Protein AF-0000000066003234 (afdb_homodimer)

InterPro domains:
  IPR000073 Alpha/beta hydrolase fold-1 [PF00561] (58-321)
  IPR008220 Homoserine/serine acetyltransferase MetX-like [MF_00296] (20-334)
  IPR008220 Homoserine/serine acetyltransferase MetX-like [PIRSF000443] (7-334)
  IPR008220 Homoserine/serine acetyltransferase MetX-like [PTHR32268] (24-334)
  IPR029058 Alpha/Beta hydrolase fold [G3DSA:3.40.50.1820] (22-336)
  IPR029058 Alpha/Beta hydrolase fold [SSF53474] (27-333)

pLDDT: mean 94.26, std 14.04, range [25.42, 98.94]

Organism: Deinococcus geothermalis (strain DSM 11300 / CIP 105573 / AG-3a) (NCBI:txid319795)

Radius of gyration: 29.16 Å; Cα contacts (8 Å, |Δi|>4): 1463; chains: 2; bounding box: 120×85×65 Å

Structure (mmCIF, N/CA/C/O backbone):
data_AF-0000000066003234-model_v1
#
loop_
_entity.id
_entity.type
_entity.pdbx_description
1 polymer 'Homoserine O-acetyltransferase'
#
loop_
_atom_site.group_PDB
_atom_site.id
_atom_site.type_symbol
_atom_site.label_atom_id
_atom_site.label_alt_id
_atom_site.label_comp_id
_atom_site.label_asym_id
_atom_site.label_entity_id
_atom_site.label_seq_id
_atom_site.pdbx_PDB_ins_code
_atom_site.Cartn_x
_atom_site.Cartn_y
_atom_site.Cartn_z
_atom_site.occupancy
_atom_site.B_iso_or_equiv
_atom_site.auth_seq_id
_atom_site.auth_comp_id
_atom_site.auth_asym_id
_atom_site.auth_atom_id
_atom_site.pdbx_PDB_model_num
ATOM 1 N N . MET A 1 1 ? 64.188 -7.965 -27.359 1 26.94 1 MET A N 1
ATOM 2 C CA . MET A 1 1 ? 63.406 -8.969 -28.109 1 26.94 1 MET A CA 1
ATOM 3 C C . MET A 1 1 ? 62.312 -9.57 -27.266 1 26.94 1 MET A C 1
ATOM 5 O O . MET A 1 1 ? 62.531 -10.492 -26.484 1 26.94 1 MET A O 1
ATOM 9 N N . THR A 1 2 ? 61.406 -8.734 -26.719 1 26.5 2 THR A N 1
ATOM 10 C CA . THR A 1 2 ? 60.344 -9 -25.75 1 26.5 2 THR A CA 1
ATOM 11 C C . THR A 1 2 ? 59.281 -9.875 -26.359 1 26.5 2 THR A C 1
ATOM 13 O O . THR A 1 2 ? 58.656 -9.516 -27.375 1 26.5 2 THR A O 1
ATOM 16 N N . ALA A 1 3 ? 59.469 -11.172 -26.141 1 29.44 3 ALA A N 1
ATOM 17 C CA . ALA A 1 3 ? 58.531 -12.18 -26.609 1 29.44 3 ALA A CA 1
ATOM 18 C C . ALA A 1 3 ? 57.094 -11.797 -26.266 1 29.44 3 ALA A C 1
ATOM 20 O O . ALA A 1 3 ? 56.781 -11.57 -25.109 1 29.44 3 ALA A O 1
ATOM 21 N N . LEU A 1 4 ? 56.375 -11.242 -27.188 1 29.39 4 LEU A N 1
ATOM 22 C CA . LEU A 1 4 ? 54.938 -10.969 -27.203 1 29.39 4 LEU A CA 1
ATOM 23 C C . LEU A 1 4 ? 54.125 -12.227 -26.891 1 29.39 4 LEU A C 1
ATOM 25 O O . LEU A 1 4 ? 54.094 -13.164 -27.703 1 29.39 4 LEU A O 1
ATOM 29 N N . ILE A 1 5 ? 54.219 -12.688 -25.641 1 32.09 5 ILE A N 1
ATOM 30 C CA . ILE A 1 5 ? 53.438 -13.875 -25.297 1 32.09 5 ILE A CA 1
ATOM 31 C C . ILE A 1 5 ? 52.031 -13.742 -25.859 1 32.09 5 ILE A C 1
ATOM 33 O O . ILE A 1 5 ? 51.312 -12.797 -25.531 1 32.09 5 ILE A O 1
ATOM 37 N N . SER A 1 6 ? 51.812 -14.25 -27.047 1 32.44 6 SER A N 1
ATOM 38 C CA . SER A 1 6 ? 50.5 -14.344 -27.688 1 32.44 6 SER A CA 1
ATOM 39 C C . SER A 1 6 ? 49.469 -14.891 -26.734 1 32.44 6 SER A C 1
ATOM 41 O O . SER A 1 6 ? 49.656 -15.945 -26.141 1 32.44 6 SER A O 1
ATOM 43 N N . GLN A 1 7 ? 48.875 -14 -25.938 1 33.62 7 GLN A N 1
ATOM 44 C CA . GLN A 1 7 ? 47.781 -14.406 -25.078 1 33.62 7 GLN A CA 1
ATOM 45 C C . GLN A 1 7 ? 46.812 -15.328 -25.812 1 33.62 7 GLN A C 1
ATOM 47 O O . GLN A 1 7 ? 46.375 -15.023 -26.922 1 33.62 7 GLN A O 1
ATOM 52 N N . PRO A 1 8 ? 46.906 -16.641 -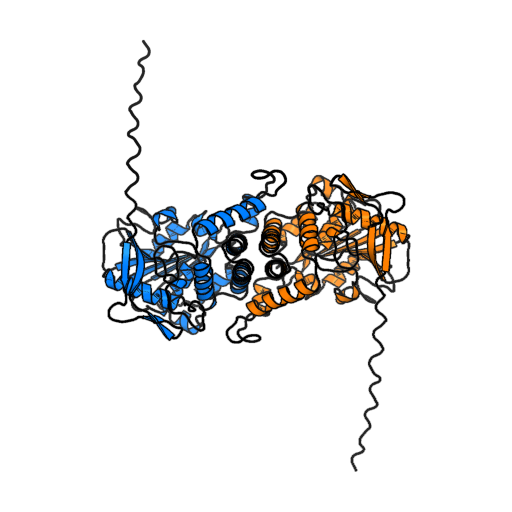25.531 1 36.88 8 PRO A N 1
ATOM 53 C CA . PRO A 1 8 ? 45.969 -17.531 -26.234 1 36.88 8 PRO A CA 1
ATOM 54 C C . PRO A 1 8 ? 44.562 -16.938 -26.359 1 36.88 8 PRO A C 1
ATOM 56 O O . PRO A 1 8 ? 44.188 -16.078 -25.578 1 36.88 8 PRO A O 1
ATOM 59 N N . ASP A 1 9 ? 44.062 -16.953 -27.578 1 35.94 9 ASP A N 1
ATOM 60 C CA . ASP A 1 9 ? 42.688 -16.609 -27.984 1 35.94 9 ASP A CA 1
ATOM 61 C C . ASP A 1 9 ? 41.688 -17.188 -27 1 35.94 9 ASP A C 1
ATOM 63 O O . ASP A 1 9 ? 41.656 -18.391 -26.781 1 35.94 9 ASP A O 1
ATOM 67 N N . LEU A 1 10 ? 41.375 -16.453 -25.906 1 36.25 10 LEU A N 1
ATOM 68 C CA . LEU A 1 10 ? 40.281 -16.844 -25.016 1 36.25 10 LEU A CA 1
ATOM 69 C C . LEU A 1 10 ? 39.125 -17.406 -25.828 1 36.25 10 LEU A C 1
ATOM 71 O O . LEU A 1 10 ? 38.656 -16.781 -26.766 1 36.25 10 LEU A O 1
ATOM 75 N N . LEU A 1 11 ? 39.062 -18.797 -25.984 1 39.72 11 LEU A N 1
ATOM 76 C CA . LEU A 1 11 ? 37.906 -19.453 -26.594 1 39.72 11 LEU A CA 1
ATOM 77 C C . LEU A 1 11 ? 36.594 -18.734 -26.25 1 39.72 11 LEU A C 1
ATOM 79 O O . LEU A 1 11 ? 36.469 -18.188 -25.156 1 39.72 11 LEU A O 1
ATOM 83 N N . PRO A 1 12 ? 35.906 -18.188 -27.312 1 41.44 12 PRO A N 1
ATOM 84 C CA . PRO A 1 12 ? 34.656 -17.516 -27 1 41.44 12 PRO A CA 1
ATOM 85 C C . PRO A 1 12 ? 33.812 -18.281 -25.953 1 41.44 12 PRO A C 1
ATOM 87 O O . PRO A 1 12 ? 33.969 -19.5 -25.812 1 41.44 12 PRO A O 1
ATOM 90 N N . PRO A 1 13 ? 33.312 -17.641 -24.969 1 41.81 13 PRO A N 1
ATOM 91 C CA . PRO A 1 13 ? 32.5 -18.359 -24 1 41.81 13 PRO A CA 1
ATOM 92 C C . PRO A 1 13 ? 31.531 -19.344 -24.656 1 41.81 13 PRO A C 1
ATOM 94 O O . PRO A 1 13 ? 31.141 -19.141 -25.812 1 41.81 13 PRO A O 1
ATOM 97 N N . PRO A 1 14 ? 31.547 -20.703 -24.359 1 35.78 14 PRO A N 1
ATOM 98 C CA . PRO A 1 14 ? 30.609 -21.625 -25.016 1 35.78 14 PRO A CA 1
ATOM 99 C C . PRO A 1 14 ? 29.281 -20.969 -25.359 1 35.78 14 PRO A C 1
ATOM 101 O O . PRO A 1 14 ? 28.891 -19.984 -24.719 1 35.78 14 PRO A O 1
ATOM 104 N N . ALA A 1 15 ? 28.75 -21.172 -26.484 1 40.88 15 ALA A N 1
ATOM 105 C CA . ALA A 1 15 ? 27.453 -20.734 -26.953 1 40.88 15 ALA A CA 1
ATOM 106 C C . ALA A 1 15 ? 26.391 -20.906 -25.875 1 40.88 15 ALA A C 1
ATOM 108 O O . ALA A 1 15 ? 26.391 -21.906 -25.156 1 40.88 15 ALA A O 1
ATOM 109 N N . PRO A 1 16 ? 25.734 -19.875 -25.312 1 44.34 16 PRO A N 1
ATOM 110 C CA . PRO A 1 16 ? 24.672 -20.078 -24.328 1 44.34 16 PRO A CA 1
ATOM 111 C C . PRO A 1 16 ? 23.891 -21.359 -24.578 1 44.34 16 PRO A C 1
ATOM 113 O O . PRO A 1 16 ? 23.672 -21.734 -25.734 1 44.34 16 PRO A O 1
ATOM 116 N N . GLU A 1 17 ? 23.984 -22.516 -23.891 1 49.19 17 GLU A N 1
ATOM 117 C CA . GLU A 1 17 ? 23.094 -23.672 -23.891 1 49.19 17 GLU A CA 1
ATOM 118 C C . GLU A 1 17 ? 21.688 -23.297 -24.359 1 49.19 17 GLU A C 1
ATOM 120 O O . GLU A 1 17 ? 21.156 -22.266 -23.938 1 49.19 17 GLU A O 1
ATOM 125 N N . ARG A 1 18 ? 21.172 -23.688 -25.5 1 59.12 18 ARG A N 1
ATOM 126 C CA . ARG A 1 18 ? 19.938 -23.422 -26.234 1 59.12 18 ARG A CA 1
ATOM 127 C C . ARG A 1 18 ? 18.719 -23.453 -25.297 1 59.12 18 ARG A C 1
ATOM 129 O O . ARG A 1 18 ? 18.453 -24.484 -24.656 1 59.12 18 ARG A O 1
ATOM 136 N N . CYS A 1 19 ? 18.281 -22.391 -24.766 1 71.88 19 CYS A N 1
ATOM 137 C CA . CYS A 1 19 ? 17.016 -22.266 -24.062 1 71.88 19 CYS A CA 1
ATOM 138 C C . CYS A 1 19 ? 15.891 -22.969 -24.812 1 71.88 19 CYS A C 1
ATOM 140 O O . CYS A 1 19 ? 15.758 -22.797 -26.031 1 71.88 19 CYS A O 1
ATOM 142 N N . PRO A 1 20 ? 15.32 -24.047 -24.172 1 84.56 20 PRO A N 1
ATOM 143 C CA . PRO A 1 20 ? 14.25 -24.781 -24.859 1 84.56 20 PRO A CA 1
ATOM 144 C C . PRO A 1 20 ? 13.156 -23.844 -25.391 1 84.56 20 PRO A C 1
ATOM 146 O O . PRO A 1 20 ? 12.859 -22.828 -24.766 1 84.56 20 PRO A O 1
ATOM 149 N N . PRO A 1 21 ? 12.648 -24.172 -26.547 1 91.19 21 PRO A N 1
ATOM 150 C CA . PRO A 1 21 ? 11.57 -23.359 -27.109 1 91.19 21 PRO A CA 1
ATOM 151 C C . PRO A 1 21 ? 10.242 -23.547 -26.375 1 91.19 21 PRO A C 1
ATOM 153 O O . PRO A 1 21 ? 10.023 -24.594 -25.75 1 91.19 21 PRO A O 1
ATOM 156 N N . GLN A 1 22 ? 9.406 -22.594 -26.359 1 96.62 22 GLN A N 1
ATOM 157 C CA . GLN A 1 22 ? 8.047 -22.703 -25.844 1 96.62 22 GLN A CA 1
ATOM 158 C C . GLN A 1 22 ? 7.219 -23.688 -26.672 1 96.62 22 GLN A C 1
ATOM 160 O O . GLN A 1 22 ? 7.293 -23.688 -27.906 1 96.62 22 GLN A O 1
ATOM 165 N N . GLN A 1 23 ? 6.5 -24.562 -26.062 1 98.31 23 GLN A N 1
ATOM 166 C CA . GLN A 1 23 ? 5.602 -25.5 -26.703 1 98.31 23 GLN A CA 1
ATOM 167 C C . GLN A 1 23 ? 4.141 -25.141 -26.438 1 98.31 23 GLN A C 1
ATOM 169 O O . GLN A 1 23 ? 3.846 -24.344 -25.547 1 98.31 23 GLN A O 1
ATOM 174 N N . THR A 1 24 ? 3.273 -25.703 -27.281 1 98.44 24 THR A N 1
ATOM 175 C CA . THR A 1 24 ? 1.846 -25.438 -27.125 1 98.44 24 THR A CA 1
ATOM 176 C C . THR A 1 24 ? 1.053 -26.75 -27.188 1 98.44 24 THR A C 1
ATOM 178 O O . THR A 1 24 ? 1.269 -27.562 -28.078 1 98.44 24 THR A O 1
ATOM 181 N N . ALA A 1 25 ? 0.226 -26.922 -26.25 1 98.5 25 ALA A N 1
ATOM 182 C CA . ALA A 1 25 ? -0.723 -28.031 -26.25 1 98.5 25 ALA A CA 1
ATOM 183 C C . ALA A 1 25 ? -2.152 -27.531 -26.453 1 98.5 25 ALA A C 1
ATOM 185 O O . ALA A 1 25 ? -2.492 -26.422 -26.031 1 98.5 25 ALA A O 1
ATOM 186 N N . ARG A 1 26 ? -2.979 -28.359 -27.125 1 98.38 26 ARG A N 1
ATOM 187 C CA . ARG A 1 26 ? -4.418 -28.156 -27.219 1 98.38 26 ARG A CA 1
ATOM 188 C C . ARG A 1 26 ? -5.184 -29.203 -26.422 1 98.38 26 ARG A C 1
ATOM 190 O O . ARG A 1 26 ? -5.156 -30.391 -26.781 1 98.38 26 ARG A O 1
ATOM 197 N N . LEU A 1 27 ? -5.875 -28.688 -25.422 1 98.5 27 LEU A N 1
ATOM 198 C CA . LEU A 1 27 ? -6.469 -29.609 -24.453 1 98.5 27 LEU A CA 1
ATOM 199 C C . LEU A 1 27 ? -7.992 -29.531 -24.5 1 98.5 27 LEU A C 1
ATOM 201 O O . LEU A 1 27 ? -8.555 -28.547 -24.969 1 98.5 27 LEU A O 1
ATOM 205 N N . PHE A 1 28 ? -8.688 -30.656 -24.031 1 98.12 28 PHE A N 1
ATOM 206 C CA . PHE A 1 28 ? -10.133 -30.734 -23.844 1 98.12 28 PHE A CA 1
ATOM 207 C C . PHE A 1 28 ? -10.852 -30.703 -25.188 1 98.12 28 PHE A C 1
ATOM 209 O O . PHE A 1 28 ? -11.914 -30.094 -25.312 1 98.12 28 PHE A O 1
ATOM 216 N N . ARG A 1 29 ? -10.289 -31.234 -26.156 1 96.25 29 ARG A N 1
ATOM 217 C CA . ARG A 1 29 ? -10.906 -31.281 -27.484 1 96.25 29 ARG A CA 1
ATOM 218 C C . ARG A 1 29 ? -12.016 -32.312 -27.531 1 96.25 29 ARG A C 1
ATOM 220 O O . ARG A 1 29 ? -13.07 -32.094 -28.125 1 96.25 29 ARG A O 1
ATOM 227 N N . GLU A 1 30 ? -11.805 -33.438 -26.891 1 95.06 30 GLU A N 1
ATOM 228 C CA . GLU A 1 30 ? -12.781 -34.531 -26.906 1 95.06 30 GLU A CA 1
ATOM 229 C C . GLU A 1 30 ? -13.734 -34.438 -25.719 1 95.06 30 GLU A C 1
ATOM 231 O O . GLU A 1 30 ? -14.938 -34.656 -25.844 1 95.06 30 GLU A O 1
ATOM 236 N N . THR A 1 31 ? -13.18 -34.156 -24.547 1 96.19 31 THR A N 1
ATOM 237 C CA . THR A 1 31 ? -13.945 -33.969 -23.328 1 96.19 31 THR A CA 1
ATOM 238 C C . THR A 1 31 ? -13.773 -32.562 -22.797 1 96.19 31 THR A C 1
ATOM 240 O O . THR A 1 31 ? -12.711 -32.188 -22.281 1 96.19 31 THR A O 1
ATOM 243 N N . PRO A 1 32 ? -14.805 -31.859 -22.781 1 97.62 32 PRO A N 1
ATOM 244 C CA . PRO A 1 32 ? -14.703 -30.453 -22.422 1 97.62 32 PRO A CA 1
ATOM 245 C C . PRO A 1 32 ? -14.383 -30.234 -20.953 1 97.62 32 PRO A C 1
ATOM 247 O O . PRO A 1 32 ? -14.609 -31.125 -20.125 1 97.62 32 PRO A O 1
ATOM 250 N N . LEU A 1 33 ? -13.828 -29.016 -20.656 1 98.06 33 LEU A N 1
ATOM 251 C CA . LEU A 1 33 ? -13.57 -28.578 -19.281 1 98.06 33 LEU A CA 1
ATOM 252 C C . LEU A 1 33 ? -14.758 -27.797 -18.734 1 98.06 33 LEU A C 1
ATOM 254 O O . LEU A 1 33 ? -15.258 -26.875 -19.391 1 98.06 33 LEU A O 1
ATOM 258 N N . LEU A 1 34 ? -15.234 -28.203 -17.609 1 98 34 LEU A N 1
ATOM 259 C CA . LEU A 1 34 ? -16.234 -27.438 -16.891 1 98 34 LEU A CA 1
ATOM 260 C C . LEU A 1 34 ? -15.578 -26.484 -15.891 1 98 34 LEU A C 1
ATOM 262 O O . LEU A 1 34 ? -14.945 -26.938 -14.93 1 98 34 LEU A O 1
ATOM 266 N N . LEU A 1 35 ? -15.75 -25.203 -16.141 1 98.25 35 LEU A N 1
ATOM 267 C CA . LEU A 1 35 ? -15.211 -24.219 -15.219 1 98.25 35 LEU A CA 1
ATOM 268 C C . LEU A 1 35 ? -16.062 -24.125 -13.961 1 98.25 35 LEU A C 1
ATOM 270 O O . LEU A 1 35 ? -17.25 -24.484 -13.977 1 98.25 35 LEU A O 1
ATOM 274 N N . ASP A 1 36 ? -15.5 -23.562 -12.898 1 97.81 36 ASP A N 1
ATOM 275 C CA . ASP A 1 36 ? -16.234 -23.422 -11.648 1 97.81 36 ASP A CA 1
ATOM 276 C C . ASP A 1 36 ? -17.422 -22.469 -11.812 1 97.81 36 ASP A C 1
ATOM 278 O O . ASP A 1 36 ? -18.422 -22.609 -11.109 1 97.81 36 ASP A O 1
ATOM 282 N N . CYS A 1 37 ? -17.312 -21.578 -12.75 1 96.94 37 CYS A N 1
ATOM 283 C CA . CYS A 1 37 ? -18.406 -20.625 -12.953 1 96.94 37 CYS A CA 1
ATOM 284 C C . CYS A 1 37 ? -19.547 -21.266 -13.734 1 96.94 37 CYS A C 1
ATOM 286 O O . CYS A 1 37 ? -20.547 -20.609 -14.023 1 96.94 37 CYS A O 1
ATOM 288 N N . GLY A 1 38 ? -19.391 -22.453 -14.203 1 96.94 38 GLY A N 1
ATOM 289 C CA . GLY A 1 38 ? -20.438 -23.188 -14.883 1 96.94 38 GLY A CA 1
ATOM 290 C C . GLY A 1 38 ? -20.297 -23.188 -16.391 1 96.94 38 GLY A C 1
ATOM 291 O O . GLY A 1 38 ? -21.016 -23.906 -17.078 1 96.94 38 GLY A O 1
ATOM 292 N N . GLN A 1 39 ? -19.312 -22.516 -16.906 1 96.88 39 GLN A N 1
ATOM 293 C CA . GLN A 1 39 ? -19.109 -22.469 -18.359 1 96.88 39 GLN A CA 1
ATOM 294 C C . GLN A 1 39 ? -18.312 -23.688 -18.828 1 96.88 39 GLN A C 1
ATOM 296 O O . GLN A 1 39 ? -17.406 -24.156 -18.141 1 96.88 39 GLN A O 1
ATOM 301 N N . VAL A 1 40 ? -18.656 -24.141 -19.984 1 97.38 40 VAL A N 1
ATOM 302 C CA . VAL A 1 40 ? -17.953 -25.25 -20.641 1 97.38 40 VAL A CA 1
ATOM 303 C C . VAL A 1 40 ? -16.984 -24.703 -21.672 1 97.38 40 VAL A C 1
ATOM 305 O O . VAL A 1 40 ? -17.359 -23.875 -22.516 1 97.38 40 VAL A O 1
ATOM 308 N N . VAL A 1 41 ? -15.781 -25.172 -21.609 1 97.69 41 VAL A N 1
ATOM 309 C CA . VAL A 1 41 ? -14.789 -24.688 -22.547 1 97.69 41 VAL A CA 1
ATOM 310 C C . VAL A 1 41 ? -14.102 -25.859 -23.234 1 97.69 41 VAL A C 1
ATOM 312 O O . VAL A 1 41 ? -13.93 -26.922 -22.641 1 97.69 41 VAL A O 1
ATOM 315 N N . GLN A 1 42 ? -13.75 -25.656 -24.516 1 97.06 42 GLN A N 1
ATOM 316 C CA . GLN A 1 42 ? -13.07 -26.656 -25.328 1 97.06 42 GLN A CA 1
ATOM 317 C C . GLN A 1 42 ? -11.836 -26.062 -26.016 1 97.06 42 GLN A C 1
ATOM 319 O O . GLN A 1 42 ? -11.695 -24.844 -26.094 1 97.06 42 GLN A O 1
ATOM 324 N N . ASP A 1 43 ? -10.961 -26.953 -26.391 1 97.69 43 ASP A N 1
ATOM 325 C CA . ASP A 1 43 ? -9.789 -26.578 -27.172 1 97.69 43 ASP A CA 1
ATOM 326 C C . ASP A 1 43 ? -8.969 -25.516 -26.453 1 97.69 43 ASP A C 1
ATOM 328 O O . ASP A 1 43 ? -8.656 -24.469 -27.031 1 97.69 43 ASP A O 1
ATOM 332 N N . VAL A 1 44 ? -8.672 -25.812 -25.25 1 98.62 44 VAL A N 1
ATOM 333 C CA . VAL A 1 44 ? -7.891 -24.906 -24.422 1 98.62 44 VAL A CA 1
ATOM 334 C C . VAL A 1 44 ? -6.418 -24.969 -24.828 1 98.62 44 VAL A C 1
ATOM 336 O O . VAL A 1 44 ? -5.82 -26.047 -24.828 1 98.62 44 VAL A O 1
ATOM 339 N N . ARG A 1 45 ? -5.859 -23.797 -25.188 1 98.75 45 ARG A N 1
ATOM 340 C CA . ARG A 1 45 ? -4.441 -23.703 -25.516 1 98.75 45 ARG A CA 1
ATOM 341 C C . ARG A 1 45 ? -3.602 -23.484 -24.25 1 98.75 45 ARG A C 1
ATOM 343 O O . ARG A 1 45 ? -3.928 -22.641 -23.406 1 98.75 45 ARG A O 1
ATOM 350 N N . VAL A 1 46 ? -2.533 -24.281 -24.141 1 98.88 46 VAL A N 1
ATOM 351 C CA . VAL A 1 46 ? -1.622 -24.141 -23.016 1 98.88 46 VAL A CA 1
ATOM 352 C C . VAL A 1 46 ? -0.185 -24.031 -23.516 1 98.88 46 VAL A C 1
ATOM 354 O O . VAL A 1 46 ? 0.323 -24.953 -24.156 1 98.88 46 VAL A O 1
ATOM 357 N N . ALA A 1 47 ? 0.42 -22.859 -23.297 1 98.88 47 ALA A N 1
ATOM 358 C CA . ALA A 1 47 ? 1.847 -22.688 -23.562 1 98.88 47 ALA A CA 1
ATOM 359 C C . ALA A 1 47 ? 2.686 -23.203 -22.406 1 98.88 47 ALA A C 1
ATOM 361 O O . ALA A 1 47 ? 2.357 -22.969 -21.234 1 98.88 47 ALA A O 1
ATOM 362 N N . TYR A 1 48 ? 3.752 -23.969 -22.734 1 98.81 48 TYR A N 1
ATOM 363 C CA . TYR A 1 48 ? 4.547 -24.547 -21.656 1 98.81 48 TYR A CA 1
ATOM 364 C C . TYR A 1 48 ? 5.988 -24.75 -22.109 1 98.81 48 TYR A C 1
ATOM 366 O O . TYR A 1 48 ? 6.305 -24.656 -23.297 1 98.81 48 TYR A O 1
ATOM 374 N N . HIS A 1 49 ? 6.871 -24.922 -21.141 1 98.75 49 HIS A N 1
ATOM 375 C CA . HIS A 1 49 ? 8.258 -25.359 -21.312 1 98.75 49 HIS A CA 1
ATOM 376 C C . HIS A 1 49 ? 8.539 -26.625 -20.516 1 98.75 49 HIS A C 1
ATOM 378 O O . HIS A 1 49 ? 7.93 -26.859 -19.469 1 98.75 49 HIS A O 1
ATOM 384 N N . THR A 1 50 ? 9.398 -27.453 -21.094 1 98.38 50 THR A N 1
ATOM 385 C CA . THR A 1 50 ? 9.938 -28.594 -20.359 1 98.38 50 THR A CA 1
ATOM 386 C C . THR A 1 50 ? 11.461 -28.547 -20.344 1 98.38 50 THR A C 1
ATOM 388 O O . THR A 1 50 ? 12.078 -27.984 -21.25 1 98.38 50 THR A O 1
ATOM 391 N N . TYR A 1 51 ? 11.961 -29.047 -19.281 1 98 51 TYR A N 1
ATOM 392 C CA . TYR A 1 51 ? 13.398 -29.188 -19.109 1 98 51 TYR A CA 1
ATOM 393 C C . TYR A 1 51 ? 13.742 -30.609 -18.641 1 98 51 TYR A C 1
ATOM 395 O O . TYR A 1 51 ? 13.008 -31.203 -17.844 1 98 51 TYR A O 1
ATOM 403 N N . GLY A 1 52 ? 14.828 -31.172 -19.125 1 97.81 52 GLY A N 1
ATOM 404 C CA . GLY A 1 52 ? 15.234 -32.531 -18.766 1 97.81 52 GLY A CA 1
ATOM 405 C C . GLY A 1 52 ? 14.562 -33.594 -19.609 1 97.81 52 GLY A C 1
ATOM 406 O O . GLY A 1 52 ? 13.945 -33.281 -20.641 1 97.81 52 GLY A O 1
ATOM 407 N N . THR A 1 53 ? 14.711 -34.875 -19.234 1 97.5 53 THR A N 1
ATOM 408 C CA . THR A 1 53 ? 14.195 -36 -19.969 1 97.5 53 THR A CA 1
ATOM 409 C C . THR A 1 53 ? 12.797 -36.375 -19.5 1 97.5 53 THR A C 1
ATOM 411 O O . THR A 1 53 ? 12.555 -36.531 -18.297 1 97.5 53 THR A O 1
ATOM 414 N N . PRO A 1 54 ? 11.875 -36.531 -20.438 1 98.06 54 PRO A N 1
ATOM 415 C CA . PRO A 1 54 ? 10.516 -36.906 -20.047 1 98.06 54 PRO A CA 1
ATOM 416 C C . PRO A 1 54 ? 10.484 -38.156 -19.141 1 98.06 54 PRO A C 1
ATOM 418 O O . PRO A 1 54 ? 11.258 -39.094 -19.344 1 98.06 54 PRO A O 1
ATOM 421 N N . SER A 1 55 ? 9.641 -38.062 -18.203 1 98.19 55 SER A N 1
ATOM 422 C CA . SER A 1 55 ? 9.492 -39.125 -17.188 1 98.19 55 SER A CA 1
ATOM 423 C C . SER A 1 55 ? 8.078 -39.156 -16.625 1 98.19 55 SER A C 1
ATOM 425 O O . SER A 1 55 ? 7.289 -38.25 -16.875 1 98.19 55 SER A O 1
ATOM 427 N N . ASP A 1 56 ? 7.82 -40.219 -15.922 1 97.81 56 ASP A N 1
ATOM 428 C CA . ASP A 1 56 ? 6.496 -40.344 -15.32 1 97.81 56 ASP A CA 1
ATOM 429 C C . ASP A 1 56 ? 6.383 -39.5 -14.055 1 97.81 56 ASP A C 1
ATOM 431 O O . ASP A 1 56 ? 5.281 -39.25 -13.562 1 97.81 56 ASP A O 1
ATOM 435 N N . HIS A 1 57 ? 7.531 -39.156 -13.516 1 98.12 57 HIS A N 1
ATOM 436 C CA . HIS A 1 57 ? 7.578 -38.188 -12.43 1 98.12 57 HIS A CA 1
ATOM 437 C C . HIS A 1 57 ? 8.148 -36.875 -12.914 1 98.12 57 HIS A C 1
ATOM 439 O O . HIS A 1 57 ? 9.125 -36.844 -13.664 1 98.12 57 HIS A O 1
ATOM 445 N N . ALA A 1 58 ? 7.508 -35.719 -12.477 1 98.69 58 ALA A N 1
ATOM 446 C CA . ALA A 1 58 ? 8.008 -34.406 -12.859 1 98.69 58 ALA A CA 1
ATOM 447 C C . ALA A 1 58 ? 7.992 -33.438 -11.672 1 98.69 58 ALA A C 1
ATOM 449 O O . ALA A 1 58 ? 7.32 -33.688 -10.672 1 98.69 58 ALA A O 1
ATOM 450 N N . ILE A 1 59 ? 8.82 -32.438 -11.711 1 98.81 59 ILE A N 1
ATOM 451 C CA . ILE A 1 59 ? 8.664 -31.266 -10.883 1 98.81 59 ILE A CA 1
ATOM 452 C C . ILE A 1 59 ? 7.871 -30.203 -11.648 1 98.81 59 ILE A C 1
ATOM 454 O O . ILE A 1 59 ? 8.281 -29.766 -12.727 1 98.81 59 ILE A O 1
ATOM 458 N N . LEU A 1 60 ? 6.727 -29.875 -11.133 1 98.88 60 LEU A N 1
ATOM 459 C CA . LEU A 1 60 ? 5.871 -28.844 -11.727 1 98.88 60 LEU A CA 1
ATOM 460 C C . LEU A 1 60 ? 6.141 -27.484 -11.102 1 98.88 60 LEU A C 1
ATOM 462 O O . LEU A 1 60 ? 5.93 -27.281 -9.906 1 98.88 60 LEU A O 1
ATOM 466 N N . VAL A 1 61 ? 6.641 -26.531 -11.906 1 98.88 61 VAL A N 1
ATOM 467 C CA . VAL A 1 61 ? 6.914 -25.172 -11.469 1 98.88 61 VAL A CA 1
ATOM 468 C C . VAL A 1 61 ? 5.707 -24.281 -11.758 1 98.88 61 VAL A C 1
ATOM 470 O O . VAL A 1 61 ? 5.227 -24.234 -12.898 1 98.88 61 VAL A O 1
ATOM 473 N N . LEU A 1 62 ? 5.227 -23.625 -10.734 1 98.88 62 LEU A N 1
ATOM 474 C CA . LEU A 1 62 ? 4.082 -22.734 -10.875 1 98.88 62 LEU A CA 1
ATOM 475 C C . LEU A 1 62 ? 4.523 -21.281 -10.781 1 98.88 62 LEU A C 1
ATOM 477 O O . LEU A 1 62 ? 5 -20.844 -9.727 1 98.88 62 LEU A O 1
ATOM 481 N N . HIS A 1 63 ? 4.363 -20.531 -11.844 1 98.5 63 HIS A N 1
ATOM 482 C CA . HIS A 1 63 ? 4.902 -19.172 -11.938 1 98.5 63 HIS A CA 1
ATOM 483 C C . HIS A 1 63 ? 4.062 -18.188 -11.133 1 98.5 63 HIS A C 1
ATOM 485 O O . HIS A 1 63 ? 2.902 -18.469 -10.828 1 98.5 63 HIS A O 1
ATOM 491 N N . ALA A 1 64 ? 4.645 -17.062 -10.82 1 98.19 64 ALA A N 1
ATOM 492 C CA . ALA A 1 64 ? 3.965 -15.969 -10.133 1 98.19 64 ALA A CA 1
ATOM 493 C C . ALA A 1 64 ? 3.082 -15.188 -11.102 1 98.19 64 ALA A C 1
ATOM 495 O O . ALA A 1 64 ? 2.998 -15.523 -12.289 1 98.19 64 ALA A O 1
ATOM 496 N N . LEU A 1 65 ? 2.402 -14.141 -10.648 1 98.19 65 LEU A N 1
ATOM 497 C CA . LEU A 1 65 ? 1.311 -13.43 -11.312 1 98.19 65 LEU A CA 1
ATOM 498 C C . LEU A 1 65 ? 1.706 -13.023 -12.727 1 98.19 65 LEU A C 1
ATOM 500 O O . LEU A 1 65 ? 0.964 -13.281 -13.68 1 98.19 65 LEU A O 1
ATOM 504 N N . THR A 1 66 ? 2.906 -12.422 -12.859 1 95.62 66 THR A N 1
ATOM 505 C CA . THR A 1 66 ? 3.27 -11.875 -14.156 1 95.62 66 THR A CA 1
ATOM 506 C C . THR A 1 66 ? 4.348 -12.719 -14.828 1 95.62 66 THR A C 1
ATOM 508 O O . THR A 1 66 ? 5.074 -12.242 -15.695 1 95.62 66 THR A O 1
ATOM 511 N N . GLY A 1 67 ? 4.457 -13.984 -14.328 1 96.12 67 GLY A N 1
ATOM 512 C CA . GLY A 1 67 ? 5.441 -14.898 -14.891 1 96.12 67 GLY A CA 1
ATOM 513 C C . GLY A 1 67 ? 4.949 -15.609 -16.141 1 96.12 67 GLY A C 1
ATOM 514 O O . GLY A 1 67 ? 3.854 -15.328 -16.625 1 96.12 67 GLY A O 1
ATOM 515 N N . THR A 1 68 ? 5.879 -16.391 -16.672 1 97.56 68 THR A N 1
ATOM 516 C CA . THR A 1 68 ? 5.621 -17.203 -17.844 1 97.56 68 THR A CA 1
ATOM 517 C C . THR A 1 68 ? 6.109 -18.641 -17.625 1 97.56 68 THR A C 1
ATOM 519 O O . THR A 1 68 ? 6.578 -18.984 -16.547 1 97.56 68 THR A O 1
ATOM 522 N N . SER A 1 69 ? 5.957 -19.438 -18.703 1 98.44 69 SER A N 1
ATOM 523 C CA . SER A 1 69 ? 6.43 -20.828 -18.625 1 98.44 69 SER A CA 1
ATOM 524 C C . SER A 1 69 ? 7.949 -20.891 -18.734 1 98.44 69 SER A C 1
ATOM 526 O O . SER A 1 69 ? 8.547 -21.938 -18.484 1 98.44 69 SER A O 1
ATOM 528 N N . ALA A 1 70 ? 8.594 -19.766 -19.031 1 98 70 ALA A N 1
ATOM 529 C CA . ALA A 1 70 ? 10.031 -19.75 -19.297 1 98 70 ALA A CA 1
ATOM 530 C C . ALA A 1 70 ? 10.812 -19.578 -17.984 1 98 70 ALA A C 1
ATOM 532 O O . ALA A 1 70 ? 11.43 -18.531 -17.766 1 98 70 ALA A O 1
ATOM 533 N N . VAL A 1 71 ? 10.977 -20.625 -17.297 1 97.94 71 VAL A N 1
ATOM 534 C CA . VAL A 1 71 ? 11.633 -20.625 -15.984 1 97.94 71 VAL A CA 1
ATOM 535 C C . VAL A 1 71 ? 13.055 -20.094 -16.125 1 97.94 71 VAL A C 1
ATOM 537 O O . VAL A 1 71 ? 13.531 -19.344 -15.258 1 97.94 71 VAL A O 1
ATOM 540 N N . HIS A 1 72 ? 13.742 -20.422 -17.203 1 96.69 72 HIS A N 1
ATOM 541 C CA . HIS A 1 72 ? 15.133 -20.047 -17.422 1 96.69 72 HIS A CA 1
ATOM 542 C C . HIS A 1 72 ? 15.297 -18.531 -17.484 1 96.69 72 HIS A C 1
ATOM 544 O O . HIS A 1 72 ? 16.391 -18.016 -17.297 1 96.69 72 HIS A O 1
ATOM 550 N N . GLU A 1 73 ? 14.227 -17.875 -17.734 1 95.75 73 GLU A N 1
ATOM 551 C CA . GLU A 1 73 ? 14.312 -16.422 -17.875 1 95.75 73 GLU A CA 1
ATOM 552 C C . GLU A 1 73 ? 14.141 -15.727 -16.531 1 95.75 73 GLU A C 1
ATOM 554 O O . GLU A 1 73 ? 14.812 -14.727 -16.266 1 95.75 73 GLU A O 1
ATOM 559 N N . TRP A 1 74 ? 13.289 -16.25 -15.719 1 94.44 74 TRP A N 1
ATOM 560 C CA . TRP A 1 74 ? 12.93 -15.445 -14.547 1 94.44 74 TRP A CA 1
ATOM 561 C C . TRP A 1 74 ? 13.422 -16.109 -13.266 1 94.44 74 TRP A C 1
ATOM 563 O O . TRP A 1 74 ? 13.445 -15.492 -12.203 1 94.44 74 TRP A O 1
ATOM 573 N N . TRP A 1 75 ? 13.812 -17.359 -13.32 1 96.06 75 TRP A N 1
ATOM 574 C CA . TRP A 1 75 ? 14.266 -18.031 -12.102 1 96.06 75 TRP A CA 1
ATOM 575 C C . TRP A 1 75 ? 15.57 -18.766 -12.344 1 96.06 75 TRP A C 1
ATOM 577 O O . TRP A 1 75 ? 15.688 -19.953 -12.023 1 96.06 75 TRP A O 1
ATOM 587 N N . PRO A 1 76 ? 16.609 -18.125 -12.828 1 93 76 PRO A N 1
ATOM 588 C CA . PRO A 1 76 ? 17.859 -18.797 -13.18 1 93 76 PRO A CA 1
ATOM 589 C C . PRO A 1 76 ? 18.594 -19.359 -11.961 1 93 76 PRO A C 1
ATOM 591 O O . PRO A 1 76 ? 19.344 -20.344 -12.086 1 93 76 PRO A O 1
ATOM 594 N N . ASP A 1 77 ? 18.359 -18.797 -10.797 1 92.94 77 ASP A N 1
ATOM 595 C CA . ASP A 1 77 ? 19.031 -19.25 -9.578 1 92.94 77 ASP A CA 1
ATOM 596 C C . ASP A 1 77 ? 18.5 -20.625 -9.148 1 92.94 77 ASP A C 1
ATOM 598 O O . ASP A 1 77 ? 19.141 -21.312 -8.344 1 92.94 77 ASP A O 1
ATOM 602 N N . PHE A 1 78 ? 17.406 -21.031 -9.641 1 96.5 78 PHE A N 1
ATOM 603 C CA . PHE A 1 78 ? 16.781 -22.297 -9.242 1 96.5 78 PHE A CA 1
ATOM 604 C C . PHE A 1 78 ? 16.969 -23.359 -10.32 1 96.5 78 PHE A C 1
ATOM 606 O O . PHE A 1 78 ? 16.859 -24.547 -10.047 1 96.5 78 PHE A O 1
ATOM 613 N N . LEU A 1 79 ? 17.25 -22.969 -11.516 1 97.19 79 LEU A N 1
ATOM 614 C CA . LEU A 1 79 ? 17.281 -23.891 -12.648 1 97.19 79 LEU A CA 1
ATOM 615 C C . LEU A 1 79 ? 18.703 -24.109 -13.133 1 97.19 79 LEU A C 1
ATOM 617 O O . LEU A 1 79 ? 19.391 -23.156 -13.5 1 97.19 79 LEU A O 1
ATOM 621 N N . GLY A 1 80 ? 19.156 -25.281 -13.148 1 96.31 80 GLY A N 1
ATOM 622 C CA . GLY A 1 80 ? 20.484 -25.656 -13.625 1 96.31 80 GLY A CA 1
ATOM 623 C C . GLY A 1 80 ? 21.047 -26.875 -12.914 1 96.31 80 GLY A C 1
ATOM 624 O O . GLY A 1 80 ? 20.5 -27.328 -11.914 1 96.31 80 GLY A O 1
ATOM 625 N N . GLU A 1 81 ? 22.141 -27.391 -13.477 1 95.75 81 GLU A N 1
ATOM 626 C CA . GLU A 1 81 ? 22.797 -28.531 -12.867 1 95.75 81 GLU A CA 1
ATOM 627 C C . GLU A 1 81 ? 23.203 -28.234 -11.422 1 95.75 81 GLU A C 1
ATOM 629 O O . GLU A 1 81 ? 23.812 -27.203 -11.148 1 95.75 81 GLU A O 1
ATOM 634 N N . GLY A 1 82 ? 22.781 -29.062 -10.547 1 94.81 82 GLY A N 1
ATOM 635 C CA . GLY A 1 82 ? 23.125 -28.922 -9.141 1 94.81 82 GLY A CA 1
ATOM 636 C C . GLY A 1 82 ? 22.188 -28 -8.391 1 94.81 82 GLY A C 1
ATOM 637 O O . GLY A 1 82 ? 22.297 -27.844 -7.172 1 94.81 82 GLY A O 1
ATOM 638 N N . LYS A 1 83 ? 21.281 -27.438 -9.117 1 96.5 83 LYS A N 1
ATOM 639 C CA . LYS A 1 83 ? 20.297 -26.547 -8.508 1 96.5 83 LYS A CA 1
ATOM 640 C C . LYS A 1 83 ? 19.016 -27.281 -8.172 1 96.5 83 LYS A C 1
ATOM 642 O O . LYS A 1 83 ? 18.875 -28.469 -8.484 1 96.5 83 LYS A O 1
ATOM 647 N N . PRO A 1 84 ? 18.047 -26.594 -7.434 1 97.31 84 PRO A N 1
ATOM 648 C CA . PRO A 1 84 ? 16.812 -27.266 -7.031 1 97.31 84 PRO A CA 1
ATOM 649 C C . PRO A 1 84 ? 16.078 -27.906 -8.211 1 97.31 84 PRO A C 1
ATOM 651 O O . PRO A 1 84 ? 15.508 -28.984 -8.086 1 97.31 84 PRO A O 1
ATOM 654 N N . LEU A 1 85 ? 16.094 -27.188 -9.297 1 98.06 85 LEU A N 1
ATOM 655 C CA . LEU A 1 85 ? 15.539 -27.672 -10.562 1 98.06 85 LEU A CA 1
ATOM 656 C C . LEU A 1 85 ? 16.656 -28.078 -11.516 1 98.06 85 LEU A C 1
ATOM 658 O O . LEU A 1 85 ? 17.125 -27.266 -12.312 1 98.06 85 LEU A O 1
ATOM 662 N N . ASP A 1 86 ? 16.984 -29.344 -11.492 1 97.81 86 ASP A N 1
ATOM 663 C CA . ASP A 1 86 ? 18.141 -29.859 -12.227 1 97.81 86 ASP A CA 1
ATOM 664 C C . ASP A 1 86 ? 17.703 -30.703 -13.414 1 97.81 86 ASP A C 1
ATOM 666 O O . ASP A 1 86 ? 17.328 -31.875 -13.25 1 97.81 86 ASP A O 1
ATOM 670 N N . PRO A 1 87 ? 17.828 -30.156 -14.617 1 97.06 87 PRO A N 1
ATOM 671 C CA . PRO A 1 87 ? 17.344 -30.875 -15.797 1 97.06 87 PRO A CA 1
ATOM 672 C C . PRO A 1 87 ? 18.141 -32.156 -16.078 1 97.06 87 PRO A C 1
ATOM 674 O O . PRO A 1 87 ? 17.734 -32.969 -16.891 1 97.06 87 PRO A O 1
ATOM 677 N N . THR A 1 88 ? 19.281 -32.312 -15.477 1 97.12 88 THR A N 1
ATOM 678 C CA . THR A 1 88 ? 20.062 -33.531 -15.656 1 97.12 88 THR A CA 1
ATOM 679 C C . THR A 1 88 ? 19.484 -34.688 -14.805 1 97.12 88 THR A C 1
ATOM 681 O O . THR A 1 88 ? 19.766 -35.844 -15.062 1 97.12 88 THR A O 1
ATOM 684 N N . ARG A 1 89 ? 18.672 -34.312 -13.875 1 95.88 89 ARG A N 1
ATOM 685 C CA . ARG A 1 89 ? 18.141 -35.312 -12.93 1 95.88 89 ARG A CA 1
ATOM 686 C C . ARG A 1 89 ? 16.609 -35.344 -13.023 1 95.88 89 ARG A C 1
ATOM 688 O O . ARG A 1 89 ? 16.016 -36.438 -12.883 1 95.88 89 ARG A O 1
ATOM 695 N N . ASP A 1 90 ? 16.047 -34.25 -13.258 1 96.88 90 ASP A N 1
ATOM 696 C CA . ASP A 1 90 ? 14.594 -34.094 -13.109 1 96.88 90 ASP A CA 1
ATOM 697 C C . ASP A 1 90 ? 13.938 -33.781 -14.453 1 96.88 90 ASP A C 1
ATOM 699 O O . ASP A 1 90 ? 14.547 -33.156 -15.32 1 96.88 90 ASP A O 1
ATOM 703 N N . TYR A 1 91 ? 12.734 -34.344 -14.625 1 98.31 91 TYR A N 1
ATOM 704 C CA . TYR A 1 91 ? 11.828 -33.781 -15.633 1 98.31 91 TYR A CA 1
ATOM 705 C C . TYR A 1 91 ? 11.047 -32.594 -15.078 1 98.31 91 TYR A C 1
ATOM 707 O O . TYR A 1 91 ? 10.305 -32.75 -14.102 1 98.31 91 TYR A O 1
ATOM 715 N N . ILE A 1 92 ? 11.25 -31.438 -15.664 1 98.69 92 ILE A N 1
ATOM 716 C CA . ILE A 1 92 ? 10.688 -30.188 -15.141 1 98.69 92 ILE A CA 1
ATOM 717 C C . ILE A 1 92 ? 9.672 -29.625 -16.125 1 98.69 92 ILE A C 1
ATOM 719 O O . ILE A 1 92 ? 9.953 -29.516 -17.328 1 98.69 92 ILE A O 1
ATOM 723 N N . VAL A 1 93 ? 8.5 -29.297 -15.617 1 98.81 93 VAL A N 1
ATOM 724 C CA . VAL A 1 93 ? 7.434 -28.75 -16.453 1 98.81 93 VAL A CA 1
ATOM 725 C C . VAL A 1 93 ? 6.953 -27.422 -15.867 1 98.81 93 VAL A C 1
ATOM 727 O O . VAL A 1 93 ? 6.793 -27.297 -14.648 1 98.81 93 VAL A O 1
ATOM 730 N N . CYS A 1 94 ? 6.812 -26.406 -16.688 1 98.88 94 CYS A N 1
ATOM 731 C CA . CYS A 1 94 ? 6.172 -25.156 -16.328 1 98.88 94 CYS A CA 1
ATOM 732 C C . CYS A 1 94 ? 5.211 -24.703 -17.422 1 98.88 94 CYS A C 1
ATOM 734 O O . CYS A 1 94 ? 5.594 -24.594 -18.594 1 98.88 94 CYS A O 1
ATOM 736 N N . ALA A 1 95 ? 4.023 -24.391 -17.047 1 98.88 95 ALA A N 1
ATOM 737 C CA . ALA A 1 95 ? 3.012 -23.953 -18 1 98.88 95 ALA A CA 1
ATOM 738 C C . ALA A 1 95 ? 2.461 -22.578 -17.641 1 98.88 95 ALA A C 1
ATOM 740 O O . ALA A 1 95 ? 2.285 -22.266 -16.453 1 98.88 95 ALA A O 1
ATOM 741 N N . ASN A 1 96 ? 2.244 -21.781 -18.641 1 98.81 96 ASN A N 1
ATOM 742 C CA . ASN A 1 96 ? 1.44 -20.578 -18.422 1 98.81 96 ASN A CA 1
ATOM 743 C C . ASN A 1 96 ? 0.003 -20.938 -18.047 1 98.81 96 ASN A C 1
ATOM 745 O O . ASN A 1 96 ? -0.584 -21.859 -18.625 1 98.81 96 ASN A O 1
ATOM 749 N N . VAL A 1 97 ? -0.549 -20.25 -17.172 1 98.81 97 VAL A N 1
ATOM 750 C CA . VAL A 1 97 ? -1.837 -20.625 -16.594 1 98.81 97 VAL A CA 1
ATOM 751 C C . VAL A 1 97 ? -2.963 -20.25 -17.562 1 98.81 97 VAL A C 1
ATOM 753 O O . VAL A 1 97 ? -2.801 -19.344 -18.391 1 98.81 97 VAL A O 1
ATOM 756 N N . LEU A 1 98 ? -4.086 -20.984 -17.453 1 98.75 98 LEU A N 1
ATOM 757 C CA . LEU A 1 98 ? -5.332 -20.516 -18.047 1 98.75 98 LEU A CA 1
ATOM 758 C C . LEU A 1 98 ? -5.668 -19.109 -17.578 1 98.75 98 LEU A C 1
ATOM 760 O O . LEU A 1 98 ? -5.629 -18.812 -16.391 1 98.75 98 LEU A O 1
ATOM 764 N N . GLY A 1 99 ? -5.988 -18.266 -18.516 1 98.62 99 GLY A N 1
ATOM 765 C CA . GLY A 1 99 ? -6.246 -16.875 -18.172 1 98.62 99 GLY A CA 1
ATOM 766 C C . GLY A 1 99 ? -5.008 -16 -18.219 1 98.62 99 GLY A C 1
ATOM 767 O O . GLY A 1 99 ? -5.09 -14.789 -18.047 1 98.62 99 GLY A O 1
ATOM 768 N N . GLY A 1 100 ? -3.805 -16.594 -18.453 1 98.44 100 GLY A N 1
ATOM 769 C CA . GLY A 1 100 ? -2.574 -15.836 -18.609 1 98.44 100 GLY A CA 1
ATOM 770 C C . GLY A 1 100 ? -2.447 -15.195 -19.984 1 98.44 100 GLY A C 1
ATOM 771 O O . GLY A 1 100 ? -3.326 -15.359 -20.828 1 98.44 100 GLY A O 1
ATOM 772 N N . CYS A 1 101 ? -1.33 -14.445 -20.219 1 97.81 101 CYS A N 1
ATOM 773 C CA . CYS A 1 101 ? -1.188 -13.766 -21.5 1 97.81 101 CYS A CA 1
ATOM 774 C C . CYS A 1 101 ? 0.162 -14.078 -22.141 1 97.81 101 CYS A C 1
ATOM 776 O O . CYS A 1 101 ? 0.698 -13.266 -22.891 1 97.81 101 CYS A O 1
ATOM 778 N N . ALA A 1 102 ? 0.695 -15.195 -21.719 1 98 102 ALA A N 1
ATOM 779 C CA . ALA A 1 102 ? 1.98 -15.602 -22.281 1 98 102 ALA A CA 1
ATOM 780 C C . ALA A 1 102 ? 1.835 -16.875 -23.109 1 98 102 ALA A C 1
ATOM 782 O O . ALA A 1 102 ? 2.656 -17.781 -23.016 1 98 102 ALA A O 1
ATOM 783 N N . GLY A 1 103 ? 0.756 -17 -23.859 1 97.94 103 GLY A N 1
ATOM 784 C CA . GLY A 1 103 ? 0.605 -18.078 -24.812 1 97.94 103 GLY A CA 1
ATOM 785 C C . GLY A 1 103 ? -0.611 -18.953 -24.547 1 97.94 103 GLY A C 1
ATOM 786 O O . GLY A 1 103 ? -1.176 -19.531 -25.469 1 97.94 103 GLY A O 1
ATOM 787 N N . SER A 1 104 ? -1.012 -19.062 -23.312 1 98.75 104 SER A N 1
ATOM 788 C CA . SER A 1 104 ? -2.191 -19.844 -22.969 1 98.75 104 SER A CA 1
ATOM 789 C C . SER A 1 104 ? -3.475 -19.078 -23.266 1 98.75 104 SER A C 1
ATOM 791 O O . SER A 1 104 ? -3.443 -17.859 -23.469 1 98.75 104 SER A O 1
ATOM 793 N N . THR A 1 105 ? -4.609 -19.844 -23.297 1 98.69 105 THR A N 1
ATOM 794 C CA . THR A 1 105 ? -5.91 -19.219 -23.5 1 98.69 105 THR A CA 1
ATOM 795 C C . THR A 1 105 ? -6.168 -18.141 -22.453 1 98.69 105 THR A C 1
ATOM 797 O O . THR A 1 105 ? -6.156 -18.422 -21.25 1 98.69 105 THR A O 1
ATOM 800 N N . GLY A 1 106 ? -6.375 -16.922 -22.922 1 98.38 106 GLY A N 1
ATOM 801 C CA . GLY A 1 106 ? -6.641 -15.797 -22.047 1 98.38 106 GLY A CA 1
ATOM 802 C C . GLY A 1 106 ? -8.117 -15.594 -21.766 1 98.38 106 GLY A C 1
ATOM 803 O O . GLY A 1 106 ? -8.961 -16.25 -22.375 1 98.38 106 GLY A O 1
ATOM 804 N N . PRO A 1 107 ? -8.352 -14.648 -20.891 1 98 107 PRO A N 1
ATOM 805 C CA . PRO A 1 107 ? -9.742 -14.438 -20.5 1 98 107 PRO A CA 1
ATOM 806 C C . PRO A 1 107 ? -10.625 -14 -21.656 1 98 107 PRO A C 1
ATOM 808 O O . PRO A 1 107 ? -11.789 -14.398 -21.734 1 98 107 PRO A O 1
ATOM 811 N N . ALA A 1 108 ? -10.078 -13.234 -22.516 1 96.25 108 ALA A N 1
ATOM 812 C CA . ALA A 1 108 ? -10.852 -12.68 -23.625 1 96.25 108 ALA A CA 1
ATOM 813 C C . ALA A 1 108 ? -11.258 -13.766 -24.609 1 96.25 108 ALA A C 1
ATOM 815 O O . ALA A 1 108 ? -12.148 -13.562 -25.438 1 96.25 108 ALA A O 1
ATOM 816 N N . GLU A 1 109 ? -10.617 -14.898 -24.562 1 97.44 109 GLU A N 1
ATOM 817 C CA . GLU A 1 109 ? -10.859 -15.984 -25.5 1 97.44 109 GLU A CA 1
ATOM 818 C C . GLU A 1 109 ? -11.852 -17 -24.938 1 97.44 109 GLU A C 1
ATOM 820 O O . GLU A 1 109 ? -12.211 -17.969 -25.609 1 97.44 109 GLU A O 1
ATOM 825 N N . LEU A 1 110 ? -12.32 -16.766 -23.734 1 97.81 110 LEU A N 1
ATOM 826 C CA . LEU A 1 110 ? -13.258 -17.656 -23.062 1 97.81 110 LEU A CA 1
ATOM 827 C C . LEU A 1 110 ? -14.688 -17.141 -23.203 1 97.81 110 LEU A C 1
ATOM 829 O O . LEU A 1 110 ? -14.898 -15.945 -23.453 1 97.81 110 LEU A O 1
ATOM 833 N N . PRO A 1 111 ? -15.695 -18.062 -23.047 1 95.94 111 PRO A N 1
ATOM 834 C CA . PRO A 1 111 ? -17.094 -17.609 -23.109 1 95.94 111 PRO A CA 1
ATOM 835 C C . PRO A 1 111 ? -17.422 -16.578 -22.031 1 95.94 111 PRO A C 1
ATOM 837 O O . PRO A 1 111 ? -17.047 -16.766 -20.875 1 95.94 111 PRO A O 1
ATOM 840 N N . ARG A 1 112 ? -18.172 -15.594 -22.422 1 94.56 112 ARG A N 1
ATOM 841 C CA . ARG A 1 112 ? -18.516 -14.516 -21.5 1 94.56 112 ARG A CA 1
ATOM 842 C C . ARG A 1 112 ? -19.641 -14.945 -20.562 1 94.56 112 ARG A C 1
ATOM 844 O O . ARG A 1 112 ? -20.438 -15.812 -20.906 1 94.56 112 ARG A O 1
ATOM 851 N N . VAL A 1 113 ? -19.625 -14.438 -19.422 1 94.5 113 VAL A N 1
ATOM 852 C CA . VAL A 1 113 ? -20.688 -14.57 -18.422 1 94.5 113 VAL A CA 1
ATOM 853 C C . VAL A 1 113 ? -21.281 -13.195 -18.125 1 94.5 113 VAL A C 1
ATOM 855 O O . VAL A 1 113 ? -20.578 -12.312 -17.609 1 94.5 113 VAL A O 1
ATOM 858 N N . ASN A 1 114 ? -22.516 -12.977 -18.391 1 92.75 114 ASN A N 1
ATOM 859 C CA . ASN A 1 114 ? -23.188 -11.688 -18.219 1 92.75 114 ASN A CA 1
ATOM 860 C C . ASN A 1 114 ? -22.391 -10.555 -18.859 1 92.75 114 ASN A C 1
ATOM 862 O O . ASN A 1 114 ? -22.203 -9.5 -18.25 1 92.75 114 ASN A O 1
ATOM 866 N N . GLY A 1 115 ? -21.812 -10.82 -20 1 93.06 115 GLY A N 1
ATOM 867 C CA . GLY A 1 115 ? -21.141 -9.805 -20.797 1 93.06 115 GLY A CA 1
ATOM 868 C C . GLY A 1 115 ? -19.719 -9.531 -20.344 1 93.06 115 GLY A C 1
ATOM 869 O O . GLY A 1 115 ? -19.031 -8.68 -20.906 1 93.06 115 GLY A O 1
ATOM 870 N N . GLU A 1 116 ? -19.203 -10.297 -19.406 1 95.31 116 GLU A N 1
ATOM 871 C CA . GLU A 1 116 ? -17.859 -10.094 -18.859 1 95.31 116 GLU A CA 1
ATOM 872 C C . GLU A 1 116 ? -17.016 -11.359 -19 1 95.31 116 GLU A C 1
ATOM 874 O O . GLU A 1 116 ? -17.547 -12.438 -19.266 1 95.31 116 GLU A O 1
ATOM 879 N N . ASP A 1 117 ? -15.695 -11.156 -18.922 1 97.12 117 ASP A N 1
ATOM 880 C CA . ASP A 1 117 ? -14.828 -12.328 -18.859 1 97.12 117 ASP A CA 1
ATOM 881 C C . ASP A 1 117 ? -15.227 -13.25 -17.719 1 97.12 117 ASP A C 1
ATOM 883 O O . ASP A 1 117 ? -15.633 -12.781 -16.656 1 97.12 117 ASP A O 1
ATOM 887 N N . PRO A 1 118 ? -15.148 -14.547 -17.906 1 97.19 118 PRO A N 1
ATOM 888 C CA . PRO A 1 118 ? -15.57 -15.453 -16.844 1 97.19 118 PRO A CA 1
ATOM 889 C C . PRO A 1 118 ? -14.656 -15.398 -15.625 1 97.19 118 PRO A C 1
ATOM 891 O O . PRO A 1 118 ? -13.438 -15.273 -15.766 1 97.19 118 PRO A O 1
ATOM 894 N N . PRO A 1 119 ? -15.227 -15.492 -14.43 1 97.56 119 PRO A N 1
ATOM 895 C CA . PRO A 1 119 ? -14.414 -15.516 -13.219 1 97.56 119 PRO A CA 1
ATOM 896 C C . PRO A 1 119 ? -13.672 -16.844 -13.023 1 97.56 119 PRO A C 1
ATOM 898 O O . PRO A 1 119 ? -14.18 -17.75 -12.359 1 97.56 119 PRO A O 1
ATOM 901 N N . LEU A 1 120 ? -12.453 -16.891 -13.484 1 98.38 120 LEU A N 1
ATOM 902 C CA . LEU A 1 120 ? -11.617 -18.078 -13.352 1 98.38 120 LEU A CA 1
ATOM 903 C C . LEU A 1 120 ? -11.234 -18.312 -11.898 1 98.38 120 LEU A C 1
ATOM 905 O O . LEU A 1 120 ? -11.227 -17.375 -11.094 1 98.38 120 LEU A O 1
ATOM 909 N N . THR A 1 121 ? -10.945 -19.562 -11.562 1 98.69 121 THR A N 1
ATOM 910 C CA . THR A 1 121 ? -10.453 -19.906 -10.234 1 98.69 121 THR A CA 1
ATOM 911 C C . THR A 1 121 ? -9.086 -20.594 -10.328 1 98.69 121 THR A C 1
ATOM 913 O O . THR A 1 121 ? -8.695 -21.078 -11.391 1 98.69 121 THR A O 1
ATOM 916 N N . LEU A 1 122 ? -8.383 -20.609 -9.219 1 98.88 122 LEU A N 1
ATOM 917 C CA . LEU A 1 122 ? -7.121 -21.344 -9.188 1 98.88 122 LEU A CA 1
ATOM 918 C C . LEU A 1 122 ? -7.352 -22.844 -9.398 1 98.88 122 LEU A C 1
ATOM 920 O O . LEU A 1 122 ? -6.5 -23.531 -9.953 1 98.88 122 LEU A O 1
ATOM 924 N N . ARG A 1 123 ? -8.492 -23.344 -9.008 1 98.75 123 ARG A N 1
ATOM 925 C CA . ARG A 1 123 ? -8.828 -24.734 -9.227 1 98.75 123 ARG A CA 1
ATOM 926 C C . ARG A 1 123 ? -9.016 -25.031 -10.719 1 98.75 123 ARG A C 1
ATOM 928 O O . ARG A 1 123 ? -8.617 -26.094 -11.203 1 98.75 123 ARG A O 1
ATOM 935 N N . ASP A 1 124 ? -9.664 -24.078 -11.43 1 98.81 124 ASP A N 1
ATOM 936 C CA . ASP A 1 124 ? -9.734 -24.188 -12.883 1 98.81 124 ASP A CA 1
ATOM 937 C C . ASP A 1 124 ? -8.344 -24.344 -13.492 1 98.81 124 ASP A C 1
ATOM 939 O O . ASP A 1 124 ? -8.133 -25.188 -14.359 1 98.81 124 A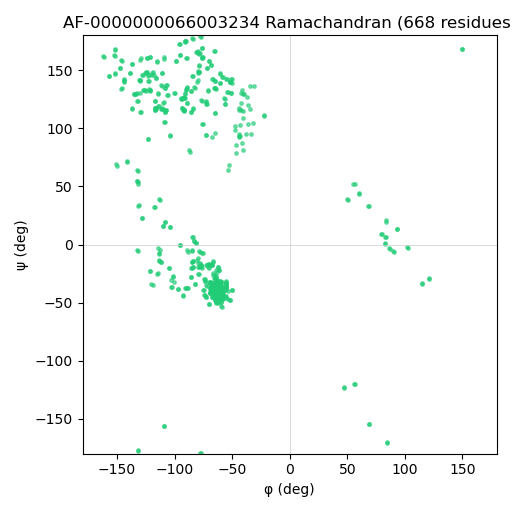SP A O 1
ATOM 943 N N . MET A 1 125 ? -7.461 -23.531 -13.055 1 98.88 125 MET A N 1
ATOM 944 C CA . MET A 1 125 ? -6.09 -23.531 -13.57 1 98.88 125 MET A CA 1
ATOM 945 C C . MET A 1 125 ? -5.398 -24.859 -13.266 1 98.88 125 MET A C 1
ATOM 947 O O . MET A 1 125 ? -4.66 -25.391 -14.094 1 98.88 125 MET A O 1
ATOM 951 N N . ALA A 1 126 ? -5.621 -25.406 -12.047 1 98.88 126 ALA A N 1
ATOM 952 C CA . ALA A 1 126 ? -5.039 -26.688 -11.664 1 98.88 126 ALA A CA 1
ATOM 953 C C . ALA A 1 126 ? -5.559 -27.812 -12.555 1 98.88 126 ALA A C 1
ATOM 955 O O . ALA A 1 126 ? -4.793 -28.688 -12.969 1 98.88 126 ALA A O 1
ATOM 956 N N . ARG A 1 127 ? -6.848 -27.797 -12.875 1 98.69 127 ARG A N 1
ATOM 957 C CA . ARG A 1 127 ? -7.434 -28.812 -13.727 1 98.69 127 ARG A CA 1
ATOM 958 C C . ARG A 1 127 ? -6.82 -28.781 -15.125 1 98.69 127 ARG A C 1
ATOM 960 O O . ARG A 1 127 ? -6.59 -29.828 -15.734 1 98.69 127 ARG A O 1
ATOM 967 N N . VAL A 1 128 ? -6.586 -27.609 -15.602 1 98.81 128 VAL A N 1
ATOM 968 C CA . VAL A 1 128 ? -5.938 -27.469 -16.906 1 98.81 128 VAL A CA 1
ATOM 969 C C . VAL A 1 128 ? -4.512 -28.016 -16.828 1 98.81 128 VAL A C 1
ATOM 971 O O . VAL A 1 128 ? -4.059 -28.719 -17.734 1 98.81 128 VAL A O 1
ATOM 974 N N . GLY A 1 129 ? -3.84 -27.688 -15.789 1 98.75 129 GLY A N 1
ATOM 975 C CA . GLY A 1 129 ? -2.504 -28.234 -15.586 1 98.75 129 GLY A CA 1
ATOM 976 C C . GLY A 1 129 ? -2.471 -29.75 -15.539 1 98.75 129 GLY A C 1
ATOM 977 O O . GLY A 1 129 ? -1.566 -30.359 -16.094 1 98.75 129 GLY A O 1
ATOM 978 N N . ARG A 1 130 ? -3.396 -30.328 -14.812 1 98.62 130 ARG A N 1
ATOM 979 C CA . ARG A 1 130 ? -3.492 -31.781 -14.727 1 98.62 130 ARG A CA 1
ATOM 980 C C . ARG A 1 130 ? -3.627 -32.406 -16.109 1 98.62 130 ARG A C 1
ATOM 982 O O . ARG A 1 130 ? -2.973 -33.406 -16.422 1 98.62 130 ARG A O 1
ATOM 989 N N . ALA A 1 131 ? -4.48 -31.797 -16.938 1 98.69 131 ALA A N 1
ATOM 990 C CA . ALA A 1 131 ? -4.676 -32.312 -18.297 1 98.69 131 ALA A CA 1
ATOM 991 C C . ALA A 1 131 ? -3.377 -32.25 -19.094 1 98.69 131 ALA A C 1
ATOM 993 O O . ALA A 1 131 ? -3.086 -33.156 -19.891 1 98.69 131 ALA A O 1
ATOM 994 N N . LEU A 1 132 ? -2.645 -31.156 -18.922 1 98.81 132 LEU A N 1
ATOM 995 C CA . LEU A 1 132 ? -1.361 -31.047 -19.609 1 98.81 132 LEU A CA 1
ATOM 996 C C . LEU A 1 132 ? -0.417 -32.156 -19.188 1 98.81 132 LEU A C 1
ATOM 998 O O . LEU A 1 132 ? 0.257 -32.781 -20.031 1 98.81 132 LEU A O 1
ATOM 1002 N N . LEU A 1 133 ? -0.333 -32.406 -17.875 1 98.75 133 LEU A N 1
ATOM 1003 C CA . LEU A 1 133 ? 0.545 -33.469 -17.359 1 98.75 133 LEU A CA 1
ATOM 1004 C C . LEU A 1 133 ? 0.152 -34.812 -17.922 1 98.75 133 LEU A C 1
ATOM 1006 O O . LEU A 1 133 ? 1.018 -35.656 -18.234 1 98.75 133 LEU A O 1
ATOM 1010 N N . GLU A 1 134 ? -1.146 -35.031 -18.016 1 97.88 134 GLU A N 1
ATOM 1011 C CA . GLU A 1 134 ? -1.622 -36.281 -18.609 1 97.88 134 GLU A CA 1
ATOM 1012 C C . GLU A 1 134 ? -1.131 -36.406 -20.047 1 97.88 134 GLU A C 1
ATOM 1014 O O . GLU A 1 134 ? -0.677 -37.5 -20.469 1 97.88 134 GLU A O 1
ATOM 1019 N N . GLU A 1 135 ? -1.227 -35.375 -20.781 1 97.44 135 GLU A N 1
ATOM 1020 C CA . GLU A 1 135 ? -0.756 -35.375 -22.156 1 97.44 135 GLU A CA 1
ATOM 1021 C C . GLU A 1 135 ? 0.741 -35.656 -22.234 1 97.44 135 GLU A C 1
ATOM 1023 O O . GLU A 1 135 ? 1.21 -36.281 -23.188 1 97.44 135 GLU A O 1
ATOM 1028 N N . LEU A 1 136 ? 1.479 -35.25 -21.25 1 98.31 136 LEU A N 1
ATOM 1029 C CA . LEU A 1 136 ? 2.932 -35.375 -21.234 1 98.31 136 LEU A CA 1
ATOM 1030 C C . LEU A 1 136 ? 3.354 -36.719 -20.641 1 98.31 136 LEU A C 1
ATOM 1032 O O . LEU A 1 136 ? 4.547 -37.031 -20.562 1 98.31 136 LEU A O 1
ATOM 1036 N N . GLY A 1 137 ? 2.395 -37.469 -20.141 1 98.12 137 GLY A N 1
ATOM 1037 C CA . GLY A 1 137 ? 2.678 -38.781 -19.609 1 98.12 137 GLY A CA 1
ATOM 1038 C C . GLY A 1 137 ? 3.16 -38.75 -18.172 1 98.12 137 GLY A C 1
ATOM 1039 O O . GLY A 1 137 ? 3.816 -39.688 -17.703 1 98.12 137 GLY A O 1
ATOM 1040 N N . VAL A 1 138 ? 2.908 -37.719 -17.5 1 98.56 138 VAL A N 1
ATOM 1041 C CA . VAL A 1 138 ? 3.326 -37.594 -16.109 1 98.56 138 VAL A CA 1
ATOM 1042 C C . VAL A 1 138 ? 2.246 -38.125 -15.172 1 98.56 138 VAL A C 1
ATOM 1044 O O . VAL A 1 138 ? 1.074 -37.75 -15.289 1 98.56 138 VAL A O 1
ATOM 1047 N N . ARG A 1 139 ? 2.652 -38.938 -14.172 1 97.69 139 ARG A N 1
ATOM 1048 C CA . ARG A 1 139 ? 1.683 -39.625 -13.312 1 97.69 139 ARG A CA 1
ATOM 1049 C C . ARG A 1 139 ? 1.785 -39.125 -11.875 1 97.69 139 ARG A C 1
ATOM 1051 O O . ARG A 1 139 ? 0.851 -39.281 -11.086 1 97.69 139 ARG A O 1
ATOM 1058 N N . ARG A 1 140 ? 2.941 -38.656 -11.586 1 98.12 140 ARG A N 1
ATOM 1059 C CA . ARG A 1 140 ? 3.191 -38.094 -10.258 1 98.12 140 ARG A CA 1
ATOM 1060 C C . ARG A 1 140 ? 4.027 -36.812 -10.336 1 98.12 140 ARG A C 1
ATOM 1062 O O . ARG A 1 140 ? 4.918 -36.719 -11.18 1 98.12 140 ARG A O 1
ATOM 1069 N N . VAL A 1 141 ? 3.736 -35.875 -9.336 1 98.31 141 VAL A N 1
ATOM 1070 C CA . VAL A 1 141 ? 4.453 -34.594 -9.484 1 98.31 141 VAL A CA 1
ATOM 1071 C C . VAL A 1 141 ? 4.82 -34.062 -8.109 1 98.31 141 VAL A C 1
ATOM 1073 O O . VAL A 1 141 ? 4.051 -34.188 -7.148 1 98.31 141 VAL A O 1
ATOM 1076 N N . SER A 1 142 ? 6.035 -33.5 -7.957 1 98.69 142 SER A N 1
ATOM 1077 C CA . SER A 1 142 ? 6.367 -32.5 -6.93 1 98.69 142 SER A CA 1
ATOM 1078 C C . SER A 1 142 ? 6.102 -31.078 -7.418 1 98.69 142 SER A C 1
ATOM 1080 O O . SER A 1 142 ? 6.434 -30.734 -8.555 1 98.69 142 SER A O 1
ATOM 1082 N N . VAL A 1 143 ? 5.492 -30.328 -6.578 1 98.75 143 VAL A N 1
ATOM 1083 C CA . VAL A 1 143 ? 5.074 -28.984 -6.996 1 98.75 143 VAL A CA 1
ATOM 1084 C C . VAL A 1 143 ? 5.902 -27.938 -6.273 1 98.75 143 VAL A C 1
ATOM 1086 O O . VAL A 1 143 ? 6.184 -28.062 -5.078 1 98.75 143 VAL A O 1
ATOM 1089 N N . ILE A 1 144 ? 6.359 -26.891 -6.996 1 98.81 144 ILE A N 1
ATOM 1090 C CA . ILE A 1 144 ? 7.012 -25.734 -6.387 1 98.81 144 ILE A CA 1
ATOM 1091 C C . ILE A 1 144 ? 6.449 -24.453 -6.992 1 98.81 144 ILE A C 1
ATOM 1093 O O . ILE A 1 144 ? 6.305 -24.344 -8.211 1 98.81 144 ILE A O 1
ATOM 1097 N N . GLY A 1 145 ? 6.039 -23.531 -6.191 1 98.56 145 GLY A N 1
ATOM 1098 C CA . GLY A 1 145 ? 5.496 -22.266 -6.645 1 98.56 145 GLY A CA 1
ATOM 1099 C C . GLY A 1 145 ? 5.711 -21.141 -5.656 1 98.56 145 GLY A C 1
ATOM 1100 O O . GLY A 1 145 ? 5.75 -21.359 -4.445 1 98.56 145 GLY A O 1
ATOM 1101 N N . ALA A 1 146 ? 5.883 -19.953 -6.176 1 98.25 146 ALA A N 1
ATOM 1102 C CA . ALA A 1 146 ? 6.039 -18.75 -5.367 1 98.25 146 ALA A CA 1
ATOM 1103 C C . ALA A 1 146 ? 4.93 -17.734 -5.664 1 98.25 146 ALA A C 1
ATOM 1105 O O . ALA A 1 146 ? 4.438 -17.656 -6.793 1 98.25 146 ALA A O 1
ATOM 1106 N N . SER A 1 147 ? 4.531 -16.938 -4.59 1 98.5 147 SER A N 1
ATOM 1107 C CA . SER A 1 147 ? 3.521 -15.898 -4.762 1 98.5 147 SER A CA 1
ATOM 1108 C C . SER A 1 147 ? 2.223 -16.484 -5.312 1 98.5 147 SER A C 1
ATOM 1110 O O . SER A 1 147 ? 1.673 -17.438 -4.754 1 98.5 147 SER A O 1
ATOM 1112 N N . MET A 1 148 ? 1.748 -16.062 -6.441 1 98.81 148 MET A N 1
ATOM 1113 C CA . MET A 1 148 ? 0.554 -16.656 -7.027 1 98.81 148 MET A CA 1
ATOM 1114 C C . MET A 1 148 ? 0.768 -18.156 -7.281 1 98.81 148 MET A C 1
ATOM 1116 O O . MET A 1 148 ? -0.149 -18.953 -7.098 1 98.81 148 MET A O 1
ATOM 1120 N N . GLY A 1 149 ? 1.983 -18.5 -7.73 1 98.81 149 GLY A N 1
ATOM 1121 C CA . GLY A 1 149 ? 2.314 -19.906 -7.918 1 98.81 149 GLY A CA 1
ATOM 1122 C C . GLY A 1 149 ? 2.23 -20.703 -6.633 1 98.81 149 GLY A C 1
ATOM 1123 O O . GLY A 1 149 ? 1.915 -21.906 -6.664 1 98.81 149 GLY A O 1
ATOM 1124 N N . GLY A 1 150 ? 2.551 -20.062 -5.527 1 98.94 150 GLY A N 1
ATOM 1125 C CA . GLY A 1 150 ? 2.375 -20.719 -4.242 1 98.94 150 GLY A CA 1
ATOM 1126 C C . GLY A 1 150 ? 0.92 -20.984 -3.895 1 98.94 150 GLY A C 1
ATOM 1127 O O . GLY A 1 150 ? 0.573 -22.062 -3.41 1 98.94 150 GLY A O 1
ATOM 1128 N N . MET A 1 151 ? 0.073 -20.016 -4.125 1 98.94 151 MET A N 1
ATOM 1129 C CA . MET A 1 151 ? -1.357 -20.219 -3.912 1 98.94 151 MET A CA 1
ATOM 1130 C C . MET A 1 151 ? -1.897 -21.297 -4.848 1 98.94 151 MET A C 1
ATOM 1132 O O . MET A 1 151 ? -2.734 -22.109 -4.449 1 98.94 151 MET A O 1
ATOM 1136 N N . LEU A 1 152 ? -1.412 -21.234 -6.059 1 98.94 152 LEU A N 1
ATOM 1137 C CA . LEU A 1 152 ? -1.807 -22.25 -7.023 1 98.94 152 LEU A CA 1
ATOM 1138 C C . LEU A 1 152 ? -1.352 -23.641 -6.566 1 98.94 152 LEU A C 1
ATOM 1140 O O . LEU A 1 152 ? -2.039 -24.641 -6.805 1 98.94 152 LEU A O 1
ATOM 1144 N N . ALA A 1 153 ? -0.243 -23.75 -5.891 1 98.94 153 ALA A N 1
ATOM 1145 C CA . ALA A 1 153 ? 0.205 -25.016 -5.32 1 98.94 153 ALA A CA 1
ATOM 1146 C C . ALA A 1 153 ? -0.813 -25.562 -4.32 1 98.94 153 ALA A C 1
ATOM 1148 O O . ALA A 1 153 ? -1.099 -26.75 -4.305 1 98.94 153 ALA A O 1
ATOM 1149 N N . TYR A 1 154 ? -1.359 -24.672 -3.492 1 98.94 154 TYR A N 1
ATOM 1150 C CA . TYR A 1 154 ? -2.428 -25.094 -2.598 1 98.94 154 TYR A CA 1
ATOM 1151 C C . TYR A 1 154 ? -3.609 -25.656 -3.387 1 98.94 154 TYR A C 1
ATOM 1153 O O . TYR A 1 154 ? -4.207 -26.656 -2.998 1 98.94 154 TYR A O 1
ATOM 1161 N N . ALA A 1 155 ? -3.955 -25 -4.441 1 98.94 155 ALA A N 1
ATOM 1162 C CA . ALA A 1 155 ? -5.043 -25.5 -5.285 1 98.94 155 ALA A CA 1
ATOM 1163 C C . ALA A 1 155 ? -4.723 -26.875 -5.844 1 98.94 155 ALA A C 1
ATOM 1165 O O . ALA A 1 155 ? -5.598 -27.75 -5.898 1 98.94 155 ALA A O 1
ATOM 1166 N N . TRP A 1 156 ? -3.492 -27.078 -6.262 1 98.88 156 TRP A N 1
ATOM 1167 C CA . TRP A 1 156 ? -3.062 -28.375 -6.758 1 98.88 156 TRP A CA 1
ATOM 1168 C C . TRP A 1 156 ? -3.197 -29.453 -5.68 1 98.88 156 TRP A C 1
ATOM 1170 O O . TRP A 1 156 ? -3.688 -30.547 -5.941 1 98.88 156 TRP A O 1
ATOM 1180 N N . LEU A 1 157 ? -2.758 -29.141 -4.508 1 98.88 157 LEU A N 1
ATOM 1181 C CA . LEU A 1 157 ? -2.805 -30.078 -3.389 1 98.88 157 LEU A CA 1
ATOM 1182 C C . LEU A 1 157 ? -4.242 -30.5 -3.098 1 98.88 157 LEU A C 1
ATOM 1184 O O . LEU A 1 157 ? -4.484 -31.656 -2.717 1 98.88 157 LEU A O 1
ATOM 1188 N N . LEU A 1 158 ? -5.176 -29.609 -3.33 1 98.69 158 LEU A N 1
ATOM 1189 C CA . LEU A 1 158 ? -6.574 -29.875 -3.004 1 98.69 158 LEU A CA 1
ATOM 1190 C C . LEU A 1 158 ? -7.297 -30.5 -4.191 1 98.69 158 LEU A C 1
ATOM 1192 O O . LEU A 1 158 ? -8.125 -31.406 -4.016 1 98.69 158 LEU A O 1
ATOM 1196 N N . GLU A 1 159 ? -6.973 -30.062 -5.375 1 97.75 159 GLU A N 1
ATOM 1197 C CA . GLU A 1 159 ? -7.684 -30.469 -6.582 1 97.75 159 GLU A CA 1
ATOM 1198 C C . GLU A 1 159 ? -7.117 -31.766 -7.145 1 97.75 159 GLU A C 1
ATOM 1200 O O . GLU A 1 159 ? -7.82 -32.531 -7.828 1 97.75 159 GLU A O 1
ATOM 1205 N N . CYS A 1 160 ? -5.84 -32.031 -6.895 1 97.75 160 CYS A N 1
ATOM 1206 C CA . CYS A 1 160 ? -5.152 -33.156 -7.473 1 97.75 160 CYS A CA 1
ATOM 1207 C C . CYS A 1 160 ? -4.371 -33.938 -6.406 1 97.75 160 CYS A C 1
ATOM 1209 O O . CYS A 1 160 ? -3.182 -34.188 -6.582 1 97.75 160 CYS A O 1
ATOM 1211 N N . PRO A 1 161 ? -4.992 -34.344 -5.312 1 97.5 161 PRO A N 1
ATOM 1212 C CA . PRO A 1 161 ? -4.262 -35 -4.227 1 97.5 161 PRO A CA 1
ATOM 1213 C C . PRO A 1 161 ? -3.641 -36.344 -4.648 1 97.5 161 PRO A C 1
ATOM 1215 O O . PRO A 1 161 ? -2.686 -36.781 -4.023 1 97.5 161 PRO A O 1
ATOM 1218 N N . ASP A 1 162 ? -4.176 -36.906 -5.66 1 97.38 162 ASP A N 1
ATOM 1219 C CA . ASP A 1 162 ? -3.682 -38.219 -6.145 1 97.38 162 ASP A CA 1
ATOM 1220 C C . ASP A 1 162 ? -2.387 -38.031 -6.938 1 97.38 162 ASP A C 1
ATOM 1222 O O . ASP A 1 162 ? -1.621 -38.969 -7.102 1 97.38 162 ASP A O 1
ATOM 1226 N N . LEU A 1 163 ? -2.092 -36.844 -7.414 1 97.75 163 LEU A N 1
ATOM 1227 C CA . LEU A 1 163 ? -0.967 -36.625 -8.312 1 97.75 163 LEU A CA 1
ATOM 1228 C C . LEU A 1 163 ? 0.212 -36 -7.555 1 97.75 163 LEU A C 1
ATOM 1230 O O . LEU A 1 163 ? 1.37 -36.281 -7.895 1 97.75 163 LEU A O 1
ATOM 1234 N N . VAL A 1 164 ? -0.018 -35.219 -6.543 1 98.62 164 VAL A N 1
ATOM 1235 C CA . VAL A 1 164 ? 1.029 -34.406 -5.918 1 98.62 164 VAL A CA 1
ATOM 1236 C C . VAL A 1 164 ? 1.66 -35.188 -4.766 1 98.62 164 VAL A C 1
ATOM 1238 O O . VAL A 1 164 ? 0.957 -35.656 -3.869 1 98.62 164 VAL A O 1
ATOM 1241 N N . ASP A 1 165 ? 2.951 -35.344 -4.754 1 97.94 165 ASP A N 1
ATOM 1242 C CA . ASP A 1 165 ? 3.598 -36.125 -3.701 1 97.94 165 ASP A CA 1
ATOM 1243 C C . ASP A 1 165 ? 4.23 -35.188 -2.654 1 97.94 165 ASP A C 1
ATOM 1245 O O . ASP A 1 165 ? 4.43 -35.594 -1.507 1 97.94 165 ASP A O 1
ATOM 1249 N N . ARG A 1 166 ? 4.637 -33.969 -2.998 1 98.31 166 ARG A N 1
ATOM 1250 C CA . ARG A 1 166 ? 5.145 -32.938 -2.084 1 98.31 166 ARG A CA 1
ATOM 1251 C C . ARG A 1 166 ? 5.09 -31.562 -2.723 1 98.31 166 ARG A C 1
ATOM 1253 O O . ARG A 1 166 ? 4.941 -31.438 -3.939 1 98.31 166 ARG A O 1
ATOM 1260 N N . ALA A 1 167 ? 5.16 -30.531 -1.904 1 98.81 167 ALA A N 1
ATOM 1261 C CA . ALA A 1 167 ? 5.066 -29.188 -2.439 1 98.81 167 ALA A CA 1
ATOM 1262 C C . ALA A 1 167 ? 5.984 -28.234 -1.677 1 98.81 167 ALA A C 1
ATOM 1264 O O . ALA A 1 167 ? 6.168 -28.375 -0.466 1 98.81 167 ALA A O 1
ATOM 1265 N N . VAL A 1 168 ? 6.586 -27.312 -2.414 1 98.88 168 VAL A N 1
ATOM 1266 C CA . VAL A 1 168 ? 7.285 -26.156 -1.861 1 98.88 168 VAL A CA 1
ATOM 1267 C C . VAL A 1 168 ? 6.523 -24.875 -2.197 1 98.88 168 VAL A C 1
ATOM 1269 O O . VAL A 1 168 ? 6.348 -24.531 -3.371 1 98.88 168 VAL A O 1
ATOM 1272 N N . ILE A 1 169 ? 6.066 -24.219 -1.191 1 98.88 169 ILE A N 1
ATOM 1273 C CA . ILE A 1 169 ? 5.277 -23 -1.341 1 98.88 169 ILE A CA 1
ATOM 1274 C C . ILE A 1 169 ? 6.055 -21.812 -0.783 1 98.88 169 ILE A C 1
ATOM 1276 O O . ILE A 1 169 ? 6.348 -21.766 0.414 1 98.88 169 ILE A O 1
ATOM 1280 N N . ILE A 1 170 ? 6.352 -20.828 -1.626 1 98.69 170 ILE A N 1
ATOM 1281 C CA . ILE A 1 170 ? 7.23 -19.734 -1.24 1 98.69 170 ILE A CA 1
ATOM 1282 C C . ILE A 1 170 ? 6.457 -18.406 -1.278 1 98.69 170 ILE A C 1
ATOM 1284 O O . ILE A 1 170 ? 5.918 -18.031 -2.32 1 98.69 170 ILE A O 1
ATOM 1288 N N . GLY A 1 171 ? 6.43 -17.703 -0.182 1 98.5 171 GLY A N 1
ATOM 1289 C CA . GLY A 1 171 ? 5.84 -16.375 -0.136 1 98.5 171 GLY A CA 1
ATOM 1290 C C . GLY A 1 171 ? 4.371 -16.375 -0.506 1 98.5 171 GLY A C 1
ATOM 1291 O O . GLY A 1 171 ? 3.938 -15.555 -1.325 1 98.5 171 GLY A O 1
ATOM 1292 N N . ALA A 1 172 ? 3.578 -17.312 0.01 1 98.81 172 ALA A N 1
ATOM 1293 C CA . ALA A 1 172 ? 2.162 -17.359 -0.343 1 98.81 172 ALA A CA 1
ATOM 1294 C C . ALA A 1 172 ? 1.318 -17.844 0.836 1 98.81 172 ALA A C 1
ATOM 1296 O O . ALA A 1 172 ? 1.707 -18.766 1.55 1 98.81 172 ALA A O 1
ATOM 1297 N N . PRO A 1 173 ? 0.249 -17.188 1.102 1 98.75 173 PRO A N 1
ATOM 1298 C CA . PRO A 1 173 ? -0.758 -17.719 2.021 1 98.75 173 PRO A CA 1
ATOM 1299 C C . PRO A 1 173 ? -1.674 -18.75 1.361 1 98.75 173 PRO A C 1
ATOM 1301 O O . PRO A 1 173 ? -1.654 -18.891 0.138 1 98.75 173 PRO A O 1
ATOM 1304 N N . ALA A 1 174 ? -2.412 -19.469 2.172 1 98.81 174 ALA A N 1
ATOM 1305 C CA . ALA A 1 174 ? -3.375 -20.422 1.615 1 98.81 174 ALA A CA 1
ATOM 1306 C C . ALA A 1 174 ? -4.582 -19.688 1.028 1 98.81 174 ALA A C 1
ATOM 1308 O O . ALA A 1 174 ? -5.211 -20.172 0.088 1 98.81 174 ALA A O 1
ATOM 1309 N N . ARG A 1 175 ? -4.891 -18.594 1.614 1 98.62 175 ARG A N 1
ATOM 1310 C CA . ARG A 1 175 ? -5.957 -17.719 1.122 1 98.62 175 ARG A CA 1
ATOM 1311 C C . ARG A 1 175 ? -5.652 -16.25 1.413 1 98.62 175 ARG A C 1
ATOM 1313 O O . ARG A 1 175 ? -4.969 -15.938 2.391 1 98.62 175 ARG A O 1
ATOM 1320 N N . HIS A 1 176 ? -6.168 -15.406 0.587 1 98.75 176 HIS A N 1
ATOM 1321 C CA . HIS A 1 176 ? -5.918 -13.977 0.763 1 98.75 176 HIS A CA 1
ATOM 1322 C C . HIS A 1 176 ? -6.656 -13.438 1.982 1 98.75 176 HIS A C 1
ATOM 1324 O O . HIS A 1 176 ? -7.836 -13.734 2.184 1 98.75 176 HIS A O 1
ATOM 1330 N N . SER A 1 177 ? -5.926 -12.695 2.77 1 98.5 177 SER A N 1
ATOM 1331 C CA . SER A 1 177 ? -6.512 -11.891 3.832 1 98.5 177 SER A CA 1
ATOM 1332 C C . SER A 1 177 ? -7.168 -10.633 3.271 1 98.5 177 SER A C 1
ATOM 1334 O O . SER A 1 177 ? -6.992 -10.305 2.096 1 98.5 177 SER A O 1
ATOM 1336 N N . PRO A 1 178 ? -7.93 -9.945 4.105 1 98.69 178 PRO A N 1
ATOM 1337 C CA . PRO A 1 178 ? -8.461 -8.656 3.648 1 98.69 178 PRO A CA 1
ATOM 1338 C C . PRO A 1 178 ? -7.359 -7.707 3.172 1 98.69 178 PRO A C 1
ATOM 1340 O O . PRO A 1 178 ? -7.578 -6.918 2.248 1 98.69 178 PRO A O 1
ATOM 1343 N N . TRP A 1 179 ? -6.246 -7.773 3.766 1 98.75 179 TRP A N 1
ATOM 1344 C CA . TRP A 1 179 ? -5.098 -6.961 3.375 1 98.75 179 TRP A CA 1
ATOM 1345 C C . TRP A 1 179 ? -4.707 -7.23 1.927 1 98.75 179 TRP A C 1
ATOM 1347 O O . TRP A 1 179 ? -4.668 -6.309 1.106 1 98.75 179 TRP A O 1
ATOM 1357 N N . ALA A 1 180 ? -4.496 -8.453 1.597 1 98.88 180 ALA A N 1
ATOM 1358 C CA . ALA A 1 180 ? -4.102 -8.828 0.242 1 98.88 180 ALA A CA 1
ATOM 1359 C C . ALA A 1 180 ? -5.211 -8.523 -0.759 1 98.88 180 ALA A C 1
ATOM 1361 O O . ALA A 1 180 ? -4.949 -8.039 -1.861 1 98.88 180 ALA A O 1
ATOM 1362 N N . ILE A 1 181 ? -6.457 -8.812 -0.365 1 98.94 181 ILE A N 1
ATOM 1363 C CA . ILE A 1 181 ? -7.59 -8.508 -1.229 1 98.94 181 ILE A CA 1
ATOM 1364 C C . ILE A 1 181 ? -7.672 -6.996 -1.455 1 98.94 181 ILE A C 1
ATOM 1366 O O . ILE A 1 181 ? -7.977 -6.543 -2.561 1 98.94 181 ILE A O 1
ATOM 1370 N N . GLY A 1 182 ? -7.406 -6.254 -0.41 1 98.94 182 GLY A N 1
ATOM 1371 C CA . GLY A 1 182 ? -7.418 -4.805 -0.527 1 98.94 182 GLY A CA 1
ATOM 1372 C C . GLY A 1 182 ? -6.41 -4.277 -1.528 1 98.94 182 GLY A C 1
ATOM 1373 O O . GLY A 1 182 ? -6.727 -3.402 -2.334 1 98.94 182 GLY A O 1
ATOM 1374 N N . LEU A 1 183 ? -5.207 -4.797 -1.465 1 98.94 183 LEU A N 1
ATOM 1375 C CA . LEU A 1 183 ? -4.176 -4.41 -2.422 1 98.94 183 LEU A CA 1
ATOM 1376 C C . LEU A 1 183 ? -4.621 -4.715 -3.85 1 98.94 183 LEU A C 1
ATOM 1378 O O . LEU A 1 183 ? -4.5 -3.865 -4.734 1 98.94 183 LEU A O 1
ATOM 1382 N N . ASN A 1 184 ? -5.184 -5.883 -4.055 1 98.94 184 ASN A N 1
ATOM 1383 C CA . ASN A 1 184 ? -5.688 -6.262 -5.371 1 98.94 184 ASN A CA 1
ATOM 1384 C C . ASN A 1 184 ? -6.867 -5.391 -5.793 1 98.94 184 ASN A C 1
ATOM 1386 O O . ASN A 1 184 ? -7.016 -5.074 -6.977 1 98.94 184 ASN A O 1
ATOM 1390 N N . THR A 1 185 ? -7.715 -5.039 -4.863 1 98.88 185 THR A N 1
ATOM 1391 C CA . THR A 1 185 ? -8.859 -4.184 -5.141 1 98.88 185 THR A CA 1
ATOM 1392 C C . THR A 1 185 ? -8.414 -2.83 -5.688 1 98.88 185 THR A C 1
ATOM 1394 O O . THR A 1 185 ? -8.914 -2.373 -6.715 1 98.88 185 THR A O 1
ATOM 1397 N N . ALA A 1 186 ? -7.469 -2.232 -4.992 1 98.94 186 ALA A N 1
ATOM 1398 C CA . ALA A 1 186 ? -6.965 -0.942 -5.453 1 98.94 186 ALA A CA 1
ATOM 1399 C C . ALA A 1 186 ? -6.352 -1.059 -6.848 1 98.94 186 ALA A C 1
ATOM 1401 O O . ALA A 1 186 ? -6.574 -0.198 -7.703 1 98.94 186 ALA A O 1
ATOM 1402 N N . ALA A 1 187 ? -5.617 -2.125 -7.082 1 98.94 187 ALA A N 1
ATOM 1403 C CA . ALA A 1 187 ? -4.988 -2.348 -8.383 1 98.94 187 ALA A CA 1
ATOM 1404 C C . ALA A 1 187 ? -6.035 -2.531 -9.477 1 98.94 187 ALA A C 1
ATOM 1406 O O . ALA A 1 187 ? -5.957 -1.902 -10.531 1 98.94 187 ALA A O 1
ATOM 1407 N N . ARG A 1 188 ? -7.016 -3.371 -9.211 1 98.88 188 ARG A N 1
ATOM 1408 C CA . ARG A 1 188 ? -8.055 -3.619 -10.203 1 98.88 188 ARG A CA 1
ATOM 1409 C C . ARG A 1 188 ? -8.883 -2.363 -10.461 1 98.88 188 ARG A C 1
ATOM 1411 O O . ARG A 1 188 ? -9.297 -2.107 -11.594 1 98.88 188 ARG A O 1
ATOM 1418 N N . ASN A 1 189 ? -9.133 -1.559 -9.453 1 98.88 189 ASN A N 1
ATOM 1419 C CA . ASN A 1 189 ? -9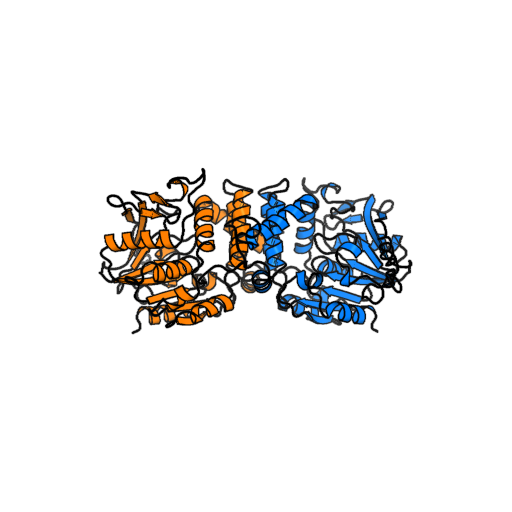.891 -0.325 -9.625 1 98.88 189 ASN A CA 1
ATOM 1420 C C . ASN A 1 189 ? -9.102 0.707 -10.43 1 98.88 189 ASN A C 1
ATOM 1422 O O . ASN A 1 189 ? -9.68 1.499 -11.172 1 98.88 189 ASN A O 1
ATOM 1426 N N . ALA A 1 190 ? -7.785 0.698 -10.281 1 98.94 190 ALA A N 1
ATOM 1427 C CA . ALA A 1 190 ? -6.961 1.552 -11.133 1 98.94 190 ALA A CA 1
ATOM 1428 C C . ALA A 1 190 ? -7.148 1.195 -12.609 1 98.94 190 ALA A C 1
ATOM 1430 O O . ALA A 1 190 ? -7.293 2.08 -13.453 1 98.94 190 ALA A O 1
ATOM 1431 N N . ILE A 1 191 ? -7.16 -0.094 -12.891 1 98.88 191 ILE A N 1
ATOM 1432 C CA . ILE A 1 191 ? -7.336 -0.56 -14.266 1 98.88 191 ILE A CA 1
ATOM 1433 C C . ILE A 1 191 ? -8.711 -0.149 -14.773 1 98.88 191 ILE A C 1
ATOM 1435 O O . ILE A 1 191 ? -8.844 0.341 -15.898 1 98.88 191 ILE A O 1
ATOM 1439 N N . ARG A 1 192 ? -9.719 -0.309 -13.953 1 98.5 192 ARG A N 1
ATOM 1440 C CA . ARG A 1 192 ? -11.078 0.043 -14.359 1 98.5 192 ARG A CA 1
ATOM 1441 C C . ARG A 1 192 ? -11.211 1.546 -14.578 1 98.5 192 ARG A C 1
ATOM 1443 O O . ARG A 1 192 ? -11.953 1.987 -15.461 1 98.5 192 ARG A O 1
ATOM 1450 N N . ALA A 1 193 ? -10.5 2.336 -13.797 1 98.69 193 ALA A N 1
ATOM 1451 C CA . ALA A 1 193 ? -10.586 3.791 -13.875 1 98.69 193 ALA A CA 1
ATOM 1452 C C . ALA A 1 193 ? -9.875 4.316 -15.117 1 98.69 193 ALA A C 1
ATOM 1454 O O . ALA A 1 193 ? -10.258 5.355 -15.664 1 98.69 193 ALA A O 1
ATOM 1455 N N . ALA A 1 194 ? -8.875 3.625 -15.555 1 98.56 194 ALA A N 1
ATOM 1456 C CA . ALA A 1 194 ? -8.086 4.059 -16.703 1 98.56 194 ALA A CA 1
ATOM 1457 C C . ALA A 1 194 ? -7.695 2.875 -17.594 1 98.56 194 ALA A C 1
ATOM 1459 O O . ALA A 1 194 ? -6.516 2.531 -17.688 1 98.56 194 ALA A O 1
ATOM 1460 N N . PRO A 1 195 ? -8.648 2.305 -18.297 1 97.56 195 PRO A N 1
ATOM 1461 C CA . PRO A 1 195 ? -8.344 1.182 -19.188 1 97.56 195 PRO A CA 1
ATOM 1462 C C . PRO A 1 195 ? -7.422 1.577 -20.344 1 97.56 195 PRO A C 1
ATOM 1464 O O . PRO A 1 195 ? -7.164 2.766 -20.547 1 97.56 195 PRO A O 1
ATOM 1467 N N . GLY A 1 196 ? -6.863 0.631 -21.047 1 97 196 GLY A N 1
ATOM 1468 C CA . GLY A 1 196 ? -6 0.899 -22.188 1 97 196 GLY A CA 1
ATOM 1469 C C . GLY A 1 196 ? -4.531 0.965 -21.812 1 97 196 GLY A C 1
ATOM 1470 O O . GLY A 1 196 ? -3.725 1.534 -22.547 1 97 196 GLY A O 1
ATOM 1471 N N . GLY A 1 197 ? -4.27 0.512 -20.641 1 97.81 197 GLY A N 1
ATOM 1472 C CA . GLY A 1 197 ? -2.867 0.376 -20.281 1 97.81 197 GLY A CA 1
ATOM 1473 C C . GLY A 1 197 ? -2.455 1.295 -19.141 1 97.81 197 GLY A C 1
ATOM 1474 O O . GLY A 1 197 ? -1.602 0.939 -18.328 1 97.81 197 GLY A O 1
ATOM 1475 N N . GLU A 1 198 ? -3.023 2.531 -19 1 98.5 198 GLU A N 1
ATOM 1476 C CA . GLU A 1 198 ? -2.613 3.488 -17.984 1 98.5 198 GLU A CA 1
ATOM 1477 C C . GLU A 1 198 ? -2.957 2.984 -16.578 1 98.5 198 GLU A C 1
ATOM 1479 O O . GLU A 1 198 ? -2.166 3.141 -15.648 1 98.5 198 GLU A O 1
ATOM 1484 N N . GLY A 1 199 ? -4.137 2.357 -16.438 1 98.81 199 GLY A N 1
ATOM 1485 C CA . GLY A 1 199 ? -4.523 1.784 -15.164 1 98.81 199 GLY A CA 1
ATOM 1486 C C . GLY A 1 199 ? -3.643 0.622 -14.742 1 98.81 199 GLY A C 1
ATOM 1487 O O . GLY A 1 199 ? -3.402 0.419 -13.547 1 98.81 199 GLY A O 1
ATOM 1488 N N . LEU A 1 200 ? -3.152 -0.118 -15.742 1 98.94 200 LEU A N 1
ATOM 1489 C CA . LEU A 1 200 ? -2.264 -1.237 -15.453 1 98.94 200 LEU A CA 1
ATOM 1490 C C . LEU A 1 200 ? -0.926 -0.743 -14.914 1 98.94 200 LEU A C 1
ATOM 1492 O O . LEU A 1 200 ? -0.324 -1.385 -14.047 1 98.94 200 LEU A O 1
ATOM 1496 N N . LYS A 1 201 ? -0.463 0.398 -15.445 1 98.94 201 LYS A N 1
ATOM 1497 C CA . LYS A 1 201 ? 0.77 0.989 -14.93 1 98.94 201 LYS A CA 1
ATOM 1498 C C . LYS A 1 201 ? 0.641 1.332 -13.453 1 98.94 201 LYS A C 1
ATOM 1500 O O . LYS A 1 201 ? 1.539 1.038 -12.656 1 98.94 201 LYS A O 1
ATOM 1505 N N . VAL A 1 202 ? -0.514 1.885 -13.07 1 98.94 202 VAL A N 1
ATOM 1506 C CA . VAL A 1 202 ? -0.762 2.242 -11.68 1 98.94 202 VAL A CA 1
ATOM 1507 C C . VAL A 1 202 ? -0.904 0.976 -10.836 1 98.94 202 VAL A C 1
ATOM 1509 O O . VAL A 1 202 ? -0.369 0.896 -9.727 1 98.94 202 VAL A O 1
ATOM 1512 N N . ALA A 1 203 ? -1.61 -0.022 -11.398 1 98.94 203 ALA A N 1
ATOM 1513 C CA . ALA A 1 203 ? -1.746 -1.3 -10.703 1 98.94 203 ALA A CA 1
ATOM 1514 C C . ALA A 1 203 ? -0.379 -1.897 -10.383 1 98.94 203 ALA A C 1
ATOM 1516 O O . ALA A 1 203 ? -0.163 -2.416 -9.281 1 98.94 203 ALA A O 1
ATOM 1517 N N . ARG A 1 204 ? 0.539 -1.763 -11.305 1 98.94 204 ARG A N 1
ATOM 1518 C CA . ARG A 1 204 ? 1.89 -2.281 -11.109 1 98.94 204 ARG A CA 1
ATOM 1519 C C . ARG A 1 204 ? 2.629 -1.492 -10.031 1 98.94 204 ARG A C 1
ATOM 1521 O O . ARG A 1 204 ? 3.416 -2.057 -9.273 1 98.94 204 ARG A O 1
ATOM 1528 N N . GLN A 1 205 ? 2.432 -0.219 -10 1 98.94 205 GLN A N 1
ATOM 1529 C CA . GLN A 1 205 ? 3.057 0.585 -8.953 1 98.94 205 GLN A CA 1
ATOM 1530 C C . GLN A 1 205 ? 2.58 0.154 -7.57 1 98.94 205 GLN A C 1
ATOM 1532 O O . GLN A 1 205 ? 3.389 -0.02 -6.656 1 98.94 205 GLN A O 1
ATOM 1537 N N . ILE A 1 206 ? 1.288 -0.07 -7.414 1 98.94 206 ILE A N 1
ATOM 1538 C CA . ILE A 1 206 ? 0.711 -0.561 -6.168 1 98.94 206 ILE A CA 1
ATOM 1539 C C . ILE A 1 206 ? 1.324 -1.913 -5.809 1 98.94 206 ILE A C 1
ATOM 1541 O O . ILE A 1 206 ? 1.745 -2.131 -4.672 1 98.94 206 ILE A O 1
ATOM 1545 N N . ALA A 1 207 ? 1.419 -2.74 -6.781 1 98.81 207 ALA A N 1
ATOM 1546 C CA . ALA A 1 207 ? 1.962 -4.078 -6.57 1 98.81 207 ALA A CA 1
ATOM 1547 C C . ALA A 1 207 ? 3.426 -4.016 -6.145 1 98.81 207 ALA A C 1
ATOM 1549 O O . ALA A 1 207 ? 3.84 -4.723 -5.223 1 98.81 207 ALA A O 1
ATOM 1550 N N . MET A 1 208 ? 4.199 -3.176 -6.805 1 98.75 208 MET A N 1
ATOM 1551 C CA . MET A 1 208 ? 5.625 -3.078 -6.504 1 98.75 208 MET A CA 1
ATOM 1552 C C . MET A 1 208 ? 5.848 -2.596 -5.074 1 98.75 208 MET A C 1
ATOM 1554 O O . MET A 1 208 ? 6.801 -3.012 -4.418 1 98.75 208 MET A O 1
ATOM 1558 N N . LEU A 1 209 ? 4.988 -1.726 -4.621 1 98.69 209 LEU A N 1
ATOM 1559 C CA . LEU A 1 209 ? 5.078 -1.289 -3.23 1 98.69 209 LEU A CA 1
ATOM 1560 C C . LEU A 1 209 ? 4.891 -2.465 -2.277 1 98.69 209 LEU A C 1
ATOM 1562 O O . LEU A 1 209 ? 5.555 -2.541 -1.24 1 98.69 209 LEU A O 1
ATOM 1566 N N . SER A 1 210 ? 4.062 -3.426 -2.648 1 98.31 210 SER A N 1
ATOM 1567 C CA . SER A 1 210 ? 3.82 -4.586 -1.796 1 98.31 210 SER A CA 1
ATOM 1568 C C . SER A 1 210 ? 4.867 -5.672 -2.027 1 98.31 210 SER A C 1
ATOM 1570 O O . SER A 1 210 ? 5.059 -6.547 -1.181 1 98.31 210 SER A O 1
ATOM 1572 N N . TYR A 1 211 ? 5.598 -5.656 -3.207 1 98.5 211 TYR A N 1
ATOM 1573 C CA . TYR A 1 211 ? 6.547 -6.703 -3.559 1 98.5 211 TYR A CA 1
ATOM 1574 C C . TYR A 1 211 ? 7.902 -6.449 -2.912 1 98.5 211 TYR A C 1
ATOM 1576 O O . TYR A 1 211 ? 8.742 -7.348 -2.842 1 98.5 211 TYR A O 1
ATOM 1584 N N . ARG A 1 212 ? 8.07 -5.234 -2.533 1 98.25 212 ARG A N 1
ATOM 1585 C CA . ARG A 1 212 ? 9.289 -4.871 -1.81 1 98.25 212 ARG A CA 1
ATOM 1586 C C . ARG A 1 212 ? 8.984 -4.57 -0.346 1 98.25 212 ARG A C 1
ATOM 1588 O O . ARG A 1 212 ? 8.164 -5.254 0.277 1 98.25 212 ARG A O 1
ATOM 1595 N N . SER A 1 213 ? 9.805 -3.791 0.326 1 97.81 213 SER A N 1
ATOM 1596 C CA . SER A 1 213 ? 9.617 -3.375 1.712 1 97.81 213 SER A CA 1
ATOM 1597 C C . SER A 1 213 ? 10.148 -1.966 1.945 1 97.81 213 SER A C 1
ATOM 1599 O O . SER A 1 213 ? 10.93 -1.448 1.14 1 97.81 213 SER A O 1
ATOM 1601 N N . PRO A 1 214 ? 9.641 -1.32 3.016 1 97.81 214 PRO A N 1
ATOM 1602 C CA . PRO A 1 214 ? 10.219 -0.021 3.355 1 97.81 214 PRO A CA 1
ATOM 1603 C C . PRO A 1 214 ? 11.742 -0.063 3.439 1 97.81 214 PRO A C 1
ATOM 1605 O O . PRO A 1 214 ? 12.422 0.826 2.916 1 97.81 214 PRO A O 1
ATOM 1608 N N . GLU A 1 215 ? 12.258 -1.133 3.982 1 97.31 215 GLU A N 1
ATOM 1609 C CA . GLU A 1 215 ? 13.711 -1.271 4.113 1 97.31 215 GLU A CA 1
ATOM 1610 C C . GLU A 1 215 ? 14.367 -1.444 2.75 1 97.31 215 GLU A C 1
ATOM 1612 O O . GLU A 1 215 ? 15.422 -0.857 2.484 1 97.31 215 GLU A O 1
ATOM 1617 N N . SER A 1 216 ? 13.742 -2.223 1.928 1 98.19 216 SER A N 1
ATOM 1618 C CA . SER A 1 216 ? 14.273 -2.443 0.589 1 98.19 216 SER A CA 1
ATOM 1619 C C . SER A 1 216 ? 14.367 -1.138 -0.193 1 98.19 216 SER A C 1
ATOM 1621 O O . SER A 1 216 ? 15.383 -0.859 -0.831 1 98.19 216 SER A O 1
ATOM 1623 N N . PHE A 1 217 ? 13.328 -0.339 -0.136 1 98.5 217 PHE A N 1
ATOM 1624 C CA . PHE A 1 217 ? 13.305 0.916 -0.877 1 98.5 217 PHE A CA 1
ATOM 1625 C C . PHE A 1 217 ? 14.305 1.91 -0.295 1 98.5 217 PHE A C 1
ATOM 1627 O O . PHE A 1 217 ? 14.898 2.699 -1.029 1 98.5 217 PHE A O 1
ATOM 1634 N N . ALA A 1 218 ? 14.43 1.919 1.015 1 97.75 218 ALA A N 1
ATOM 1635 C CA . ALA A 1 218 ? 15.43 2.785 1.633 1 97.75 218 ALA A CA 1
ATOM 1636 C C . ALA A 1 218 ? 16.828 2.443 1.138 1 97.75 218 ALA A C 1
ATOM 1638 O O . ALA A 1 218 ? 17.656 3.334 0.933 1 97.75 218 ALA A O 1
ATOM 1639 N N . LEU A 1 219 ? 17.047 1.156 0.914 1 97.25 219 LEU A N 1
ATOM 1640 C CA . LEU A 1 219 ? 18.359 0.677 0.505 1 97.25 219 LEU A CA 1
ATOM 1641 C C . LEU A 1 219 ? 18.594 0.918 -0.984 1 97.25 219 LEU A C 1
ATOM 1643 O O . LEU A 1 219 ? 19.719 1.114 -1.419 1 97.25 219 LEU A O 1
ATOM 1647 N N . THR A 1 220 ? 17.531 1.014 -1.815 1 97.5 220 THR A N 1
ATOM 1648 C CA . THR A 1 220 ? 17.734 0.901 -3.256 1 97.5 220 THR A CA 1
ATOM 1649 C C . THR A 1 220 ? 17.25 2.158 -3.971 1 97.5 220 THR A C 1
ATOM 1651 O O . THR A 1 220 ? 17.641 2.43 -5.105 1 97.5 220 THR A O 1
ATOM 1654 N N . GLN A 1 221 ? 16.328 2.9 -3.318 1 98 221 GLN A N 1
ATOM 1655 C CA . GLN A 1 221 ? 15.672 3.99 -4.031 1 98 221 GLN A CA 1
ATOM 1656 C C . GLN A 1 221 ? 15.695 5.277 -3.211 1 98 221 GLN A C 1
ATOM 1658 O O . GLN A 1 221 ? 14.727 6.043 -3.225 1 98 221 GLN A O 1
ATOM 1663 N N . SER A 1 222 ? 16.688 5.566 -2.447 1 96 222 SER A N 1
ATOM 1664 C CA . SER A 1 222 ? 16.719 6.684 -1.509 1 96 222 SER A CA 1
ATOM 1665 C C . SER A 1 222 ? 17.156 7.973 -2.197 1 96 222 SER A C 1
ATOM 1667 O O . SER A 1 222 ? 17.016 9.062 -1.639 1 96 222 SER A O 1
ATOM 1669 N N . GLY A 1 223 ? 17.547 7.965 -3.436 1 95.19 223 GLY A N 1
ATOM 1670 C CA . GLY A 1 223 ? 18.109 9.133 -4.094 1 95.19 223 GLY A CA 1
ATOM 1671 C C . GLY A 1 223 ? 17.078 9.992 -4.785 1 95.19 223 GLY A C 1
ATOM 1672 O O . GLY A 1 223 ? 15.875 9.695 -4.734 1 95.19 223 GLY A O 1
ATOM 1673 N N . TRP A 1 224 ? 17.562 11.133 -5.309 1 96.5 224 TRP A N 1
ATOM 1674 C CA . TRP A 1 224 ? 16.766 12.078 -6.09 1 96.5 224 TRP A CA 1
ATOM 1675 C C . TRP A 1 224 ? 17.484 12.438 -7.391 1 96.5 224 TRP A C 1
ATOM 1677 O O . TRP A 1 224 ? 18.703 12.602 -7.414 1 96.5 224 TRP A O 1
ATOM 1687 N N . GLY A 1 225 ? 16.75 12.578 -8.477 1 94.5 225 GLY A N 1
ATOM 1688 C CA . GLY A 1 225 ? 17.219 13.227 -9.695 1 94.5 225 GLY A CA 1
ATOM 1689 C C . GLY A 1 2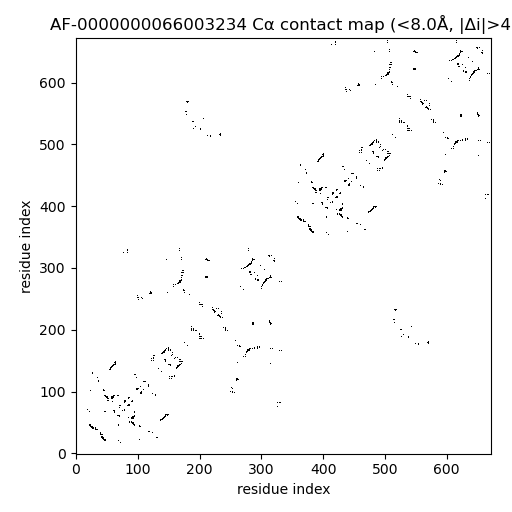25 ? 18.094 12.328 -10.547 1 94.5 225 GLY A C 1
ATOM 1690 O O . GLY A 1 225 ? 18.672 12.773 -11.531 1 94.5 225 GLY A O 1
ATOM 1691 N N . THR A 1 226 ? 18.188 11.039 -10.211 1 93.88 226 THR A N 1
ATOM 1692 C CA . THR A 1 226 ? 19.062 10.156 -10.961 1 93.88 226 THR A CA 1
ATOM 1693 C C . THR A 1 226 ? 18.562 9.977 -12.398 1 93.88 226 THR A C 1
ATOM 1695 O O . THR A 1 226 ? 19.344 10.062 -13.344 1 93.88 226 THR A O 1
ATOM 1698 N N . ARG A 1 227 ? 17.281 9.805 -12.523 1 94.06 227 ARG A N 1
ATOM 1699 C CA . ARG A 1 227 ? 16.719 9.578 -13.852 1 94.06 227 ARG A CA 1
ATOM 1700 C C . ARG A 1 227 ? 16.047 10.836 -14.391 1 94.06 227 ARG A C 1
ATOM 1702 O O . ARG A 1 227 ? 16.062 11.078 -15.602 1 94.06 227 ARG A O 1
ATOM 1709 N N . ARG A 1 228 ? 15.414 11.586 -13.547 1 95.38 228 ARG A N 1
ATOM 1710 C CA . ARG A 1 228 ? 14.711 12.82 -13.867 1 95.38 228 ARG A CA 1
ATOM 1711 C C . ARG A 1 228 ? 15 13.898 -12.828 1 95.38 228 ARG A C 1
ATOM 1713 O O . ARG A 1 228 ? 14.625 13.766 -11.664 1 95.38 228 ARG A O 1
ATOM 1720 N N . PRO A 1 229 ? 15.625 15 -13.266 1 94.25 229 PRO A N 1
ATOM 1721 C CA . PRO A 1 229 ? 16.031 16.047 -12.312 1 94.25 229 PRO A CA 1
ATOM 1722 C C . PRO A 1 229 ? 14.875 16.484 -11.406 1 94.25 229 PRO A C 1
ATOM 1724 O O . PRO A 1 229 ? 13.766 16.719 -11.883 1 94.25 229 PRO A O 1
ATOM 1727 N N . GLY A 1 230 ? 15.172 16.5 -10.117 1 93.75 230 GLY A N 1
ATOM 1728 C CA . GLY A 1 230 ? 14.227 17.031 -9.148 1 93.75 230 GLY A CA 1
ATOM 1729 C C . GLY A 1 230 ? 13.164 16.016 -8.742 1 93.75 230 GLY A C 1
ATOM 1730 O O . GLY A 1 230 ? 12.289 16.328 -7.938 1 93.75 230 GLY A O 1
ATOM 1731 N N . THR A 1 231 ? 13.266 14.852 -9.289 1 97.19 231 THR A N 1
ATOM 1732 C CA . THR A 1 231 ? 12.273 13.82 -9.016 1 97.19 231 THR A CA 1
ATOM 1733 C C . THR A 1 231 ? 12.859 12.719 -8.133 1 97.19 231 THR A C 1
ATOM 1735 O O . THR A 1 231 ? 13.977 12.258 -8.367 1 97.19 231 THR A O 1
ATOM 1738 N N . PRO A 1 232 ? 12.109 12.305 -7.105 1 98.5 232 PRO A N 1
ATOM 1739 C CA . PRO A 1 232 ? 12.609 11.195 -6.293 1 98.5 232 PRO A CA 1
ATOM 1740 C C . PRO A 1 232 ? 12.852 9.93 -7.113 1 98.5 232 PRO A C 1
ATOM 1742 O O . PRO A 1 232 ? 12.062 9.609 -8.008 1 98.5 232 PRO A O 1
ATOM 1745 N N . ASP A 1 233 ? 13.875 9.195 -6.773 1 98.75 233 ASP A N 1
ATOM 1746 C CA . ASP A 1 233 ? 14.227 7.988 -7.508 1 98.75 233 ASP A CA 1
ATOM 1747 C C . ASP A 1 233 ? 13.117 6.941 -7.402 1 98.75 233 ASP A C 1
ATOM 1749 O O . ASP A 1 233 ? 12.836 6.234 -8.375 1 98.75 233 ASP A O 1
ATOM 1753 N N . ILE A 1 234 ? 12.5 6.848 -6.277 1 98.88 234 ILE A N 1
ATOM 1754 C CA . ILE A 1 234 ? 11.422 5.879 -6.094 1 98.88 234 ILE A CA 1
ATOM 1755 C C . ILE A 1 234 ? 10.281 6.184 -7.059 1 98.88 234 ILE A C 1
ATOM 1757 O O . ILE A 1 234 ? 9.617 5.27 -7.559 1 98.88 234 ILE A O 1
ATOM 1761 N N . THR A 1 235 ? 10.039 7.465 -7.332 1 98.88 235 THR A N 1
ATOM 1762 C CA . THR A 1 235 ? 8.984 7.852 -8.266 1 98.88 235 THR A CA 1
ATOM 1763 C C . THR A 1 235 ? 9.289 7.34 -9.664 1 98.88 235 THR A C 1
ATOM 1765 O O . THR A 1 235 ? 8.461 6.672 -10.281 1 98.88 235 THR A O 1
ATOM 1768 N N . THR A 1 236 ? 10.508 7.598 -10.148 1 98.75 236 THR A N 1
ATOM 1769 C CA . THR A 1 236 ? 10.875 7.164 -11.492 1 98.75 236 THR A CA 1
ATOM 1770 C C . THR A 1 236 ? 10.977 5.641 -11.562 1 98.75 236 THR A C 1
ATOM 1772 O O . THR A 1 236 ? 10.672 5.039 -12.594 1 98.75 236 THR A O 1
ATOM 1775 N N . TYR A 1 237 ? 11.391 5.043 -10.461 1 98.81 237 TYR A N 1
ATOM 1776 C CA . TYR A 1 237 ? 11.461 3.586 -10.398 1 98.81 237 TYR A CA 1
ATOM 1777 C C . TYR A 1 237 ? 10.086 2.965 -10.57 1 98.81 237 TYR A C 1
ATOM 1779 O O . TYR A 1 237 ? 9.898 2.072 -11.398 1 98.81 237 TYR A O 1
ATOM 1787 N N . LEU A 1 238 ? 9.102 3.451 -9.805 1 98.88 238 LEU A N 1
ATOM 1788 C CA . LEU A 1 238 ? 7.754 2.906 -9.867 1 98.88 238 LEU A CA 1
ATOM 1789 C C . LEU A 1 238 ? 7.125 3.152 -11.234 1 98.88 238 LEU A C 1
ATOM 1791 O O . LEU A 1 238 ? 6.477 2.266 -11.789 1 98.88 238 LEU A O 1
ATOM 1795 N N . GLU A 1 239 ? 7.297 4.34 -11.742 1 98.81 239 GLU A N 1
ATOM 1796 C CA . GLU A 1 239 ? 6.785 4.652 -13.07 1 98.81 239 GLU A CA 1
ATOM 1797 C C . GLU A 1 239 ? 7.383 3.723 -14.125 1 98.81 239 GLU A C 1
ATOM 1799 O O . GLU A 1 239 ? 6.672 3.232 -15.008 1 98.81 239 GLU A O 1
ATOM 1804 N N . HIS A 1 240 ? 8.648 3.475 -13.992 1 98.69 240 HIS A N 1
ATOM 1805 C CA . HIS A 1 240 ? 9.336 2.59 -14.922 1 98.69 240 HIS A CA 1
ATOM 1806 C C . HIS A 1 240 ? 8.789 1.17 -14.844 1 98.69 240 HIS A C 1
ATOM 1808 O O . HIS A 1 240 ? 8.57 0.527 -15.867 1 98.69 240 HIS A O 1
ATOM 1814 N N . GLN A 1 241 ? 8.602 0.685 -13.695 1 98.56 241 GLN A N 1
ATOM 1815 C CA . GLN A 1 241 ? 8.023 -0.645 -13.516 1 98.56 241 GLN A CA 1
ATOM 1816 C C . GLN A 1 241 ? 6.637 -0.731 -14.148 1 98.56 241 GLN A C 1
ATOM 1818 O O . GLN A 1 241 ? 6.285 -1.747 -14.75 1 98.56 241 GLN A O 1
ATOM 1823 N N . GLY A 1 242 ? 5.844 0.316 -13.945 1 98.75 242 GLY A N 1
ATOM 1824 C CA . GLY A 1 242 ? 4.543 0.367 -14.594 1 98.75 242 GLY A CA 1
ATOM 1825 C C . GLY A 1 242 ? 4.625 0.292 -16.109 1 98.75 242 GLY A C 1
ATOM 1826 O O . GLY A 1 242 ? 3.889 -0.469 -16.734 1 98.75 242 GLY A O 1
ATOM 1827 N N . GLU A 1 243 ? 5.562 1.061 -16.703 1 98.31 243 GLU A N 1
ATOM 1828 C CA . GLU A 1 243 ? 5.754 1.069 -18.156 1 98.31 243 GLU A CA 1
ATOM 1829 C C . GLU A 1 243 ? 6.195 -0.302 -18.656 1 98.31 243 GLU A C 1
ATOM 1831 O O . GLU A 1 243 ? 5.695 -0.781 -19.688 1 98.31 243 GLU A O 1
ATOM 1836 N N . LYS A 1 244 ? 7.078 -0.878 -17.969 1 98.06 244 LYS A N 1
ATOM 1837 C CA . LYS A 1 244 ? 7.598 -2.189 -18.344 1 98.06 244 LYS A CA 1
ATOM 1838 C C . LYS A 1 244 ? 6.48 -3.232 -18.375 1 98.06 244 LYS A C 1
ATOM 1840 O O . LYS A 1 244 ? 6.391 -4.023 -19.312 1 98.06 244 LYS A O 1
ATOM 1845 N N . LEU A 1 245 ? 5.648 -3.244 -17.375 1 98.25 245 LEU A N 1
ATOM 1846 C CA . LEU A 1 245 ? 4.586 -4.242 -17.344 1 98.25 245 LEU A CA 1
ATOM 1847 C C . LEU A 1 245 ? 3.562 -3.996 -18.438 1 98.25 245 LEU A C 1
ATOM 1849 O O . LEU A 1 245 ? 3.084 -4.941 -19.078 1 98.25 245 LEU A O 1
ATOM 1853 N N . SER A 1 246 ? 3.232 -2.723 -18.625 1 97.06 246 SER A N 1
ATOM 1854 C CA . SER A 1 246 ? 2.178 -2.377 -19.578 1 97.06 246 SER A CA 1
ATOM 1855 C C . SER A 1 246 ? 2.537 -2.82 -20.984 1 97.06 246 SER A C 1
ATOM 1857 O O . SER A 1 246 ? 1.652 -3.059 -21.812 1 97.06 246 SER A O 1
ATOM 1859 N N . THR A 1 247 ? 3.811 -3.014 -21.281 1 96.44 247 THR A N 1
ATOM 1860 C CA . THR A 1 247 ? 4.258 -3.369 -22.625 1 96.44 247 THR A CA 1
ATOM 1861 C C . THR A 1 247 ? 4.164 -4.879 -22.844 1 96.44 247 THR A C 1
ATOM 1863 O O . THR A 1 247 ? 4.137 -5.344 -23.984 1 96.44 247 THR A O 1
ATOM 1866 N N . ARG A 1 248 ? 4.016 -5.648 -21.766 1 96.38 248 ARG A N 1
ATOM 1867 C CA . ARG A 1 248 ? 4.164 -7.082 -22 1 96.38 248 ARG A CA 1
ATOM 1868 C C . ARG A 1 248 ? 3.023 -7.859 -21.344 1 96.38 248 ARG A C 1
ATOM 1870 O O . ARG A 1 248 ? 2.943 -9.086 -21.484 1 96.38 248 ARG A O 1
ATOM 1877 N N . PHE A 1 249 ? 2.182 -7.191 -20.625 1 98.25 249 PHE A N 1
ATOM 1878 C CA . PHE A 1 249 ? 1.148 -7.91 -19.891 1 98.25 249 PHE A CA 1
ATOM 1879 C C . PHE A 1 249 ? -0.236 -7.383 -20.25 1 98.25 249 PHE A C 1
ATOM 1881 O O . PHE A 1 249 ? -0.406 -6.184 -20.484 1 98.25 249 PHE A O 1
ATOM 1888 N N . CYS A 1 250 ? -1.22 -8.281 -20.203 1 98.06 250 CYS A N 1
ATOM 1889 C CA . CYS A 1 250 ? -2.596 -7.941 -20.562 1 98.06 250 CYS A CA 1
ATOM 1890 C C . CYS A 1 250 ? -3.395 -7.559 -19.312 1 98.06 250 CYS A C 1
ATOM 1892 O O . CYS A 1 250 ? -3.439 -8.312 -18.344 1 98.06 250 CYS A O 1
ATOM 1894 N N . GLU A 1 251 ? -4.031 -6.371 -19.328 1 98.06 251 GLU A N 1
ATOM 1895 C CA . GLU A 1 251 ? -4.762 -5.914 -18.156 1 98.06 251 GLU A CA 1
ATOM 1896 C C . GLU A 1 251 ? -5.945 -6.832 -17.859 1 98.06 251 GLU A C 1
ATOM 1898 O O . GLU A 1 251 ? -6.297 -7.031 -16.688 1 98.06 251 GLU A O 1
ATOM 1903 N N . ARG A 1 252 ? -6.555 -7.512 -18.938 1 98.06 252 ARG A N 1
ATOM 1904 C CA . ARG A 1 252 ? -7.648 -8.453 -18.688 1 98.06 252 ARG A CA 1
ATOM 1905 C C . ARG A 1 252 ? -7.145 -9.695 -17.953 1 98.06 252 ARG A C 1
ATOM 1907 O O . ARG A 1 252 ? -7.848 -10.242 -17.109 1 98.06 252 ARG A O 1
ATOM 1914 N N . SER A 1 253 ? -5.938 -10.148 -18.297 1 98.75 253 SER A N 1
ATOM 1915 C CA . SER A 1 253 ? -5.312 -11.25 -17.562 1 98.75 253 SER A CA 1
ATOM 1916 C C . SER A 1 253 ? -5.043 -10.859 -16.125 1 98.75 253 SER A C 1
ATOM 1918 O O . SER A 1 253 ? -5.238 -11.664 -15.203 1 98.75 253 SER A O 1
ATOM 1920 N N . TYR A 1 254 ? -4.59 -9.609 -15.969 1 98.88 254 TYR A N 1
ATOM 1921 C CA . TYR A 1 254 ? -4.336 -9.125 -14.617 1 98.88 254 TYR A CA 1
ATOM 1922 C C . TYR A 1 254 ? -5.598 -9.203 -13.766 1 98.88 254 TYR A C 1
ATOM 1924 O O . TYR A 1 254 ? -5.559 -9.68 -12.633 1 98.88 254 TYR A O 1
ATOM 1932 N N . LEU A 1 255 ? -6.719 -8.727 -14.328 1 98.69 255 LEU A N 1
ATOM 1933 C CA . LEU A 1 255 ? -8 -8.758 -13.625 1 98.69 255 LEU A CA 1
ATOM 1934 C C . LEU A 1 255 ? -8.414 -10.195 -13.32 1 98.69 255 LEU A C 1
ATOM 1936 O O . LEU A 1 255 ? -8.812 -10.5 -12.195 1 98.69 255 LEU A O 1
ATOM 1940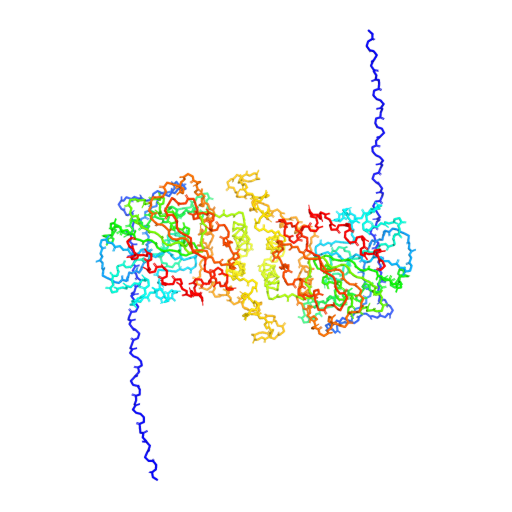 N N . ALA A 1 256 ? -8.258 -11.07 -14.266 1 98.62 256 ALA A N 1
ATOM 1941 C CA . ALA A 1 256 ? -8.703 -12.453 -14.125 1 98.62 256 ALA A CA 1
ATOM 1942 C C . ALA A 1 256 ? -7.883 -13.188 -13.07 1 98.62 256 ALA A C 1
ATOM 1944 O O . ALA A 1 256 ? -8.438 -13.867 -12.203 1 98.62 256 ALA A O 1
ATOM 1945 N N . LEU A 1 257 ? -6.59 -13.008 -13.125 1 98.88 257 LEU A N 1
ATOM 1946 C CA . LEU A 1 257 ? -5.707 -13.781 -12.258 1 98.88 257 LEU A CA 1
ATOM 1947 C C . LEU A 1 257 ? -5.777 -13.281 -10.82 1 98.88 257 LEU A C 1
ATOM 1949 O O . LEU A 1 257 ? -5.844 -14.078 -9.883 1 98.88 257 LEU A O 1
ATOM 1953 N N . THR A 1 258 ? -5.781 -11.961 -10.602 1 98.88 258 THR A N 1
ATOM 1954 C CA . THR A 1 258 ? -5.887 -11.453 -9.234 1 98.88 258 THR A CA 1
ATOM 1955 C C . THR A 1 258 ? -7.266 -11.742 -8.656 1 98.88 258 THR A C 1
ATOM 1957 O O . THR A 1 258 ? -7.395 -12 -7.453 1 98.88 258 THR A O 1
ATOM 1960 N N . GLY A 1 259 ? -8.281 -11.727 -9.508 1 98.62 259 GLY A N 1
ATOM 1961 C CA . GLY A 1 259 ? -9.586 -12.172 -9.062 1 98.62 259 GLY A CA 1
ATOM 1962 C C . GLY A 1 259 ? -9.609 -13.617 -8.617 1 98.62 259 GLY A C 1
ATOM 1963 O O . GLY A 1 259 ? -10.203 -13.953 -7.59 1 98.62 259 GLY A O 1
ATOM 1964 N N . ALA A 1 260 ? -8.984 -14.477 -9.391 1 98.81 260 ALA A N 1
ATOM 1965 C CA . ALA A 1 260 ? -8.906 -15.891 -9.062 1 98.81 260 ALA A CA 1
ATOM 1966 C C . ALA A 1 260 ? -8.211 -16.109 -7.723 1 98.81 260 ALA A C 1
ATOM 1968 O O . ALA A 1 260 ? -8.641 -16.938 -6.918 1 98.81 260 ALA A O 1
ATOM 1969 N N . MET A 1 261 ? -7.156 -15.375 -7.484 1 98.88 261 MET A N 1
ATOM 1970 C CA . MET A 1 261 ? -6.422 -15.469 -6.227 1 98.88 261 MET A CA 1
ATOM 1971 C C . MET A 1 261 ? -7.305 -15.07 -5.051 1 98.88 261 MET A C 1
ATOM 1973 O O . MET A 1 261 ? -7.336 -15.766 -4.027 1 98.88 261 MET A O 1
ATOM 1977 N N . ASP A 1 262 ? -8.039 -13.961 -5.23 1 98.69 262 ASP A N 1
ATOM 1978 C CA . ASP A 1 262 ? -8.898 -13.484 -4.152 1 98.69 262 ASP A CA 1
ATOM 1979 C C . ASP A 1 262 ? -10.016 -14.477 -3.854 1 98.69 262 ASP A C 1
ATOM 1981 O O . ASP A 1 262 ? -10.414 -14.641 -2.697 1 98.69 262 ASP A O 1
ATOM 1985 N N . ARG A 1 263 ? -10.523 -15.141 -4.871 1 97.5 263 ARG A N 1
ATOM 1986 C CA . ARG A 1 263 ? -11.656 -16.047 -4.727 1 97.5 263 ARG A CA 1
ATOM 1987 C C . ARG A 1 263 ? -11.227 -17.375 -4.117 1 97.5 263 ARG A C 1
ATOM 1989 O O . ARG A 1 263 ? -12.055 -18.141 -3.617 1 97.5 263 ARG A O 1
ATOM 1996 N N . PHE A 1 264 ? -9.977 -17.688 -4.156 1 98.56 264 PHE A N 1
ATOM 1997 C CA . PHE A 1 264 ? -9.484 -18.938 -3.596 1 98.56 264 PHE A CA 1
ATOM 1998 C C . PHE A 1 264 ? -9.438 -18.875 -2.072 1 98.56 264 PHE A C 1
ATOM 2000 O O . PHE A 1 264 ? -8.508 -18.312 -1.498 1 98.56 264 PHE A O 1
ATOM 2007 N N . GLN A 1 265 ? -10.414 -19.531 -1.435 1 98.06 265 GLN A N 1
ATOM 2008 C CA . GLN A 1 265 ? -10.609 -19.438 0.008 1 98.06 265 GLN A CA 1
ATOM 2009 C C . GLN A 1 265 ? -10.805 -20.812 0.626 1 98.06 265 GLN A C 1
ATOM 2011 O O . GLN A 1 265 ? -11.867 -21.109 1.177 1 98.06 265 GLN A O 1
ATOM 2016 N N . PRO A 1 266 ? -9.781 -21.641 0.545 1 98.69 266 PRO A N 1
ATOM 2017 C CA . PRO A 1 266 ? -9.93 -22.953 1.175 1 98.69 266 PRO A CA 1
ATOM 2018 C C . PRO A 1 266 ? -10.18 -22.875 2.678 1 98.69 266 PRO A C 1
ATOM 2020 O O . PRO A 1 266 ? -9.625 -22 3.35 1 98.69 266 PRO A O 1
ATOM 2023 N N . THR A 1 267 ? -10.961 -23.812 3.227 1 98.38 267 THR A N 1
ATOM 2024 C CA . THR A 1 267 ? -11.242 -23.875 4.656 1 98.38 267 THR A CA 1
ATOM 2025 C C . THR A 1 267 ? -10.086 -24.516 5.414 1 98.38 267 THR A C 1
ATOM 2027 O O . THR A 1 267 ? -9.234 -25.172 4.816 1 98.38 267 THR A O 1
ATOM 2030 N N . ASP A 1 268 ? -10.172 -24.297 6.742 1 98.31 268 ASP A N 1
ATOM 2031 C CA . ASP A 1 268 ? -9.188 -24.969 7.578 1 98.31 268 ASP A CA 1
ATOM 2032 C C . ASP A 1 268 ? -9.289 -26.484 7.438 1 98.31 268 ASP A C 1
ATOM 2034 O O . ASP A 1 268 ? -8.281 -27.188 7.441 1 98.31 268 ASP A O 1
ATOM 2038 N N . ALA A 1 269 ? -10.445 -26.953 7.324 1 98.62 269 ALA A N 1
ATOM 2039 C CA . ALA A 1 269 ? -10.664 -28.375 7.176 1 98.62 269 ALA A CA 1
ATOM 2040 C C . ALA A 1 269 ? -10.039 -28.906 5.887 1 98.62 269 ALA A C 1
ATOM 2042 O O . ALA A 1 269 ? -9.453 -29.984 5.867 1 98.62 269 ALA A O 1
ATOM 2043 N N . GLU A 1 270 ? -10.133 -28.125 4.828 1 98.75 270 GLU A N 1
ATOM 2044 C CA . GLU A 1 270 ? -9.5 -28.516 3.568 1 98.75 270 GLU A CA 1
ATOM 2045 C C . GLU A 1 270 ? -7.98 -28.562 3.705 1 98.75 270 GLU A C 1
ATOM 2047 O O . GLU A 1 270 ? -7.344 -29.5 3.221 1 98.75 270 GLU A O 1
ATOM 2052 N N . LEU A 1 271 ? -7.434 -27.625 4.352 1 98.81 271 LEU A N 1
ATOM 2053 C CA . LEU A 1 271 ? -5.984 -27.578 4.523 1 98.81 271 LEU A CA 1
ATOM 2054 C C . LEU A 1 271 ? -5.512 -28.766 5.371 1 98.81 271 LEU A C 1
ATOM 2056 O O . LEU A 1 271 ? -4.48 -29.375 5.074 1 98.81 271 LEU A O 1
ATOM 2060 N N . ARG A 1 272 ? -6.254 -29.141 6.336 1 98.56 272 ARG A N 1
ATOM 2061 C CA . ARG A 1 272 ? -5.902 -30.234 7.227 1 98.56 272 ARG A CA 1
ATOM 2062 C C . ARG A 1 272 ? -6.027 -31.578 6.516 1 98.56 272 ARG A C 1
ATOM 2064 O O . ARG A 1 272 ? -5.488 -32.594 6.98 1 98.56 272 ARG A O 1
ATOM 2071 N N . SER A 1 273 ? -6.754 -31.516 5.422 1 98.5 273 SER A N 1
ATOM 2072 C CA . SER A 1 273 ? -6.941 -32.75 4.68 1 98.5 273 SER A CA 1
ATOM 2073 C C . SER A 1 273 ? -5.73 -33.062 3.803 1 98.5 273 SER A C 1
ATOM 2075 O O . SER A 1 273 ? -5.598 -34.188 3.287 1 98.5 273 SER A O 1
ATOM 2077 N N . ILE A 1 274 ? -4.816 -32.094 3.613 1 98.62 274 ILE A N 1
ATOM 2078 C CA . ILE A 1 274 ? -3.611 -32.312 2.816 1 98.62 274 ILE A CA 1
ATOM 2079 C C . ILE A 1 274 ? -2.631 -33.188 3.57 1 98.62 274 ILE A C 1
ATOM 2081 O O . ILE A 1 274 ? -2.158 -32.844 4.652 1 98.62 274 ILE A O 1
ATOM 2085 N N . ARG A 1 275 ? -2.23 -34.344 2.934 1 97.06 275 ARG A N 1
ATOM 2086 C CA . ARG A 1 275 ? -1.508 -35.344 3.709 1 97.06 275 ARG A CA 1
ATOM 2087 C C . ARG A 1 275 ? -0.068 -35.469 3.225 1 97.06 275 ARG A C 1
ATOM 2089 O O . ARG A 1 275 ? 0.726 -36.219 3.814 1 97.06 275 ARG A O 1
ATOM 2096 N N . VAL A 1 276 ? 0.307 -34.812 2.207 1 98.25 276 VAL A N 1
ATOM 2097 C CA . VAL A 1 276 ? 1.663 -34.906 1.678 1 98.25 276 VAL A CA 1
ATOM 2098 C C . VAL A 1 276 ? 2.559 -33.875 2.352 1 98.25 276 VAL A C 1
ATOM 2100 O O . VAL A 1 276 ? 2.068 -32.906 2.936 1 98.25 276 VAL A O 1
ATOM 2103 N N . PRO A 1 277 ? 3.939 -34.031 2.332 1 98.56 277 PRO A N 1
ATOM 2104 C CA . PRO A 1 277 ? 4.844 -33.031 2.893 1 98.56 277 PRO A CA 1
ATOM 2105 C C . PRO A 1 277 ? 4.797 -31.719 2.135 1 98.56 277 PRO A C 1
ATOM 2107 O O . PRO A 1 277 ? 4.762 -31.703 0.901 1 98.56 277 PRO A O 1
ATOM 2110 N N . VAL A 1 278 ? 4.738 -30.641 2.871 1 98.88 278 VAL A N 1
ATOM 2111 C CA . VAL A 1 278 ? 4.742 -29.297 2.285 1 98.88 278 VAL A CA 1
ATOM 2112 C C . VAL A 1 278 ? 5.75 -28.422 3.016 1 98.88 278 VAL A C 1
ATOM 2114 O O . VAL A 1 278 ? 5.727 -28.328 4.246 1 98.88 278 VAL A O 1
ATOM 2117 N N . LEU A 1 279 ? 6.695 -27.844 2.328 1 98.88 279 LEU A N 1
ATOM 2118 C CA . LEU A 1 279 ? 7.551 -26.797 2.855 1 98.88 279 LEU A CA 1
ATOM 2119 C C . LEU A 1 279 ? 6.98 -25.422 2.531 1 98.88 279 LEU A C 1
ATOM 2121 O O . LEU A 1 279 ? 6.805 -25.062 1.36 1 98.88 279 LEU A O 1
ATOM 2125 N N . VAL A 1 280 ? 6.648 -24.688 3.553 1 98.94 280 VAL A N 1
ATOM 2126 C CA . VAL A 1 280 ? 6.133 -23.344 3.4 1 98.94 280 VAL A CA 1
ATOM 2127 C C . VAL A 1 280 ? 7.207 -22.328 3.805 1 98.94 280 VAL A C 1
ATOM 2129 O O . VAL A 1 280 ? 7.762 -22.406 4.902 1 98.94 280 VAL A O 1
ATOM 2132 N N . VAL A 1 281 ? 7.465 -21.359 2.916 1 98.88 281 VAL A N 1
ATOM 2133 C CA . VAL A 1 281 ? 8.523 -20.391 3.148 1 98.88 281 VAL A CA 1
ATOM 2134 C C . VAL A 1 281 ? 7.926 -18.984 3.273 1 98.88 281 VAL A C 1
ATOM 2136 O O . VAL A 1 281 ? 7.262 -18.5 2.354 1 98.88 281 VAL A O 1
ATOM 2139 N N . GLY A 1 282 ? 8.086 -18.406 4.406 1 98.62 282 GLY A N 1
ATOM 2140 C CA . GLY A 1 282 ? 7.797 -17 4.566 1 98.62 282 GLY A CA 1
ATOM 2141 C C . GLY A 1 282 ? 9.016 -16.109 4.406 1 98.62 282 GLY A C 1
ATOM 2142 O O . GLY A 1 282 ? 10.148 -16.609 4.371 1 98.62 282 GLY A O 1
ATOM 2143 N N . ILE A 1 283 ? 8.82 -14.883 4.211 1 98.69 283 ILE A N 1
ATOM 2144 C CA . ILE A 1 283 ? 9.891 -13.898 4.102 1 98.69 283 ILE A CA 1
ATOM 2145 C C . ILE A 1 283 ? 9.711 -12.82 5.164 1 98.69 283 ILE A C 1
ATOM 2147 O O . ILE A 1 283 ? 8.633 -12.227 5.285 1 98.69 283 ILE A O 1
ATOM 2151 N N . SER A 1 284 ? 10.719 -12.461 5.863 1 98.06 284 SER A N 1
ATOM 2152 C CA . SER A 1 284 ? 10.656 -11.672 7.09 1 98.06 284 SER A CA 1
ATOM 2153 C C . SER A 1 284 ? 10.094 -10.281 6.828 1 98.06 284 SER A C 1
ATOM 2155 O O . SER A 1 284 ? 9.375 -9.727 7.664 1 98.06 284 SER A O 1
ATOM 2157 N N . SER A 1 285 ? 10.359 -9.719 5.652 1 97.69 285 SER A N 1
ATOM 2158 C CA . SER A 1 285 ? 9.984 -8.336 5.367 1 97.69 285 SER A CA 1
ATOM 2159 C C . SER A 1 285 ? 8.859 -8.273 4.34 1 97.69 285 SER A C 1
ATOM 2161 O O . SER A 1 285 ? 8.625 -7.227 3.732 1 97.69 285 SER A O 1
ATOM 2163 N N . ASP A 1 286 ? 8.172 -9.43 4.105 1 98.56 286 ASP A N 1
ATOM 2164 C CA . ASP A 1 286 ? 7.109 -9.5 3.105 1 98.56 286 ASP A CA 1
ATOM 2165 C C . ASP A 1 286 ? 5.926 -8.617 3.494 1 98.56 286 ASP A C 1
ATOM 2167 O O . ASP A 1 286 ? 5.223 -8.898 4.465 1 98.56 286 ASP A O 1
ATOM 2171 N N . VAL A 1 287 ? 5.738 -7.57 2.688 1 98.38 287 VAL A N 1
ATOM 2172 C CA . VAL A 1 287 ? 4.645 -6.637 2.93 1 98.38 287 VAL A CA 1
ATOM 2173 C C . VAL A 1 287 ? 3.348 -7.199 2.35 1 98.38 287 VAL A C 1
ATOM 2175 O O . VAL A 1 287 ? 2.273 -7.023 2.93 1 98.38 287 VAL A O 1
ATOM 2178 N N . LEU A 1 288 ? 3.408 -7.91 1.273 1 98.69 288 LEU A N 1
ATOM 2179 C CA . LEU A 1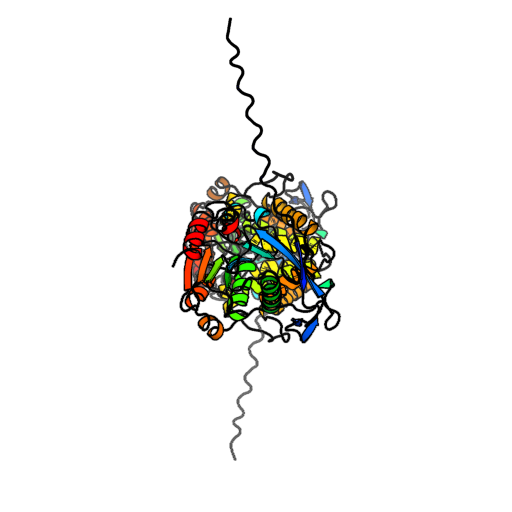 288 ? 2.24 -8.445 0.581 1 98.69 288 LEU A CA 1
ATOM 2180 C C . LEU A 1 288 ? 1.597 -9.562 1.389 1 98.69 288 LEU A C 1
ATOM 2182 O O . LEU A 1 288 ? 0.382 -9.562 1.603 1 98.69 288 LEU A O 1
ATOM 2186 N N . TYR A 1 289 ? 2.391 -10.477 1.771 1 98.75 289 TYR A N 1
ATOM 2187 C CA . TYR A 1 289 ? 1.984 -11.602 2.609 1 98.75 289 TYR A CA 1
ATOM 2188 C C . TYR A 1 289 ? 2.816 -11.656 3.885 1 98.75 289 TYR A C 1
ATOM 2190 O O . TYR A 1 289 ? 3.816 -12.375 3.949 1 98.75 289 TYR A O 1
ATOM 2198 N N . PRO A 1 290 ? 2.338 -10.992 4.926 1 98 290 PRO A N 1
ATOM 2199 C CA . PRO A 1 290 ? 3.107 -10.977 6.172 1 98 290 PRO A CA 1
ATOM 2200 C C . PRO A 1 290 ? 3.49 -12.383 6.641 1 98 290 PRO A C 1
ATOM 2202 O O . PRO A 1 290 ? 2.672 -13.297 6.582 1 98 290 PRO A O 1
ATOM 2205 N N . PRO A 1 291 ? 4.746 -12.492 7.141 1 98.25 291 PRO A N 1
ATOM 2206 C CA . PRO A 1 291 ? 5.254 -13.828 7.465 1 98.25 291 PRO A CA 1
ATOM 2207 C C . PRO A 1 291 ? 4.414 -14.539 8.523 1 98.25 291 PRO A C 1
ATOM 2209 O O . PRO A 1 291 ? 4.285 -15.766 8.5 1 98.25 291 PRO A O 1
ATOM 2212 N N . ALA A 1 292 ? 3.842 -13.758 9.438 1 97.62 292 ALA A N 1
ATOM 2213 C CA . ALA A 1 292 ? 3 -14.375 10.461 1 97.62 292 ALA A CA 1
ATOM 2214 C C . ALA A 1 292 ? 1.802 -15.078 9.828 1 97.62 292 ALA A C 1
ATOM 2216 O O . ALA A 1 292 ? 1.389 -16.141 10.297 1 97.62 292 ALA A O 1
ATOM 2217 N N . GLU A 1 293 ? 1.271 -14.469 8.836 1 97.5 293 GLU A N 1
ATOM 2218 C CA . GLU A 1 293 ? 0.15 -15.07 8.117 1 97.5 293 GLU A CA 1
ATOM 2219 C C . GLU A 1 293 ? 0.569 -16.359 7.414 1 97.5 293 GLU A C 1
ATOM 2221 O O . GLU A 1 293 ? -0.124 -17.375 7.504 1 97.5 293 GLU A O 1
ATOM 2226 N N . VAL A 1 294 ? 1.639 -16.328 6.73 1 98.75 294 VAL A N 1
ATOM 2227 C CA . VAL A 1 294 ? 2.145 -17.484 5.992 1 98.75 294 VAL A CA 1
ATOM 2228 C C . VAL A 1 294 ? 2.445 -18.625 6.957 1 98.75 294 VAL A C 1
ATOM 2230 O O . VAL A 1 294 ? 2.09 -19.781 6.699 1 98.75 294 VAL A O 1
ATOM 2233 N N . ARG A 1 295 ? 3.039 -18.312 8.102 1 98.69 295 ARG A N 1
ATOM 2234 C CA . ARG A 1 295 ? 3.387 -19.297 9.125 1 98.69 295 ARG A CA 1
ATOM 2235 C C . ARG A 1 295 ? 2.139 -19.984 9.672 1 98.69 295 ARG A C 1
ATOM 2237 O O . ARG A 1 295 ? 2.15 -21.188 9.938 1 98.69 295 ARG A O 1
ATOM 2244 N N . THR A 1 296 ? 1.101 -19.203 9.844 1 98.25 296 THR A N 1
ATOM 2245 C CA . THR A 1 296 ? -0.151 -19.75 10.367 1 98.25 296 THR A CA 1
ATOM 2246 C C . THR A 1 296 ? -0.676 -20.875 9.469 1 98.25 296 THR A C 1
ATOM 2248 O O . THR A 1 296 ? -1.124 -21.906 9.969 1 98.25 296 THR A O 1
ATOM 2251 N N . TYR A 1 297 ? -0.59 -20.672 8.211 1 98.56 297 TYR A N 1
ATOM 2252 C CA . TYR A 1 297 ? -1.122 -21.672 7.293 1 98.56 297 TYR A CA 1
ATOM 2253 C C . TYR A 1 297 ? -0.24 -22.922 7.27 1 98.56 297 TYR A C 1
ATOM 2255 O O . TYR A 1 297 ? -0.734 -24.031 7.098 1 98.56 297 TYR A O 1
ATOM 2263 N N . ALA A 1 298 ? 1.059 -22.75 7.395 1 98.69 298 ALA A N 1
ATOM 2264 C CA . ALA A 1 298 ? 1.939 -23.906 7.531 1 98.69 298 ALA A CA 1
ATOM 2265 C C . ALA A 1 298 ? 1.512 -24.781 8.703 1 98.69 298 ALA A C 1
ATOM 2267 O O . ALA A 1 298 ? 1.568 -26.016 8.617 1 98.69 298 ALA A O 1
ATOM 2268 N N . GLY A 1 299 ? 1.062 -24.172 9.727 1 98.5 299 GLY A N 1
ATOM 2269 C CA . GLY A 1 299 ? 0.652 -24.875 10.938 1 98.5 299 GLY A CA 1
ATOM 2270 C C . GLY A 1 299 ? -0.632 -25.656 10.758 1 98.5 299 GLY A C 1
ATOM 2271 O O . GLY A 1 299 ? -0.918 -26.578 11.539 1 98.5 299 GLY A O 1
ATOM 2272 N N . LEU A 1 300 ? -1.401 -25.328 9.773 1 98.56 300 LEU A N 1
ATOM 2273 C CA . LEU A 1 300 ? -2.666 -26.016 9.523 1 98.56 300 LEU A CA 1
ATOM 2274 C C . LEU A 1 300 ? -2.443 -27.297 8.719 1 98.56 300 LEU A C 1
ATOM 2276 O O . LEU A 1 300 ? -3.338 -28.141 8.625 1 98.56 300 LEU A O 1
ATOM 2280 N N . LEU A 1 301 ? -1.235 -27.453 8.117 1 98.81 301 LEU A N 1
ATOM 2281 C CA . LEU A 1 301 ? -0.899 -28.609 7.309 1 98.81 301 LEU A CA 1
ATOM 2282 C C . LEU A 1 301 ? -0.307 -29.719 8.18 1 98.81 301 LEU A C 1
ATOM 2284 O O . LEU A 1 301 ? 0.725 -29.531 8.82 1 98.81 301 LEU A O 1
ATOM 2288 N N . PRO A 1 302 ? -0.884 -30.891 8.195 1 98.62 302 PRO A N 1
ATOM 2289 C CA . PRO A 1 302 ? -0.428 -31.969 9.086 1 98.62 302 PRO A CA 1
ATOM 2290 C C . PRO A 1 302 ? 1.055 -32.281 8.914 1 98.62 302 PRO A C 1
ATOM 2292 O O . PRO A 1 302 ? 1.74 -32.594 9.883 1 98.62 302 PRO A O 1
ATOM 2295 N N . ARG A 1 303 ? 1.584 -32.188 7.703 1 98.38 303 ARG A N 1
ATOM 2296 C CA . ARG A 1 303 ? 2.996 -32.469 7.441 1 98.38 303 ARG A CA 1
ATOM 2297 C C . ARG A 1 303 ? 3.701 -31.203 6.922 1 98.38 303 ARG A C 1
ATOM 2299 O O . ARG A 1 303 ? 4.574 -31.297 6.055 1 98.38 303 ARG A O 1
ATOM 2306 N N . GLY A 1 304 ? 3.254 -30.094 7.371 1 98.5 304 GLY A N 1
ATOM 2307 C CA . GLY A 1 304 ? 3.832 -28.828 6.977 1 98.5 304 GLY A CA 1
ATOM 2308 C C . GLY A 1 304 ? 5.109 -28.484 7.727 1 98.5 304 GLY A C 1
ATOM 2309 O O . GLY A 1 304 ? 5.223 -28.766 8.922 1 98.5 304 GLY A O 1
ATOM 2310 N N . GLN A 1 305 ? 6.055 -27.938 7.043 1 98.44 305 GLN A N 1
ATOM 2311 C CA . GLN A 1 305 ? 7.266 -27.312 7.586 1 98.44 305 GLN A CA 1
ATOM 2312 C C . GLN A 1 305 ? 7.336 -25.828 7.223 1 98.44 305 GLN A C 1
ATOM 2314 O O . GLN A 1 305 ? 6.895 -25.438 6.145 1 98.44 305 GLN A O 1
ATOM 2319 N N . TYR A 1 306 ? 7.898 -25.109 8.18 1 98.69 306 TYR A N 1
ATOM 2320 C CA . TYR A 1 306 ? 8 -23.672 7.938 1 98.69 306 TYR A CA 1
ATOM 2321 C C . TYR A 1 306 ? 9.453 -23.219 7.984 1 98.69 306 TYR A C 1
ATOM 2323 O O . TYR A 1 306 ? 10.211 -23.625 8.867 1 98.69 306 TYR A O 1
ATOM 2331 N N . LEU A 1 307 ? 9.805 -22.453 7.008 1 98.44 307 LEU A N 1
ATOM 2332 C CA . LEU A 1 307 ? 11.086 -21.766 6.934 1 98.44 307 LEU A CA 1
ATOM 2333 C C . LEU A 1 307 ? 10.883 -20.281 6.676 1 98.44 307 LEU A C 1
ATOM 2335 O O . LEU A 1 307 ? 10.078 -19.891 5.828 1 98.44 307 LEU A O 1
ATOM 2339 N N . GLU A 1 308 ? 11.555 -19.438 7.422 1 98.19 308 GLU A N 1
ATOM 2340 C CA . GLU A 1 308 ? 11.461 -18 7.176 1 98.19 308 GLU A CA 1
ATOM 2341 C C . GLU A 1 308 ? 12.75 -17.453 6.566 1 98.19 308 GLU A C 1
ATOM 2343 O O . GLU A 1 308 ? 13.812 -17.516 7.191 1 98.19 308 GLU A O 1
ATOM 2348 N N . LEU A 1 309 ? 12.656 -17.031 5.391 1 98.12 309 LEU A N 1
ATOM 2349 C CA . LEU A 1 309 ? 13.773 -16.359 4.734 1 98.12 309 LEU A CA 1
ATOM 2350 C C . LEU A 1 309 ? 13.992 -14.969 5.309 1 98.12 309 LEU A C 1
ATOM 2352 O O . LEU A 1 309 ? 13.078 -14.141 5.297 1 98.12 309 LEU A O 1
ATOM 2356 N N . GLN A 1 310 ? 15.203 -14.758 5.844 1 97.38 310 GLN A N 1
ATOM 2357 C CA . GLN A 1 310 ? 15.547 -13.43 6.348 1 97.38 310 GLN A CA 1
ATOM 2358 C C . GLN A 1 310 ? 16.078 -12.539 5.234 1 97.38 310 GLN A C 1
ATOM 2360 O O . GLN A 1 310 ? 17.125 -12.82 4.648 1 97.38 310 GLN A O 1
ATOM 2365 N N . SER A 1 311 ? 15.344 -11.477 4.895 1 97.75 311 SER A N 1
ATOM 2366 C CA . SER A 1 311 ? 15.734 -10.547 3.846 1 97.75 311 SER A CA 1
ATOM 2367 C C . SER A 1 311 ? 15.078 -9.188 4.035 1 97.75 311 SER A C 1
ATOM 2369 O O . SER A 1 311 ? 13.922 -9.102 4.469 1 97.75 311 SER A O 1
ATOM 2371 N N . PRO A 1 312 ? 15.781 -8.125 3.697 1 97.25 312 PRO A N 1
ATOM 2372 C CA . PRO A 1 312 ? 15.141 -6.809 3.73 1 97.25 312 PRO A CA 1
ATOM 2373 C C . PRO A 1 312 ? 14.312 -6.523 2.48 1 97.25 312 PRO A C 1
ATOM 2375 O O . PRO A 1 312 ? 13.656 -5.484 2.395 1 97.25 312 PRO A O 1
ATOM 2378 N N . HIS A 1 313 ? 14.211 -7.453 1.525 1 97.81 313 HIS A N 1
ATOM 2379 C CA . HIS A 1 313 ? 13.773 -7.094 0.182 1 97.81 313 HIS A CA 1
ATOM 2380 C C . HIS A 1 313 ? 12.328 -7.512 -0.057 1 97.81 313 HIS A C 1
ATOM 2382 O O . HIS A 1 313 ? 11.867 -7.535 -1.2 1 97.81 313 HIS A O 1
ATOM 2388 N N . GLY A 1 314 ? 11.633 -7.816 0.976 1 98.06 314 GLY A N 1
ATOM 2389 C CA . GLY A 1 314 ? 10.195 -8.031 0.879 1 98.06 314 GLY A CA 1
ATOM 2390 C C . GLY A 1 314 ? 9.828 -9.281 0.105 1 98.06 314 GLY A C 1
ATOM 2391 O O . GLY A 1 314 ? 10.594 -10.242 0.074 1 98.06 314 GLY A O 1
ATOM 2392 N N . HIS A 1 315 ? 8.672 -9.289 -0.465 1 98.38 315 HIS A N 1
ATOM 2393 C CA . HIS A 1 315 ? 8.039 -10.406 -1.15 1 98.38 315 HIS A CA 1
ATOM 2394 C C . HIS A 1 315 ? 8.938 -10.961 -2.248 1 98.38 315 HIS A C 1
ATOM 2396 O O . HIS A 1 315 ? 9.031 -12.18 -2.422 1 98.38 315 HIS A O 1
ATOM 2402 N N . ASP A 1 316 ? 9.648 -10.102 -2.918 1 96.75 316 ASP A N 1
ATOM 2403 C CA . ASP A 1 316 ? 10.438 -10.5 -4.082 1 96.75 316 ASP A CA 1
ATOM 2404 C C . ASP A 1 316 ? 11.789 -11.062 -3.664 1 96.75 316 ASP A C 1
ATOM 2406 O O . ASP A 1 316 ? 12.617 -11.406 -4.516 1 96.75 316 ASP A O 1
ATOM 2410 N N . ALA A 1 317 ? 12.016 -11.172 -2.424 1 96.56 317 ALA A N 1
ATOM 2411 C CA . ALA A 1 317 ? 13.312 -11.688 -1.967 1 96.56 317 ALA A CA 1
ATOM 2412 C C . ALA A 1 317 ? 13.609 -13.047 -2.58 1 96.56 317 ALA A C 1
ATOM 2414 O O . ALA A 1 317 ? 14.766 -13.367 -2.859 1 96.56 317 ALA A O 1
ATOM 2415 N N . PHE A 1 318 ? 12.594 -13.836 -2.846 1 94 318 PHE A N 1
ATOM 2416 C CA . PHE A 1 318 ? 12.828 -15.172 -3.381 1 94 318 PHE A CA 1
ATOM 2417 C C . PHE A 1 318 ? 13.391 -15.102 -4.797 1 94 318 PHE A C 1
ATOM 2419 O O . PHE A 1 318 ? 13.977 -16.062 -5.285 1 94 318 PHE A O 1
ATOM 2426 N N . LEU A 1 319 ? 13.234 -13.922 -5.441 1 93 319 LEU A N 1
ATOM 2427 C CA . LEU A 1 319 ? 13.758 -13.711 -6.785 1 93 319 LEU A CA 1
ATOM 2428 C C . LEU A 1 319 ? 15.109 -13 -6.734 1 93 319 LEU A C 1
ATOM 2430 O O . LEU A 1 319 ? 16.031 -13.367 -7.469 1 93 319 LEU A O 1
ATOM 2434 N N . ILE A 1 320 ? 15.305 -11.984 -5.766 1 91.5 320 ILE A N 1
ATOM 2435 C CA . ILE A 1 320 ? 16.406 -11.047 -5.953 1 91.5 320 ILE A CA 1
ATOM 2436 C C . ILE A 1 320 ? 17.469 -11.289 -4.879 1 91.5 320 ILE A C 1
ATOM 2438 O O . ILE A 1 320 ? 18.594 -10.812 -5 1 91.5 320 ILE A O 1
ATOM 2442 N N . ASP A 1 321 ? 17.109 -12 -3.863 1 89.81 321 ASP A N 1
ATOM 2443 C CA . ASP A 1 321 ? 18.016 -12.336 -2.76 1 89.81 321 ASP A CA 1
ATOM 2444 C C . ASP A 1 321 ? 17.625 -13.672 -2.131 1 89.81 321 ASP A C 1
ATOM 2446 O O . ASP A 1 321 ? 17.25 -13.727 -0.959 1 89.81 321 ASP A O 1
ATOM 2450 N N . PRO A 1 322 ? 17.812 -14.766 -2.857 1 91.44 322 PRO A N 1
ATOM 2451 C CA . PRO A 1 322 ? 17.25 -16.031 -2.371 1 91.44 322 PRO A CA 1
ATOM 2452 C C . PRO A 1 322 ? 18.078 -16.641 -1.24 1 91.44 322 PRO A C 1
ATOM 2454 O O . PRO A 1 322 ? 17.609 -17.562 -0.558 1 91.44 322 PRO A O 1
ATOM 2457 N N . GLN A 1 323 ? 19.281 -16.219 -1.078 1 93.81 323 GLN A N 1
ATOM 2458 C CA . GLN A 1 323 ? 20.125 -16.719 0.005 1 93.81 323 GLN A CA 1
ATOM 2459 C C . GLN A 1 323 ? 20.078 -18.234 0.089 1 93.81 323 GLN A C 1
ATOM 2461 O O . GLN A 1 323 ? 20.344 -18.922 -0.899 1 93.81 323 GLN A O 1
ATOM 2466 N N . GLY A 1 324 ? 19.734 -18.781 1.173 1 94.38 324 GLY A N 1
ATOM 2467 C CA . GLY A 1 324 ? 19.75 -20.219 1.396 1 94.38 324 GLY A CA 1
ATOM 2468 C C . GLY A 1 324 ? 18.5 -20.906 0.891 1 94.38 324 GLY A C 1
ATOM 2469 O O . GLY A 1 324 ? 18.359 -22.125 1.035 1 94.38 324 GLY A O 1
ATOM 2470 N N . LEU A 1 325 ? 17.672 -20.266 0.25 1 97.25 325 LEU A N 1
ATOM 2471 C CA . LEU A 1 325 ? 16.391 -20.797 -0.181 1 97.25 325 LEU A CA 1
ATOM 2472 C C . LEU A 1 325 ? 16.578 -21.906 -1.211 1 97.25 325 LEU A C 1
ATOM 2474 O O . LEU A 1 325 ? 15.938 -22.953 -1.129 1 97.25 325 LEU A O 1
ATOM 2478 N N . PRO A 1 326 ? 17.484 -21.766 -2.213 1 96.88 326 PRO A N 1
ATOM 2479 C CA . PRO A 1 326 ? 17.672 -22.844 -3.182 1 96.88 326 PRO A CA 1
ATOM 2480 C C . PRO A 1 326 ? 18.109 -24.156 -2.529 1 96.88 326 PRO A C 1
ATOM 2482 O O . PRO A 1 326 ? 17.594 -25.219 -2.869 1 96.88 326 PRO A O 1
ATOM 2485 N N . GLU A 1 327 ? 18.969 -24.047 -1.568 1 96.12 327 GLU A N 1
ATOM 2486 C CA . GLU A 1 327 ? 19.453 -25.25 -0.885 1 96.12 327 GLU A CA 1
ATOM 2487 C C . GLU A 1 327 ? 18.328 -25.922 -0.099 1 96.12 327 GLU A C 1
ATOM 2489 O O . GLU A 1 327 ? 18.203 -27.141 -0.131 1 96.12 327 GLU A O 1
ATOM 2494 N N . ALA A 1 328 ? 17.594 -25.141 0.599 1 97 328 ALA A N 1
ATOM 2495 C CA . ALA A 1 328 ? 16.484 -25.672 1.383 1 97 328 ALA A CA 1
ATOM 2496 C C . ALA A 1 328 ? 15.445 -26.344 0.483 1 97 328 ALA A C 1
ATOM 2498 O O . ALA A 1 328 ? 14.93 -27.406 0.806 1 97 328 ALA A O 1
ATOM 2499 N N . ALA A 1 329 ? 15.141 -25.703 -0.609 1 97.69 329 ALA A N 1
ATOM 2500 C CA . ALA A 1 329 ? 14.172 -26.234 -1.559 1 97.69 329 ALA A CA 1
ATOM 2501 C C . ALA A 1 329 ? 14.672 -27.547 -2.172 1 97.69 329 ALA A C 1
ATOM 2503 O O . ALA A 1 329 ? 13.914 -28.5 -2.305 1 97.69 329 ALA A O 1
ATOM 2504 N N . ALA A 1 330 ? 15.93 -27.578 -2.561 1 97.19 330 ALA A N 1
ATOM 2505 C CA . ALA A 1 330 ? 16.516 -28.781 -3.146 1 97.19 330 ALA A CA 1
ATOM 2506 C C . ALA A 1 330 ? 16.453 -29.953 -2.176 1 97.19 330 ALA A C 1
ATOM 2508 O O . ALA A 1 330 ? 16.094 -31.062 -2.561 1 97.19 330 ALA A O 1
ATOM 2509 N N . ALA A 1 331 ? 16.828 -29.641 -0.945 1 97.12 331 ALA A N 1
ATOM 2510 C CA . ALA A 1 331 ? 16.812 -30.672 0.081 1 97.12 331 ALA A CA 1
ATOM 2511 C C . ALA A 1 331 ? 15.398 -31.234 0.277 1 97.12 331 ALA A C 1
ATOM 2513 O O . ALA A 1 331 ? 15.211 -32.438 0.445 1 97.12 331 ALA A O 1
ATOM 2514 N N . PHE A 1 332 ? 14.461 -30.422 0.246 1 98 332 PHE A N 1
ATOM 2515 C CA . PHE A 1 332 ? 13.078 -30.828 0.484 1 98 332 PHE A CA 1
ATOM 2516 C C . PHE A 1 332 ? 12.531 -31.609 -0.704 1 98 332 PHE A C 1
ATOM 2518 O O . PHE A 1 332 ? 11.859 -32.625 -0.527 1 98 332 PHE A O 1
ATOM 2525 N N . LEU A 1 333 ? 12.82 -31.062 -1.917 1 96.56 333 LEU A N 1
ATOM 2526 C CA . LEU A 1 333 ? 12.297 -31.672 -3.135 1 96.56 333 LEU A CA 1
ATOM 2527 C C . LEU A 1 333 ? 12.891 -33.062 -3.35 1 96.56 333 LEU A C 1
ATOM 2529 O O . LEU A 1 333 ? 12.234 -33.938 -3.922 1 96.56 333 LEU A O 1
ATOM 2533 N N . HIS A 1 334 ? 14.109 -33.281 -2.861 1 91.44 334 HIS A N 1
ATOM 2534 C CA . HIS A 1 334 ? 14.797 -34.531 -3.152 1 91.44 334 HIS A CA 1
ATOM 2535 C C . HIS A 1 334 ? 14.977 -35.375 -1.889 1 91.44 334 HIS A C 1
ATOM 2537 O O . HIS A 1 334 ? 15.508 -36.5 -1.943 1 91.44 334 HIS A O 1
ATOM 2543 N N . GLY A 1 335 ? 14.617 -34.719 -0.802 1 78.75 335 GLY A N 1
ATOM 2544 C CA . GLY A 1 335 ? 14.781 -35.438 0.442 1 78.75 335 GLY A CA 1
ATOM 2545 C C . GLY A 1 335 ? 13.656 -36.438 0.715 1 78.75 335 GLY A C 1
ATOM 2546 O O . GLY A 1 335 ? 12.586 -36.344 0.101 1 78.75 335 GLY A O 1
ATOM 2547 N N . ALA A 1 336 ? 14.039 -37.594 1.475 1 62.53 336 ALA A N 1
ATOM 2548 C CA . ALA A 1 336 ? 13.125 -38.688 1.861 1 62.53 336 ALA A CA 1
ATOM 2549 C C . ALA A 1 336 ? 12.102 -38.188 2.877 1 62.53 336 ALA A C 1
ATOM 2551 O O . ALA A 1 336 ? 12.383 -37.281 3.67 1 62.53 336 ALA A O 1
ATOM 2552 N N . MET B 1 1 ? -56.594 -1.1 36.625 1 25.42 1 MET B N 1
ATOM 2553 C CA . MET B 1 1 ? -56.469 0.354 36.562 1 25.42 1 MET B CA 1
ATOM 2554 C C . MET B 1 1 ? -55.031 0.796 36.656 1 25.42 1 MET B C 1
ATOM 2556 O O . MET B 1 1 ? -54.531 1.032 37.781 1 25.42 1 MET B O 1
ATOM 2560 N N . THR B 1 2 ? -54.125 0.181 35.938 1 25.75 2 THR B N 1
ATOM 2561 C CA . THR B 1 2 ? -52.656 0.294 36 1 25.75 2 THR B CA 1
ATOM 2562 C C . THR B 1 2 ? -52.219 1.697 35.594 1 25.75 2 THR B C 1
ATOM 2564 O O . THR B 1 2 ? -52.531 2.162 34.5 1 25.75 2 THR B O 1
ATOM 2567 N N . ALA B 1 3 ? -52.031 2.461 36.688 1 30.58 3 ALA B N 1
ATOM 2568 C CA . ALA B 1 3 ? -51.594 3.842 36.531 1 30.58 3 ALA B CA 1
ATOM 2569 C C . ALA B 1 3 ? -50.406 3.936 35.562 1 30.58 3 ALA B C 1
ATOM 2571 O O . ALA B 1 3 ? -49.406 3.246 35.719 1 30.58 3 ALA B O 1
ATOM 2572 N N . LEU B 1 4 ? -50.656 4.332 34.344 1 28.41 4 LEU B N 1
ATOM 2573 C CA . LEU B 1 4 ? -49.75 4.691 33.25 1 28.41 4 LEU B CA 1
ATOM 2574 C C . LEU B 1 4 ? -48.75 5.746 33.688 1 28.41 4 LEU B C 1
ATOM 2576 O O . LEU B 1 4 ? -49.125 6.91 33.875 1 28.41 4 LEU B O 1
ATOM 2580 N N . ILE B 1 5 ? -47.875 5.309 34.688 1 32.16 5 ILE B N 1
ATOM 2581 C CA . ILE B 1 5 ? -46.938 6.328 35.125 1 32.16 5 ILE B CA 1
ATOM 2582 C C . ILE B 1 5 ? -46.375 7.059 33.906 1 32.16 5 ILE B C 1
ATOM 2584 O O . ILE B 1 5 ? -45.812 6.43 33 1 32.16 5 ILE B O 1
ATOM 2588 N N . SER B 1 6 ? -46.938 8.148 33.562 1 31.31 6 SER B N 1
ATOM 2589 C CA . SER B 1 6 ? -46.469 9.055 32.531 1 31.31 6 SER B CA 1
ATOM 2590 C C . SER B 1 6 ? -45 9.336 32.656 1 31.31 6 SER B C 1
ATOM 2592 O O . SER B 1 6 ? -44.5 9.773 33.688 1 31.31 6 SER B O 1
ATOM 2594 N N . GLN B 1 7 ? -44.156 8.375 32.188 1 34 7 GLN B N 1
ATOM 2595 C CA . GLN B 1 7 ? -42.719 8.633 32.219 1 34 7 GLN B CA 1
ATOM 2596 C C . GLN B 1 7 ? -42.438 10.078 31.812 1 34 7 GLN B C 1
ATOM 2598 O O . GLN B 1 7 ? -42.969 10.57 30.828 1 34 7 GLN B O 1
ATOM 2603 N N . PRO B 1 8 ? -42.031 10.906 32.812 1 35.91 8 PRO B N 1
ATOM 2604 C CA . PRO B 1 8 ? -41.75 12.297 32.438 1 35.91 8 PRO B CA 1
ATOM 2605 C C . PRO B 1 8 ? -41.031 12.422 31.125 1 35.91 8 PRO B C 1
ATOM 2607 O O . PRO B 1 8 ? -40.375 11.469 30.688 1 35.91 8 PRO B O 1
ATOM 2610 N N . ASP B 1 9 ? -41.531 13.242 30.266 1 34.72 9 ASP B N 1
ATOM 2611 C CA . ASP B 1 9 ? -40.969 13.672 28.984 1 34.72 9 ASP B CA 1
ATOM 2612 C C . ASP B 1 9 ? -39.469 13.914 29.109 1 34.72 9 ASP B C 1
ATOM 2614 O O . ASP B 1 9 ? -39.031 14.719 29.938 1 34.72 9 ASP B O 1
ATOM 2618 N N . LEU B 1 10 ? -38.625 12.859 29.047 1 36.22 10 LEU B N 1
ATOM 2619 C CA . LEU B 1 10 ? -37.156 13.078 28.984 1 36.22 10 LEU B CA 1
ATOM 2620 C C . LEU B 1 10 ? -36.844 14.344 28.219 1 36.22 10 LEU B C 1
ATOM 2622 O O . LEU B 1 10 ? -37.312 14.523 27.094 1 36.22 10 LEU B O 1
ATOM 2626 N N . LEU B 1 11 ? -36.656 15.477 28.953 1 37.09 11 LEU B N 1
ATOM 2627 C CA . LEU B 1 11 ? -36.219 16.703 28.297 1 37.09 11 LEU B CA 1
ATOM 2628 C C . LEU B 1 11 ? -35.25 16.406 27.172 1 37.09 11 LEU B C 1
ATOM 2630 O O . LEU B 1 11 ? -34.469 15.461 27.234 1 37.09 11 LEU B O 1
ATOM 2634 N N . PRO B 1 12 ? -35.562 16.781 25.922 1 40.59 12 PRO B N 1
ATOM 2635 C CA . PRO B 1 12 ? -34.625 16.531 24.828 1 40.59 12 PRO B CA 1
ATOM 2636 C C . PRO B 1 12 ? -33.188 16.844 25.203 1 40.59 12 PRO B C 1
ATOM 2638 O O . PRO B 1 12 ? -32.938 17.625 26.109 1 40.59 12 PRO B O 1
ATOM 2641 N N . PRO B 1 13 ? -32.219 15.945 24.969 1 43.66 13 PRO B N 1
ATOM 2642 C CA . PRO B 1 13 ? -30.828 16.25 25.297 1 43.66 13 PRO B CA 1
ATOM 2643 C C . PRO B 1 13 ? -30.469 17.703 25.016 1 43.66 13 PRO B C 1
ATOM 2645 O O . PRO B 1 13 ? -31.094 18.344 24.172 1 43.66 13 PRO B O 1
ATOM 2648 N N . PRO B 1 14 ? -29.922 18.453 25.969 1 39.47 14 PRO B N 1
ATOM 2649 C CA . PRO B 1 14 ? -29.531 19.844 25.75 1 39.47 14 PRO B CA 1
ATOM 2650 C C . PRO B 1 14 ? -29.016 20.094 24.328 1 39.47 14 PRO B C 1
ATOM 2652 O O . PRO B 1 14 ? -28.531 19.172 23.672 1 39.47 14 PRO B O 1
ATOM 2655 N N . ALA B 1 15 ? -29.406 21.156 23.672 1 42.91 15 ALA B N 1
ATOM 2656 C CA . ALA B 1 15 ? -29 21.641 22.359 1 42.91 15 ALA B CA 1
ATOM 2657 C C . ALA B 1 15 ? -27.5 21.469 22.156 1 42.91 15 ALA B C 1
ATOM 2659 O O . ALA B 1 15 ? -26.703 21.75 23.047 1 42.91 15 ALA B O 1
ATOM 2660 N N . PRO B 1 16 ? -26.906 20.672 21.25 1 43.62 16 PRO B N 1
ATOM 2661 C CA . PRO B 1 16 ? -25.453 20.578 21.016 1 43.62 16 PRO B CA 1
ATOM 2662 C C . PRO B 1 16 ? -24.75 21.922 21.156 1 43.62 16 PRO B C 1
ATOM 2664 O O . PRO B 1 16 ? -25.328 22.969 20.828 1 43.62 16 PRO B O 1
ATOM 2667 N N . GLU B 1 17 ? -24 22.312 22.203 1 48.56 17 GLU B N 1
ATOM 2668 C CA . GLU B 1 17 ? -23.125 23.469 22.281 1 48.56 17 GLU B CA 1
ATOM 2669 C C . GLU B 1 17 ? -22.688 23.938 20.906 1 48.56 17 GLU B C 1
ATOM 2671 O O . GLU B 1 17 ? -22.359 23.125 20.031 1 48.56 17 GLU B O 1
ATOM 2676 N N . ARG B 1 18 ? -23.094 25.109 20.375 1 58.34 18 ARG B N 1
ATOM 2677 C CA . ARG B 1 18 ? -22.953 25.766 19.078 1 58.34 18 ARG B CA 1
ATOM 2678 C C . ARG B 1 18 ? -21.531 25.625 18.547 1 58.34 18 ARG B C 1
ATOM 2680 O O . ARG B 1 18 ? -20.578 26.078 19.172 1 58.34 18 ARG B O 1
ATOM 2687 N N . CYS B 1 19 ? -21.219 24.656 17.75 1 71.12 19 CYS B N 1
ATOM 2688 C CA . CYS B 1 19 ? -19.969 24.578 17 1 71.12 19 CYS B CA 1
ATOM 2689 C C . CYS B 1 19 ? -19.625 25.922 16.359 1 71.12 19 CYS B C 1
ATOM 2691 O O . CYS B 1 19 ? -20.484 26.562 15.758 1 71.12 19 CYS B O 1
ATOM 2693 N N . PRO B 1 20 ? -18.422 26.5 16.828 1 84.12 20 PRO B N 1
ATOM 2694 C CA . PRO B 1 20 ? -18.047 27.797 16.25 1 84.12 20 PRO B CA 1
ATOM 2695 C C . PRO B 1 20 ? -18.078 27.797 14.719 1 84.12 20 PRO B C 1
ATOM 2697 O O . PRO B 1 20 ? -17.766 26.766 14.102 1 84.12 20 PRO B O 1
ATOM 2700 N N . PRO B 1 21 ? -18.5 28.891 14.172 1 90.94 21 PRO B N 1
ATOM 2701 C CA . PRO B 1 21 ? -18.516 28.984 12.711 1 90.94 21 PRO B CA 1
ATOM 2702 C C . PRO B 1 21 ? -17.109 29.109 12.117 1 90.94 21 PRO B C 1
ATOM 2704 O O . PRO B 1 21 ? -16.188 29.578 12.789 1 90.94 21 PRO B O 1
ATOM 2707 N N . GLN B 1 22 ? -16.922 28.672 10.938 1 96.62 22 GLN B N 1
ATOM 2708 C CA . GLN B 1 22 ? -15.68 28.891 10.195 1 96.62 22 GLN B CA 1
ATOM 2709 C C . GLN B 1 22 ? -15.461 30.375 9.906 1 96.62 22 GLN B C 1
ATOM 2711 O O . GLN B 1 22 ? -16.406 31.078 9.539 1 96.62 22 GLN B O 1
ATOM 2716 N N . GLN B 1 23 ? -14.297 30.875 10.109 1 98.31 23 GLN B N 1
ATOM 2717 C CA . GLN B 1 23 ? -13.906 32.25 9.812 1 98.31 23 GLN B CA 1
ATOM 2718 C C . GLN B 1 23 ? -12.953 32.312 8.625 1 98.31 23 GLN B C 1
ATOM 2720 O O . GLN B 1 23 ? -12.391 31.281 8.227 1 98.31 23 GLN B O 1
ATOM 2725 N N . THR B 1 24 ? -12.875 33.469 8.031 1 98.44 24 THR B N 1
ATOM 2726 C CA . THR B 1 24 ? -11.977 33.656 6.898 1 98.44 24 THR B CA 1
ATOM 2727 C C . THR B 1 24 ? -11.117 34.906 7.086 1 98.44 24 THR B C 1
ATOM 2729 O O . THR B 1 24 ? -11.633 35.969 7.434 1 98.44 24 THR B O 1
ATOM 2732 N N . ALA B 1 25 ? -9.875 34.75 6.914 1 98.5 25 ALA B N 1
ATOM 2733 C CA . ALA B 1 25 ? -8.945 35.875 6.891 1 98.5 25 ALA B CA 1
ATOM 2734 C C . ALA B 1 25 ? -8.383 36.094 5.488 1 98.5 25 ALA B C 1
ATOM 2736 O O . ALA B 1 25 ? -8.234 35.156 4.715 1 98.5 25 ALA B O 1
ATOM 2737 N N . ARG B 1 26 ? -8.109 37.375 5.164 1 98.31 26 ARG B N 1
ATOM 2738 C CA . ARG B 1 26 ? -7.371 37.75 3.957 1 98.31 26 ARG B CA 1
ATOM 2739 C C . ARG B 1 26 ? -5.992 38.312 4.305 1 98.31 26 ARG B C 1
ATOM 2741 O O . ARG B 1 26 ? -5.883 39.375 4.918 1 98.31 26 ARG B O 1
ATOM 2748 N N . LEU B 1 27 ? -5.016 37.562 3.826 1 98.5 27 LEU B N 1
ATOM 2749 C CA . LEU B 1 27 ? -3.656 37.844 4.27 1 98.5 27 LEU B CA 1
ATOM 2750 C C . LEU B 1 27 ? -2.791 38.312 3.104 1 98.5 27 LEU B C 1
ATOM 2752 O O . LEU B 1 27 ? -3.121 38.062 1.942 1 98.5 27 LEU B O 1
ATOM 2756 N N . PHE B 1 28 ? -1.657 39.062 3.441 1 98.12 28 PHE B N 1
ATOM 2757 C CA . PHE B 1 28 ? -0.626 39.469 2.498 1 98.12 28 PHE B CA 1
ATOM 2758 C C . PHE B 1 28 ? -1.179 40.5 1.509 1 98.12 28 PHE B C 1
ATOM 2760 O O . PHE B 1 28 ? -0.821 40.5 0.33 1 98.12 28 PHE B O 1
ATOM 2767 N N . ARG B 1 29 ? -2.035 41.281 1.912 1 96.12 29 ARG B N 1
ATOM 2768 C CA . ARG B 1 29 ? -2.617 42.312 1.055 1 96.12 29 ARG B CA 1
ATOM 2769 C C . ARG B 1 29 ? -1.642 43.469 0.845 1 96.12 29 ARG B C 1
ATOM 2771 O O . ARG B 1 29 ? -1.521 44 -0.265 1 96.12 29 ARG B O 1
ATOM 2778 N N . GLU B 1 30 ? -0.931 43.844 1.877 1 95 30 GLU B N 1
ATOM 2779 C CA . GLU B 1 30 ? 0.007 44.969 1.811 1 95 30 GLU B CA 1
ATOM 2780 C C . GLU B 1 30 ? 1.412 44.469 1.459 1 95 30 GLU B C 1
ATOM 2782 O O . GLU B 1 30 ? 2.111 45.125 0.668 1 95 30 GLU B O 1
ATOM 2787 N N . THR B 1 31 ? 1.835 43.406 2.086 1 96.19 31 THR B N 1
ATOM 2788 C CA . THR B 1 31 ? 3.125 42.781 1.819 1 96.19 31 THR B CA 1
ATOM 2789 C C . THR B 1 31 ? 2.936 41.344 1.271 1 96.19 31 THR B C 1
ATOM 2791 O O . THR B 1 31 ? 2.568 40.438 2.012 1 96.19 31 THR B O 1
ATOM 2794 N N . PRO B 1 32 ? 3.34 41.188 0.113 1 97.56 32 PRO B N 1
ATOM 2795 C CA . PRO B 1 32 ? 3.078 39.906 -0.545 1 97.56 32 PRO B CA 1
ATOM 2796 C C . PRO B 1 32 ? 3.889 38.781 0.055 1 97.56 32 PRO B C 1
ATOM 2798 O O . PRO B 1 32 ? 4.914 39 0.7 1 97.56 32 PRO B O 1
ATOM 2801 N N . LEU B 1 33 ? 3.369 37.531 -0.17 1 98 33 LEU B N 1
ATOM 2802 C CA . LEU B 1 33 ? 4.062 36.281 0.212 1 98 33 LEU B CA 1
ATOM 2803 C C . LEU B 1 33 ? 4.926 35.781 -0.935 1 98 33 LEU B C 1
ATOM 2805 O O . LEU B 1 33 ? 4.453 35.656 -2.068 1 98 33 LEU B O 1
ATOM 2809 N N . LEU B 1 34 ? 6.168 35.562 -0.644 1 97.94 34 LEU B N 1
ATOM 2810 C CA . LEU B 1 34 ? 7.047 34.875 -1.597 1 97.94 34 LEU B CA 1
ATOM 2811 C C . LEU B 1 34 ? 7.066 33.375 -1.349 1 97.94 34 LEU B C 1
ATOM 2813 O O . LEU B 1 34 ? 7.531 32.938 -0.3 1 97.94 34 LEU B O 1
ATOM 2817 N N . LEU B 1 35 ? 6.574 32.656 -2.33 1 98.25 35 LEU B N 1
ATOM 2818 C CA . LEU B 1 35 ? 6.602 31.203 -2.213 1 98.25 35 LEU B CA 1
ATOM 2819 C C . LEU B 1 35 ? 8.008 30.656 -2.471 1 98.25 35 LEU B C 1
ATOM 2821 O O . LEU B 1 35 ? 8.82 31.328 -3.115 1 98.25 35 LEU B O 1
ATOM 2825 N N . ASP B 1 36 ? 8.25 29.438 -2.033 1 97.81 36 ASP B N 1
ATOM 2826 C CA . ASP B 1 36 ? 9.555 28.828 -2.234 1 97.81 36 ASP B CA 1
ATOM 2827 C C . ASP B 1 36 ? 9.844 28.625 -3.721 1 97.81 36 ASP B C 1
ATOM 2829 O O . ASP B 1 36 ? 11.008 28.625 -4.141 1 97.81 36 ASP B O 1
ATOM 2833 N N . CYS B 1 37 ? 8.82 28.484 -4.484 1 96.94 37 CYS B N 1
ATOM 2834 C CA . CYS B 1 37 ? 9.016 28.266 -5.914 1 96.94 37 CYS B CA 1
ATOM 2835 C C . CYS B 1 37 ? 9.344 29.562 -6.633 1 96.94 37 CYS B C 1
ATOM 2837 O O . CYS B 1 37 ? 9.523 29.578 -7.852 1 96.94 37 CYS B O 1
ATOM 2839 N N . GLY B 1 38 ? 9.289 30.672 -5.969 1 96.88 38 GLY B N 1
ATOM 2840 C CA . GLY B 1 38 ? 9.672 31.953 -6.527 1 96.88 38 GLY B CA 1
ATOM 2841 C C . GLY B 1 38 ? 8.492 32.812 -6.922 1 96.88 38 GLY B C 1
ATOM 2842 O O . GLY B 1 38 ? 8.656 34 -7.254 1 96.88 38 GLY B O 1
ATOM 2843 N N . GLN B 1 39 ? 7.301 32.312 -6.793 1 96.81 39 GLN B N 1
ATOM 2844 C CA . GLN B 1 39 ? 6.109 33.094 -7.152 1 96.81 39 GLN B CA 1
ATOM 2845 C C . GLN B 1 39 ? 5.68 34 -6.008 1 96.81 39 GLN B C 1
ATOM 2847 O O . GLN B 1 39 ? 5.781 33.625 -4.836 1 96.81 39 GLN B O 1
ATOM 2852 N N . VAL B 1 40 ? 5.188 35.125 -6.383 1 97.31 40 VAL B N 1
ATOM 2853 C CA . VAL B 1 40 ? 4.652 36.094 -5.426 1 97.31 40 VAL B CA 1
ATOM 2854 C C . VAL B 1 40 ? 3.129 36 -5.395 1 97.31 40 VAL B C 1
ATOM 2856 O O . VAL B 1 40 ? 2.477 36.031 -6.441 1 97.31 40 VAL B O 1
ATOM 2859 N N . VAL B 1 41 ? 2.619 35.906 -4.203 1 97.62 41 VAL B N 1
ATOM 2860 C CA . VAL B 1 41 ? 1.17 35.781 -4.09 1 97.62 41 VAL B CA 1
ATOM 2861 C C . VAL B 1 41 ? 0.638 36.844 -3.119 1 97.62 41 VAL B C 1
ATOM 2863 O O . VAL B 1 41 ? 1.315 37.219 -2.154 1 97.62 41 VAL B O 1
ATOM 2866 N N . GLN B 1 42 ? -0.574 37.344 -3.42 1 97.06 42 GLN B N 1
ATOM 2867 C CA . GLN B 1 42 ? -1.253 38.344 -2.596 1 97.06 42 GLN B CA 1
ATOM 2868 C C . GLN B 1 42 ? -2.684 37.906 -2.285 1 97.06 42 GLN B C 1
ATOM 2870 O O . GLN B 1 42 ? -3.229 37.031 -2.943 1 97.06 42 GLN B O 1
ATOM 2875 N N . ASP B 1 43 ? -3.195 38.531 -1.247 1 97.62 43 ASP B N 1
ATOM 2876 C CA . ASP B 1 43 ? -4.594 38.344 -0.88 1 97.62 43 ASP B CA 1
ATOM 2877 C C . ASP B 1 43 ? -4.922 36.844 -0.679 1 97.62 43 ASP B C 1
ATOM 2879 O O . ASP B 1 43 ? -5.867 36.344 -1.274 1 97.62 43 ASP B O 1
ATOM 2883 N N . VAL B 1 44 ? -4.137 36.25 0.12 1 98.62 44 VAL B N 1
ATOM 2884 C CA . VAL B 1 44 ? -4.301 34.844 0.421 1 98.62 44 VAL B CA 1
ATOM 2885 C C . VAL B 1 44 ? -5.461 34.656 1.395 1 98.62 44 VAL B C 1
ATOM 2887 O O . VAL B 1 44 ? -5.477 35.25 2.475 1 98.62 44 VAL B O 1
ATOM 2890 N N . ARG B 1 45 ? -6.438 33.812 0.978 1 98.75 45 ARG B N 1
ATOM 2891 C CA . ARG B 1 45 ? -7.566 33.469 1.837 1 98.75 45 ARG B CA 1
ATOM 2892 C C . ARG B 1 45 ? -7.227 32.312 2.746 1 98.75 45 ARG B C 1
ATOM 2894 O O . ARG B 1 45 ? -6.695 31.297 2.285 1 98.75 45 ARG B O 1
ATOM 2901 N N . VAL B 1 46 ? -7.543 32.469 4.035 1 98.88 46 VAL B N 1
ATOM 2902 C CA . VAL B 1 46 ? -7.316 31.391 4.992 1 98.88 46 VAL B CA 1
ATOM 2903 C C . VAL B 1 46 ? -8.586 31.141 5.805 1 98.88 46 VAL B C 1
ATOM 2905 O O . VAL B 1 46 ? -9.062 32.031 6.512 1 98.88 46 VAL B O 1
ATOM 2908 N N . ALA B 1 47 ? -9.164 29.953 5.613 1 98.88 47 ALA B N 1
ATOM 2909 C CA . ALA B 1 47 ? -10.281 29.531 6.457 1 98.88 47 ALA B CA 1
ATOM 2910 C C . ALA B 1 47 ? -9.773 28.938 7.77 1 98.88 47 ALA B C 1
ATOM 2912 O O . ALA B 1 47 ? -8.797 28.172 7.777 1 98.88 47 ALA B O 1
ATOM 2913 N N . TYR B 1 48 ? -10.414 29.344 8.883 1 98.81 48 TYR B N 1
ATOM 2914 C CA . TYR B 1 48 ? -9.922 28.859 10.164 1 98.81 48 TYR B CA 1
ATOM 2915 C C . TYR B 1 48 ? -11.047 28.812 11.195 1 98.81 48 TYR B C 1
ATOM 2917 O O . TYR B 1 48 ? -12.133 29.344 10.961 1 98.81 48 TYR B O 1
ATOM 2925 N N . HIS B 1 49 ? -10.82 28.078 12.266 1 98.75 49 HIS B N 1
ATOM 2926 C CA . HIS B 1 49 ? -11.641 28.031 13.469 1 98.75 49 HIS B CA 1
ATOM 2927 C C . HIS B 1 49 ? -10.82 28.391 14.703 1 98.75 49 HIS B C 1
ATOM 2929 O O . HIS B 1 49 ? -9.617 28.141 14.75 1 98.75 49 HIS B O 1
ATOM 2935 N N . THR B 1 50 ? -11.492 29.062 15.617 1 98.38 50 THR B N 1
ATOM 2936 C CA . THR B 1 50 ? -10.914 29.281 16.938 1 98.38 50 THR B CA 1
ATOM 2937 C C . THR B 1 50 ? -11.844 28.75 18.031 1 98.38 50 THR B C 1
ATOM 2939 O O . THR B 1 50 ? -13.055 28.672 17.828 1 98.38 50 THR B O 1
ATOM 2942 N N . TYR B 1 51 ? -11.203 28.312 19.047 1 98 51 TYR B N 1
ATOM 2943 C CA . TYR B 1 51 ? -11.898 27.844 20.25 1 98 51 TYR B CA 1
ATOM 2944 C C . TYR B 1 51 ? -11.312 28.484 21.5 1 98 51 TYR B C 1
ATOM 2946 O O . TYR B 1 51 ? -10.102 28.688 21.594 1 98 51 TYR B O 1
ATOM 2954 N N . GLY B 1 52 ? -12.148 28.828 22.453 1 97.75 52 GLY B N 1
ATOM 2955 C CA . GLY B 1 52 ? -11.695 29.469 23.688 1 97.75 52 GLY B CA 1
ATOM 2956 C C . GLY B 1 52 ? -11.555 30.969 23.547 1 97.75 52 GLY B C 1
ATOM 2957 O O . GLY B 1 52 ? -12.031 31.562 22.578 1 97.75 52 GLY B O 1
ATOM 2958 N N . THR B 1 53 ? -10.945 31.641 24.562 1 97.5 53 THR B N 1
ATOM 2959 C CA . THR B 1 53 ? -10.797 33.094 24.625 1 97.5 53 THR B CA 1
ATOM 2960 C C . THR B 1 53 ? -9.484 33.531 23.984 1 97.5 53 THR B C 1
ATOM 2962 O O . THR B 1 53 ? -8.422 33 24.312 1 97.5 53 THR B O 1
ATOM 2965 N N . PRO B 1 54 ? -9.57 34.5 23.094 1 98.06 54 PRO B N 1
ATOM 2966 C CA . PRO B 1 54 ? -8.336 35 22.469 1 98.06 54 PRO B CA 1
ATOM 2967 C C . PRO B 1 54 ? -7.262 35.344 23.484 1 98.06 54 PRO B C 1
ATOM 2969 O O . PRO B 1 54 ? -7.57 35.906 24.547 1 98.06 54 PRO B O 1
ATOM 2972 N N . SER B 1 55 ? -6.086 35 23.156 1 98.12 55 SER B N 1
ATOM 2973 C CA . SER B 1 55 ? -4.926 35.219 24.016 1 98.12 55 SER B CA 1
ATOM 2974 C C . SER B 1 55 ? -3.65 35.375 23.188 1 98.12 55 SER B C 1
ATOM 2976 O O . SER B 1 55 ? -3.65 35.094 21.984 1 98.12 55 SER B O 1
ATOM 2978 N N . ASP B 1 56 ? -2.627 35.812 23.891 1 97.81 56 ASP B N 1
ATOM 2979 C CA . ASP B 1 56 ? -1.349 36 23.203 1 97.81 56 ASP B CA 1
ATOM 2980 C C . ASP B 1 56 ? -0.636 34.656 23.031 1 97.81 56 ASP B C 1
ATOM 2982 O O . ASP B 1 56 ? 0.307 34.531 22.25 1 97.81 56 ASP B O 1
ATOM 2986 N N . HIS B 1 57 ? -1.052 33.688 23.844 1 98.12 57 HIS B N 1
ATOM 2987 C CA . HIS B 1 57 ? -0.61 32.312 23.656 1 98.12 57 HIS B CA 1
ATOM 2988 C C . HIS B 1 57 ? -1.736 31.453 23.094 1 98.12 57 HIS B C 1
ATOM 2990 O O . HIS B 1 57 ? -2.885 31.562 23.531 1 98.12 57 HIS B O 1
ATOM 2996 N N . ALA B 1 58 ? -1.405 30.562 22.094 1 98.69 58 ALA B N 1
ATOM 2997 C CA . ALA B 1 58 ? -2.416 29.656 21.547 1 98.69 58 ALA B CA 1
ATOM 2998 C C . ALA B 1 58 ? -1.854 28.25 21.359 1 98.69 58 ALA B C 1
ATOM 3000 O O . ALA B 1 58 ? -0.635 28.062 21.359 1 98.69 58 ALA B O 1
ATOM 3001 N N . ILE B 1 59 ? -2.713 27.281 21.359 1 98.81 59 ILE B N 1
ATOM 3002 C CA . ILE B 1 59 ? -2.402 25.969 20.812 1 98.81 59 ILE B CA 1
ATOM 3003 C C . ILE B 1 59 ? -2.82 25.906 19.344 1 98.81 59 ILE B C 1
ATOM 3005 O O . ILE B 1 59 ? -3.992 26.109 19.016 1 98.81 59 ILE B O 1
ATOM 3009 N N . LEU B 1 60 ? -1.858 25.75 18.484 1 98.88 60 LEU B N 1
ATOM 3010 C CA . LEU B 1 60 ? -2.104 25.625 17.047 1 98.88 60 LEU B CA 1
ATOM 3011 C C . LEU B 1 60 ? -2.262 24.172 16.641 1 98.88 60 LEU B C 1
ATOM 3013 O O . LEU B 1 60 ? -1.326 23.375 16.781 1 98.88 60 LEU B O 1
ATOM 3017 N N . VAL B 1 61 ? -3.455 23.797 16.156 1 98.88 61 VAL B N 1
ATOM 3018 C CA . VAL B 1 61 ? -3.746 22.438 15.688 1 98.88 61 VAL B CA 1
ATOM 3019 C C . VAL B 1 61 ? -3.523 22.359 14.18 1 98.88 61 VAL B C 1
ATOM 3021 O O . VAL B 1 61 ? -4.078 23.156 13.422 1 98.88 61 VAL B O 1
ATOM 3024 N N . LEU B 1 62 ? -2.691 21.422 13.789 1 98.88 62 LEU B N 1
ATOM 3025 C CA . LEU B 1 62 ? -2.396 21.234 12.375 1 98.88 62 LEU B CA 1
ATOM 3026 C C . LEU B 1 62 ? -3.066 19.969 11.852 1 98.88 62 LEU B C 1
ATOM 3028 O O . LEU B 1 62 ? -2.738 18.859 12.289 1 98.88 62 LEU B O 1
ATOM 3032 N N . HIS B 1 63 ? -3.988 20.109 10.93 1 98.5 63 HIS B N 1
ATOM 3033 C CA . HIS B 1 63 ? -4.824 19 10.477 1 98.5 63 HIS B CA 1
ATOM 3034 C C . HIS B 1 63 ? -4.051 18.078 9.547 1 98.5 63 HIS B C 1
ATOM 3036 O O . HIS B 1 63 ? -3.033 18.469 8.969 1 98.5 63 HIS B O 1
ATOM 3042 N N . ALA B 1 64 ? -4.539 16.875 9.406 1 98.19 64 ALA B N 1
ATOM 3043 C CA . ALA B 1 64 ? -3.988 15.883 8.484 1 98.19 64 ALA B CA 1
ATOM 3044 C C . ALA B 1 64 ? -4.41 16.172 7.047 1 98.19 64 ALA B C 1
ATOM 3046 O O . ALA B 1 64 ? -5.105 17.156 6.785 1 98.19 64 ALA B O 1
ATOM 3047 N N . LEU B 1 65 ? -4.008 15.359 6.082 1 98.19 65 LEU B N 1
ATOM 3048 C CA . LEU B 1 65 ? -4.055 15.594 4.641 1 98.19 65 LEU B CA 1
ATOM 3049 C C . LEU B 1 65 ? -5.453 16.016 4.207 1 98.19 65 LEU B C 1
ATOM 3051 O O . LEU B 1 65 ? -5.609 17 3.486 1 98.19 65 LEU B O 1
ATOM 3055 N N . THR B 1 66 ? -6.477 15.266 4.684 1 95.62 66 THR B N 1
ATOM 3056 C CA . THR B 1 66 ? -7.82 15.523 4.176 1 95.62 66 THR B CA 1
ATOM 3057 C C . THR B 1 66 ? -8.68 16.188 5.242 1 95.62 66 THR B C 1
ATOM 3059 O O . THR B 1 66 ? -9.914 16.125 5.184 1 95.62 66 THR B O 1
ATOM 3062 N N . GLY B 1 67 ? -7.984 16.781 6.242 1 96.12 67 GLY B N 1
ATOM 3063 C CA . GLY B 1 67 ? -8.695 17.453 7.312 1 96.12 67 GLY B CA 1
ATOM 3064 C C . GLY B 1 67 ? -9.07 18.891 6.965 1 96.12 67 GLY B C 1
ATOM 3065 O O . GLY B 1 67 ? -8.852 19.328 5.836 1 96.12 67 GLY B O 1
ATOM 3066 N N . THR B 1 68 ? -9.766 19.469 7.93 1 97.56 68 THR B N 1
ATOM 3067 C CA . THR B 1 68 ? -10.203 20.859 7.84 1 97.56 68 THR B CA 1
ATOM 3068 C C . THR B 1 68 ? -9.867 21.625 9.125 1 97.56 68 THR B C 1
ATOM 3070 O O . THR B 1 68 ? -9.258 21.062 10.039 1 97.56 68 THR B O 1
ATOM 3073 N N . SER B 1 69 ? -10.289 22.906 9.133 1 98.44 69 SER B N 1
ATOM 3074 C CA . SER B 1 69 ? -10.062 23.703 10.336 1 98.44 69 SER B CA 1
ATOM 3075 C C . SER B 1 69 ? -11.047 23.328 11.438 1 98.44 69 SER B C 1
ATOM 3077 O O . SER B 1 69 ? -10.898 23.766 12.586 1 98.44 69 SER B O 1
ATOM 3079 N N . ALA B 1 70 ? -12.016 22.484 11.125 1 98 70 ALA B N 1
ATOM 3080 C CA . ALA B 1 70 ? -13.086 22.141 12.062 1 98 70 ALA B CA 1
ATOM 3081 C C . ALA B 1 70 ? -12.664 20.984 12.969 1 98 70 ALA B C 1
ATOM 3083 O O . ALA B 1 70 ? -13.203 19.875 12.859 1 98 70 ALA B O 1
ATOM 3084 N N . VAL B 1 71 ? -11.914 21.281 13.945 1 97.94 71 VAL B N 1
ATOM 3085 C CA . VAL B 1 71 ? -11.359 20.281 14.859 1 97.94 71 VAL B CA 1
ATOM 3086 C C . VAL B 1 71 ? -12.492 19.516 15.539 1 97.94 71 VAL B C 1
ATOM 3088 O O . VAL B 1 71 ? -12.406 18.297 15.727 1 97.94 71 VAL B O 1
ATOM 3091 N N . HIS B 1 72 ? -13.594 20.188 15.867 1 96.69 72 HIS B N 1
ATOM 3092 C CA . HIS B 1 72 ? -14.719 19.594 16.578 1 96.69 72 HIS B CA 1
ATOM 3093 C C . HIS B 1 72 ? -15.352 18.469 15.773 1 96.69 72 HIS B C 1
ATOM 3095 O O . HIS B 1 72 ? -16.062 17.609 16.328 1 96.69 72 HIS B O 1
ATOM 3101 N N . GLU B 1 73 ? -15.102 18.469 14.523 1 95.75 73 GLU B N 1
ATOM 3102 C CA . GLU B 1 73 ? -15.727 17.469 13.672 1 95.75 73 GLU B CA 1
ATOM 3103 C C . GLU B 1 73 ? -14.883 16.203 13.586 1 95.75 73 GLU B C 1
ATOM 3105 O O . GLU B 1 73 ? -15.414 15.094 13.562 1 95.75 73 GLU B O 1
ATOM 3110 N N . TRP B 1 74 ? -13.602 16.375 13.547 1 94.38 74 TRP B N 1
ATOM 3111 C CA . TRP B 1 74 ? -12.797 15.211 13.203 1 94.38 74 TRP B CA 1
ATOM 3112 C C . TRP B 1 74 ? -11.938 14.781 14.391 1 94.38 74 TRP B C 1
ATOM 3114 O O . TRP B 1 74 ? -11.391 13.68 14.398 1 94.38 74 TRP B O 1
ATOM 3124 N N . TRP B 1 75 ? -11.805 15.586 15.398 1 96.12 75 TRP B N 1
ATOM 3125 C CA . TRP B 1 75 ? -10.969 15.195 16.531 1 96.12 75 TRP B CA 1
ATOM 3126 C C . TRP B 1 75 ? -11.695 15.461 17.859 1 96.12 75 TRP B C 1
ATOM 3128 O O . TRP B 1 75 ? -11.148 16.094 18.75 1 96.12 75 TRP B O 1
ATOM 3138 N N . PRO B 1 76 ? -12.883 14.938 18.047 1 92.94 76 PRO B N 1
ATOM 3139 C CA . PRO B 1 76 ? -13.68 15.227 19.25 1 92.94 76 PRO B CA 1
ATOM 3140 C C . PRO B 1 76 ? -13.047 14.672 20.516 1 92.94 76 PRO B C 1
ATOM 3142 O O . PRO B 1 76 ? -13.281 15.203 21.609 1 92.94 76 PRO B O 1
ATOM 3145 N N . ASP B 1 77 ? -12.25 13.633 20.406 1 92.88 77 ASP B N 1
ATOM 3146 C CA . ASP B 1 77 ? -11.617 13.023 21.578 1 92.88 77 ASP B CA 1
ATOM 3147 C C . ASP B 1 77 ? -10.539 13.938 22.156 1 92.88 77 ASP B C 1
ATOM 3149 O O . ASP B 1 77 ? -10.117 13.758 23.297 1 92.88 77 ASP B O 1
ATOM 3153 N N . PHE B 1 78 ? -10.094 14.891 21.438 1 96.5 78 PHE B N 1
ATOM 3154 C CA . PHE B 1 78 ? -9.016 15.773 21.875 1 96.5 78 PHE B CA 1
ATOM 3155 C C . PHE B 1 78 ? -9.578 17.141 22.281 1 96.5 78 PHE B C 1
ATOM 3157 O O . PHE B 1 78 ? -8.93 17.875 23.031 1 96.5 78 PHE B O 1
ATOM 3164 N N . LEU B 1 79 ? -10.734 17.484 21.844 1 97.19 79 LEU B N 1
ATOM 3165 C CA . LEU B 1 79 ? -11.273 18.828 22.047 1 97.19 79 LEU B CA 1
ATOM 3166 C C . LEU B 1 79 ? -12.414 18.812 23.047 1 97.19 79 LEU B C 1
ATOM 3168 O O . LEU B 1 79 ? -13.406 18.094 22.859 1 97.19 79 LEU B O 1
ATOM 3172 N N . GLY B 1 80 ? -12.328 19.531 24.078 1 96.31 80 GLY B N 1
ATOM 3173 C CA . GLY B 1 80 ? -13.359 19.656 25.094 1 96.31 80 GLY B CA 1
ATOM 3174 C C . GLY B 1 80 ? -12.797 19.922 26.484 1 96.31 80 GLY B C 1
ATOM 3175 O O . GLY B 1 80 ? -11.586 19.828 26.688 1 96.31 80 GLY B O 1
ATOM 3176 N N . GLU B 1 81 ? -13.695 20.281 27.391 1 95.75 81 GLU B N 1
ATOM 3177 C CA . GLU B 1 81 ? -13.281 20.531 28.766 1 95.75 81 GLU B CA 1
ATOM 3178 C C . GLU B 1 81 ? -12.578 19.328 29.359 1 95.75 81 GLU B C 1
ATOM 3180 O O . GLU B 1 81 ? -13.078 18.203 29.266 1 95.75 81 GLU B O 1
ATOM 3185 N N . GLY B 1 82 ? -11.406 19.547 29.844 1 94.81 82 GLY B N 1
ATOM 3186 C CA . GLY B 1 82 ? -10.648 18.469 30.469 1 94.81 82 GLY B CA 1
ATOM 3187 C C . GLY B 1 82 ? -9.82 17.656 29.484 1 94.81 82 GLY B C 1
ATOM 3188 O O . GLY B 1 82 ? -9.055 16.781 29.891 1 94.81 82 GLY B O 1
ATOM 3189 N N . LYS B 1 83 ? -9.992 18 28.266 1 96.44 83 LYS B N 1
ATOM 3190 C CA . LYS B 1 83 ? -9.242 17.297 27.219 1 96.44 83 LYS B CA 1
ATOM 3191 C C . LYS B 1 83 ? -7.977 18.062 26.844 1 96.44 83 LYS B C 1
ATOM 3193 O O . LYS B 1 83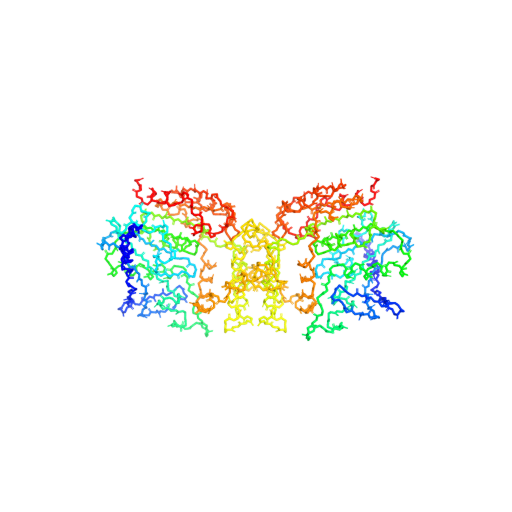 ? -7.734 19.156 27.344 1 96.44 83 LYS B O 1
ATOM 3198 N N . PRO B 1 84 ? -7.082 17.438 25.969 1 97.25 84 PRO B N 1
ATOM 3199 C CA . PRO B 1 84 ? -5.824 18.094 25.625 1 97.25 84 PRO B CA 1
ATOM 3200 C C . PRO B 1 84 ? -6.031 19.5 25.062 1 97.25 84 PRO B C 1
ATOM 3202 O O . PRO B 1 84 ? -5.242 20.406 25.359 1 97.25 84 PRO B O 1
ATOM 3205 N N . LEU B 1 85 ? -7.066 19.625 24.281 1 98 85 LEU B N 1
ATOM 3206 C CA . LEU B 1 85 ? -7.492 20.906 23.75 1 98 85 LEU B CA 1
ATOM 3207 C C . LEU B 1 85 ? -8.727 21.422 24.484 1 98 85 LEU B C 1
ATOM 3209 O O . LEU B 1 85 ? -9.859 21.141 24.078 1 98 85 LEU B O 1
ATOM 3213 N N . ASP B 1 86 ? -8.492 22.219 25.5 1 97.75 86 ASP B N 1
ATOM 3214 C CA . ASP B 1 86 ? -9.555 22.656 26.406 1 97.75 86 ASP B CA 1
ATOM 3215 C C . ASP B 1 86 ? -9.883 24.141 26.188 1 97.75 86 ASP B C 1
ATOM 3217 O O . ASP B 1 86 ? -9.156 25.016 26.672 1 97.75 86 ASP B O 1
ATOM 3221 N N . PRO B 1 87 ? -11.016 24.406 25.547 1 97 87 PRO B N 1
ATOM 3222 C CA . PRO B 1 87 ? -11.352 25.797 25.234 1 97 87 PRO B CA 1
ATOM 3223 C C . PRO B 1 87 ? -11.625 26.625 26.484 1 97 87 PRO B C 1
ATOM 3225 O O . PRO B 1 87 ? -11.703 27.859 26.406 1 97 87 PRO B O 1
ATOM 3228 N N . THR B 1 88 ? -11.812 26.031 27.609 1 97.12 88 THR B N 1
ATOM 3229 C CA . THR B 1 88 ? -12.016 26.781 28.844 1 97.12 88 THR B CA 1
ATOM 3230 C C . THR B 1 88 ? -10.688 27.281 29.391 1 97.12 88 THR B C 1
ATOM 3232 O O . THR B 1 88 ? -10.664 28.203 30.219 1 97.12 88 THR B O 1
ATOM 3235 N N . ARG B 1 89 ? -9.633 26.734 28.922 1 95.81 89 ARG B N 1
ATOM 3236 C CA . ARG B 1 89 ? -8.297 27.062 29.422 1 95.81 89 ARG B CA 1
ATOM 3237 C C . ARG B 1 89 ? -7.426 27.641 28.312 1 95.81 89 ARG B C 1
ATOM 3239 O O . ARG B 1 89 ? -6.613 28.531 28.578 1 95.81 89 ARG B O 1
ATOM 3246 N N . ASP B 1 90 ? -7.617 27.156 27.141 1 96.88 90 ASP B N 1
ATOM 3247 C CA . ASP B 1 90 ? -6.688 27.422 26.047 1 96.88 90 ASP B CA 1
ATOM 3248 C C . ASP B 1 90 ? -7.363 28.219 24.938 1 96.88 90 ASP B C 1
ATOM 3250 O O . ASP B 1 90 ? -8.57 28.094 24.734 1 96.88 90 ASP B O 1
ATOM 3254 N N . TYR B 1 91 ? -6.586 29.125 24.344 1 98.31 91 TYR B N 1
ATOM 3255 C CA . TYR B 1 91 ? -6.949 29.625 23.016 1 98.31 91 TYR B CA 1
ATOM 3256 C C . TYR B 1 91 ? -6.453 28.688 21.922 1 98.31 91 TYR B C 1
ATOM 3258 O O . TYR B 1 91 ? -5.25 28.469 21.797 1 98.31 91 TYR B O 1
ATOM 3266 N N . ILE B 1 92 ? -7.383 28.109 21.172 1 98.69 92 ILE B N 1
ATOM 3267 C CA . ILE B 1 92 ? -7.059 27.078 20.203 1 98.69 92 ILE B CA 1
ATOM 3268 C C . ILE B 1 92 ? -7.344 27.594 18.781 1 98.69 92 ILE B C 1
ATOM 3270 O O . ILE B 1 92 ? -8.414 28.141 18.516 1 98.69 92 ILE B O 1
ATOM 3274 N N . VAL B 1 93 ? -6.379 27.438 17.922 1 98.81 93 VAL B N 1
ATOM 3275 C CA . VAL B 1 93 ? -6.512 27.891 16.531 1 98.81 93 VAL B CA 1
ATOM 3276 C C . VAL B 1 93 ? -6.23 26.719 15.586 1 98.81 93 VAL B C 1
ATOM 3278 O O . VAL B 1 93 ? -5.293 25.953 15.797 1 98.81 93 VAL B O 1
ATOM 3281 N N . CYS B 1 94 ? -7.078 26.5 14.602 1 98.88 94 CYS B N 1
ATOM 3282 C CA . CYS B 1 94 ? -6.84 25.578 13.5 1 98.88 94 CYS B CA 1
ATOM 3283 C C . CYS B 1 94 ? -7.199 26.234 12.164 1 98.88 94 CYS B C 1
ATOM 3285 O O . CYS B 1 94 ? -8.312 26.734 11.992 1 98.88 94 CYS B O 1
ATOM 3287 N N . ALA B 1 95 ? -6.305 26.172 11.242 1 98.88 95 ALA B N 1
ATOM 3288 C CA . ALA B 1 95 ? -6.531 26.75 9.922 1 98.88 95 ALA B CA 1
ATOM 3289 C C . ALA B 1 95 ? -6.383 25.703 8.828 1 98.88 95 ALA B C 1
ATOM 3291 O O . ALA B 1 95 ? -5.523 24.828 8.906 1 98.88 95 ALA B O 1
ATOM 3292 N N . ASN B 1 96 ? -7.238 25.797 7.848 1 98.81 96 ASN B N 1
ATOM 3293 C CA . ASN B 1 96 ? -6.977 25.047 6.625 1 98.81 96 ASN B CA 1
ATOM 3294 C C . ASN B 1 96 ? -5.723 25.547 5.914 1 98.81 96 ASN B C 1
ATOM 3296 O O . ASN B 1 96 ? -5.488 26.75 5.844 1 98.81 96 ASN B O 1
ATOM 3300 N N . VAL B 1 97 ? -4.988 24.703 5.398 1 98.81 97 VAL B N 1
ATOM 3301 C CA . VAL B 1 97 ? -3.668 25.047 4.883 1 98.81 97 VAL B CA 1
ATOM 3302 C C . VAL B 1 97 ? -3.807 25.719 3.512 1 98.81 97 VAL B C 1
ATOM 3304 O O . VAL B 1 97 ? -4.801 25.5 2.812 1 98.81 97 VAL B O 1
ATOM 3307 N N . LEU B 1 98 ? -2.795 26.547 3.18 1 98.75 98 LEU B N 1
ATOM 3308 C CA . LEU B 1 98 ? -2.631 26.984 1.795 1 98.75 98 LEU B CA 1
ATOM 3309 C C . LEU B 1 98 ? -2.551 25.781 0.86 1 98.75 98 LEU B C 1
ATOM 3311 O O . LEU B 1 98 ? -1.793 24.828 1.114 1 98.75 98 LEU B O 1
ATOM 3315 N N . GLY B 1 99 ? -3.311 25.828 -0.184 1 98.62 99 GLY B N 1
ATOM 3316 C CA . GLY B 1 99 ? -3.357 24.688 -1.09 1 98.62 99 GLY B CA 1
ATOM 3317 C C . GLY B 1 99 ? -4.434 23.688 -0.728 1 98.62 99 GLY B C 1
ATOM 3318 O O . GLY B 1 99 ? -4.652 22.719 -1.459 1 98.62 99 GLY B O 1
ATOM 3319 N N . GLY B 1 100 ? -5.125 23.859 0.421 1 98.44 100 GLY B N 1
ATOM 3320 C CA . GLY B 1 100 ? -6.234 23 0.807 1 98.44 100 GLY B CA 1
ATOM 3321 C C . GLY B 1 100 ? -7.52 23.312 0.06 1 98.44 100 GLY B C 1
ATOM 3322 O O . GLY B 1 100 ? -7.559 24.234 -0.759 1 98.44 100 GLY B O 1
ATOM 3323 N N . CYS B 1 101 ? -8.609 22.531 0.339 1 97.75 101 CYS B N 1
ATOM 3324 C CA . CYS B 1 101 ? -9.852 22.75 -0.398 1 97.75 101 CYS B CA 1
ATOM 3325 C C . CYS B 1 101 ? -11.031 22.922 0.553 1 97.75 101 CYS B C 1
ATOM 3327 O O . CYS B 1 101 ? -12.164 22.609 0.199 1 97.75 101 CYS B O 1
ATOM 3329 N N . ALA B 1 102 ? -10.68 23.312 1.749 1 98 102 ALA B N 1
ATOM 3330 C CA . ALA B 1 102 ? -11.734 23.516 2.736 1 98 102 ALA B CA 1
ATOM 3331 C C . ALA B 1 102 ? -11.852 25 3.107 1 98 102 ALA B C 1
ATOM 3333 O O . ALA B 1 102 ? -11.984 25.344 4.285 1 98 102 ALA B O 1
ATOM 3334 N N . GLY B 1 103 ? -11.695 25.891 2.146 1 97.94 103 GLY B N 1
ATOM 3335 C CA . GLY B 1 103 ? -11.945 27.312 2.367 1 97.94 103 GLY B CA 1
ATOM 3336 C C . GLY B 1 103 ? -10.734 28.172 2.096 1 97.94 103 GLY B C 1
ATOM 3337 O O . GLY B 1 103 ? -10.875 29.344 1.733 1 97.94 103 GLY B O 1
ATOM 3338 N N . SER B 1 104 ? -9.555 27.656 2.285 1 98.75 104 SER B N 1
ATOM 3339 C CA . SER B 1 104 ? -8.336 28.406 2.016 1 98.75 104 SER B CA 1
ATOM 3340 C C . SER B 1 104 ? -8.023 28.453 0.523 1 98.75 104 SER B C 1
ATOM 3342 O O . SER B 1 104 ? -8.586 27.672 -0.251 1 98.75 104 SER B O 1
ATOM 3344 N N . THR B 1 105 ? -7.109 29.391 0.15 1 98.69 105 THR B N 1
ATOM 3345 C CA . THR B 1 105 ? -6.672 29.484 -1.239 1 98.69 105 THR B CA 1
ATOM 3346 C C . THR B 1 105 ? -6.105 28.141 -1.718 1 98.69 105 THR B C 1
ATOM 3348 O O . THR B 1 105 ? -5.152 27.625 -1.132 1 98.69 105 THR B O 1
ATOM 3351 N N . GLY B 1 106 ? -6.719 27.609 -2.758 1 98.38 106 GLY B N 1
ATOM 3352 C CA . GLY B 1 106 ? -6.281 26.344 -3.328 1 98.38 106 GLY B CA 1
ATOM 3353 C C . GLY B 1 106 ? -5.254 26.516 -4.434 1 98.38 106 GLY B C 1
ATOM 3354 O O . GLY B 1 106 ? -4.965 27.641 -4.852 1 98.38 106 GLY B O 1
ATOM 3355 N N . PRO B 1 107 ? -4.789 25.375 -4.863 1 98 107 PRO B N 1
ATOM 3356 C CA . PRO B 1 107 ? -3.727 25.438 -5.867 1 98 107 PRO B CA 1
ATOM 3357 C C . PRO B 1 107 ? -4.18 26.109 -7.164 1 98 107 PRO B C 1
ATOM 3359 O O . PRO B 1 107 ? -3.4 26.812 -7.801 1 98 107 PRO B O 1
ATOM 3362 N N . ALA B 1 108 ? -5.387 25.875 -7.52 1 96.25 108 ALA B N 1
ATOM 3363 C CA . ALA B 1 108 ? -5.898 26.391 -8.789 1 96.25 108 ALA B CA 1
ATOM 3364 C C . ALA B 1 108 ? -6.023 27.906 -8.758 1 96.25 108 ALA B C 1
ATOM 3366 O O . ALA B 1 108 ? -6.148 28.547 -9.805 1 96.25 108 ALA B O 1
ATOM 3367 N N . GLU B 1 109 ? -6 28.5 -7.598 1 97.44 109 GLU B N 1
ATOM 3368 C CA . GLU B 1 109 ? -6.188 29.938 -7.438 1 97.44 109 GLU B CA 1
ATOM 3369 C C . GLU B 1 109 ? -4.848 30.656 -7.367 1 97.44 109 GLU B C 1
ATOM 3371 O O . GLU B 1 109 ? -4.805 31.891 -7.277 1 97.44 109 GLU B O 1
ATOM 3376 N N . LEU B 1 110 ? -3.773 29.922 -7.445 1 97.81 110 LEU B N 1
ATOM 3377 C CA . LEU B 1 110 ? -2.428 30.469 -7.371 1 97.81 110 LEU B CA 1
ATOM 3378 C C . LEU B 1 110 ? -1.829 30.641 -8.766 1 97.81 110 LEU B C 1
ATOM 3380 O O . LEU B 1 110 ? -2.271 29.984 -9.711 1 97.81 110 LEU B O 1
ATOM 3384 N N . PRO B 1 111 ? -0.8 31.562 -8.875 1 95.88 111 PRO B N 1
ATOM 3385 C CA . PRO B 1 111 ? -0.155 31.734 -10.18 1 95.88 111 PRO B CA 1
ATOM 3386 C C . PRO B 1 111 ? 0.495 30.438 -10.68 1 95.88 111 PRO B C 1
ATOM 3388 O O . PRO B 1 111 ? 1.164 29.75 -9.914 1 95.88 111 PRO B O 1
ATOM 3391 N N . ARG B 1 112 ? 0.339 30.188 -11.945 1 94.44 112 ARG B N 1
ATOM 3392 C CA . ARG B 1 112 ? 0.865 28.969 -12.539 1 94.44 112 ARG B CA 1
ATOM 3393 C C . ARG B 1 112 ? 2.365 29.078 -12.789 1 94.44 112 ARG B C 1
ATOM 3395 O O . ARG B 1 112 ? 2.889 30.188 -12.969 1 94.44 112 ARG B O 1
ATOM 3402 N N . VAL B 1 113 ? 3.023 28.016 -12.703 1 94.25 113 VAL B N 1
ATOM 3403 C CA . VAL B 1 113 ? 4.43 27.859 -13.07 1 94.25 113 VAL B CA 1
ATOM 3404 C C . VAL B 1 113 ? 4.562 26.859 -14.211 1 94.25 113 VAL B C 1
ATOM 3406 O O . VAL B 1 113 ? 4.23 25.688 -14.062 1 94.25 113 VAL B O 1
ATOM 3409 N N . ASN B 1 114 ? 5.043 27.281 -15.336 1 92.69 114 ASN B N 1
ATOM 3410 C CA . ASN B 1 114 ? 5.152 26.453 -16.531 1 92.69 114 ASN B CA 1
ATOM 3411 C C . ASN B 1 114 ? 3.836 25.75 -16.844 1 92.69 114 ASN B C 1
ATOM 3413 O O . ASN B 1 114 ? 3.82 24.547 -17.125 1 92.69 114 ASN B O 1
ATOM 3417 N N . GLY B 1 115 ? 2.736 26.438 -16.641 1 93 115 GLY B N 1
ATOM 3418 C CA . GLY B 1 115 ? 1.419 25.953 -17.031 1 93 115 GLY B CA 1
ATOM 3419 C C . GLY B 1 115 ? 0.805 25.016 -16 1 93 115 GLY B C 1
ATOM 3420 O O . GLY B 1 115 ? -0.3 24.5 -16.203 1 93 115 GLY B O 1
ATOM 3421 N N . GLU B 1 116 ? 1.42 24.844 -14.859 1 95.19 116 GLU B N 1
ATOM 3422 C CA . GLU B 1 116 ? 0.941 23.938 -13.828 1 95.19 116 GLU B CA 1
ATOM 3423 C C . GLU B 1 116 ? 0.746 24.656 -12.5 1 95.19 116 GLU B C 1
ATOM 3425 O O . GLU B 1 116 ? 1.218 25.781 -12.32 1 95.19 116 GLU B O 1
ATOM 3430 N N . ASP B 1 117 ? -0.054 24.031 -11.641 1 97.19 117 ASP B N 1
ATOM 3431 C CA . ASP B 1 117 ? -0.154 24.578 -10.289 1 97.19 117 ASP B CA 1
ATOM 3432 C C . ASP B 1 117 ? 1.224 24.688 -9.641 1 97.19 117 ASP B C 1
ATOM 3434 O O . ASP B 1 117 ? 2.096 23.844 -9.859 1 97.19 117 ASP B O 1
ATOM 3438 N N . PRO B 1 118 ? 1.453 25.75 -8.867 1 97.19 118 PRO B N 1
ATOM 3439 C CA . PRO B 1 118 ? 2.781 25.906 -8.273 1 97.19 118 PRO B CA 1
ATOM 3440 C C . PRO B 1 118 ? 3.096 24.828 -7.234 1 97.19 118 PRO B C 1
ATOM 3442 O O . PRO B 1 118 ? 2.215 24.422 -6.473 1 97.19 118 PRO B O 1
ATOM 3445 N N . PRO B 1 119 ? 4.34 24.375 -7.199 1 97.56 119 PRO B N 1
ATOM 3446 C CA . PRO B 1 119 ? 4.738 23.406 -6.18 1 97.56 119 PRO B CA 1
ATOM 3447 C C . PRO B 1 119 ? 4.855 24.016 -4.789 1 97.56 119 PRO B C 1
ATOM 3449 O O . PRO B 1 119 ? 5.938 24.469 -4.395 1 97.56 119 PRO B O 1
ATOM 3452 N N . LEU B 1 120 ? 3.807 23.922 -4.027 1 98.38 120 LEU B N 1
ATOM 3453 C CA . LEU B 1 120 ? 3.783 24.422 -2.66 1 98.38 120 LEU B CA 1
ATOM 3454 C C . LEU B 1 120 ? 4.688 23.594 -1.754 1 98.38 120 LEU B C 1
ATOM 3456 O O . LEU B 1 120 ? 4.961 22.438 -2.043 1 98.38 120 LEU B O 1
ATOM 3460 N N . THR B 1 121 ? 5.156 24.219 -0.688 1 98.69 121 THR B N 1
ATOM 3461 C CA . THR B 1 121 ? 5.941 23.516 0.327 1 98.69 121 THR B CA 1
ATOM 3462 C C . THR B 1 121 ? 5.273 23.625 1.694 1 98.69 121 THR B C 1
ATOM 3464 O O . THR B 1 121 ? 4.418 24.484 1.907 1 98.69 121 THR B O 1
ATOM 3467 N N . LEU B 1 122 ? 5.656 22.75 2.594 1 98.88 122 LEU B N 1
ATOM 3468 C CA . LEU B 1 122 ? 5.156 22.859 3.961 1 98.88 122 LEU B CA 1
ATOM 3469 C C . LEU B 1 122 ? 5.629 24.156 4.617 1 98.88 122 LEU B C 1
ATOM 3471 O O . LEU B 1 122 ? 4.934 24.719 5.465 1 98.88 122 LEU B O 1
ATOM 3475 N N . ARG B 1 123 ? 6.77 24.656 4.223 1 98.75 123 ARG B N 1
ATOM 3476 C CA . ARG B 1 123 ? 7.266 25.922 4.742 1 98.75 123 ARG B CA 1
ATOM 3477 C C . ARG B 1 123 ? 6.391 27.094 4.285 1 98.75 123 ARG B C 1
ATOM 3479 O O . ARG B 1 123 ? 6.145 28.031 5.047 1 98.75 123 ARG B O 1
ATOM 3486 N N . ASP B 1 124 ? 5.949 27.016 2.998 1 98.81 124 ASP B N 1
ATOM 3487 C CA . ASP B 1 124 ? 4.977 28 2.527 1 98.81 124 ASP B CA 1
ATOM 3488 C C . ASP B 1 124 ? 3.74 28.031 3.426 1 98.81 124 ASP B C 1
ATOM 3490 O O . ASP B 1 124 ? 3.254 29.094 3.793 1 98.81 124 ASP B O 1
ATOM 3494 N N . MET B 1 125 ? 3.258 26.891 3.734 1 98.88 125 MET B N 1
ATOM 3495 C CA . MET B 1 125 ? 2.062 26.75 4.559 1 98.88 125 MET B CA 1
ATOM 3496 C C . MET B 1 125 ? 2.297 27.312 5.961 1 98.88 125 MET B C 1
ATOM 3498 O O . MET B 1 125 ? 1.415 27.953 6.535 1 98.88 125 MET B O 1
ATOM 3502 N N . ALA B 1 126 ? 3.492 27.047 6.527 1 98.88 126 ALA B N 1
ATOM 3503 C CA . ALA B 1 126 ? 3.834 27.562 7.848 1 98.88 126 ALA B CA 1
ATOM 3504 C C . ALA B 1 126 ? 3.869 29.094 7.844 1 98.88 126 ALA B C 1
ATOM 3506 O O . ALA B 1 126 ? 3.391 29.734 8.789 1 98.88 126 ALA B O 1
ATOM 3507 N N . ARG B 1 127 ? 4.41 29.688 6.789 1 98.69 127 ARG B N 1
ATOM 3508 C CA . ARG B 1 127 ? 4.473 31.141 6.691 1 98.69 127 ARG B CA 1
ATOM 3509 C C . ARG B 1 127 ? 3.076 31.75 6.648 1 98.69 127 ARG B C 1
ATOM 3511 O O . ARG B 1 127 ? 2.836 32.812 7.234 1 98.69 127 ARG B O 1
ATOM 3518 N N . VAL B 1 128 ? 2.197 31.094 5.953 1 98.81 128 VAL B N 1
ATOM 3519 C CA . VAL B 1 128 ? 0.818 31.578 5.914 1 98.81 128 VAL B CA 1
ATOM 3520 C C . VAL B 1 128 ? 0.19 31.453 7.301 1 98.81 128 VAL B C 1
ATOM 3522 O O . VAL B 1 128 ? -0.519 32.375 7.742 1 98.81 128 VAL B O 1
ATOM 3525 N N . GLY B 1 129 ? 0.434 30.375 7.934 1 98.75 129 GLY B N 1
ATOM 3526 C CA . GLY B 1 129 ? -0.047 30.219 9.297 1 98.75 129 GLY B CA 1
ATOM 3527 C C . GLY B 1 129 ? 0.459 31.281 10.242 1 98.75 129 GLY B C 1
ATOM 3528 O O . GLY B 1 129 ? -0.291 31.781 11.086 1 98.75 129 GLY B O 1
ATOM 3529 N N . ARG B 1 130 ? 1.741 31.578 10.164 1 98.62 130 ARG B N 1
ATOM 3530 C CA . ARG B 1 130 ? 2.334 32.625 10.992 1 98.62 130 ARG B CA 1
ATOM 3531 C C . ARG B 1 130 ? 1.61 33.938 10.805 1 98.62 130 ARG B C 1
ATOM 3533 O O . ARG B 1 130 ? 1.322 34.656 11.781 1 98.62 130 ARG B O 1
ATOM 3540 N N . ALA B 1 131 ? 1.318 34.281 9.547 1 98.69 131 ALA B N 1
ATOM 3541 C CA . ALA B 1 131 ? 0.612 35.531 9.25 1 98.69 131 ALA B CA 1
ATOM 3542 C C . ALA B 1 131 ? -0.772 35.531 9.891 1 98.69 131 ALA B C 1
ATOM 3544 O O . ALA B 1 131 ? -1.229 36.562 10.375 1 98.69 131 ALA B O 1
ATOM 3545 N N . LEU B 1 132 ? -1.44 34.406 9.836 1 98.81 132 LEU B N 1
ATOM 3546 C CA . LEU B 1 132 ? -2.75 34.312 10.477 1 98.81 132 LEU B CA 1
ATOM 3547 C C . LEU B 1 132 ? -2.645 34.562 11.977 1 98.81 132 LEU B C 1
ATOM 3549 O O . LEU B 1 132 ? -3.467 35.281 12.547 1 98.81 132 LEU B O 1
ATOM 3553 N N . LEU B 1 133 ? -1.665 33.938 12.617 1 98.69 133 LEU B N 1
ATOM 3554 C CA . LEU B 1 133 ? -1.481 34.125 14.055 1 98.69 133 LEU B CA 1
ATOM 3555 C C . LEU B 1 133 ? -1.21 35.562 14.391 1 98.69 133 LEU B C 1
ATOM 3557 O O . LEU B 1 133 ? -1.694 36.094 15.406 1 98.69 133 LEU B O 1
ATOM 3561 N N . GLU B 1 134 ? -0.405 36.219 13.555 1 97.81 134 GLU B N 1
ATOM 3562 C CA . GLU B 1 134 ? -0.154 37.625 13.75 1 97.81 134 GLU B CA 1
ATOM 3563 C C . GLU B 1 134 ? -1.452 38.438 13.703 1 97.81 134 GLU B C 1
ATOM 3565 O O . GLU B 1 134 ? -1.674 39.312 14.539 1 97.81 134 GLU B O 1
ATOM 3570 N N . GLU B 1 135 ? -2.262 38.125 12.773 1 97.38 135 GLU B N 1
ATOM 3571 C CA . GLU B 1 135 ? -3.555 38.812 12.641 1 97.38 135 GLU B CA 1
ATOM 3572 C C . GLU B 1 135 ? -4.418 38.562 13.875 1 97.38 135 GLU B C 1
ATOM 3574 O O . GLU B 1 135 ? -5.207 39.438 14.258 1 97.38 135 GLU B O 1
ATOM 3579 N N . LEU B 1 136 ? -4.277 37.438 14.5 1 98.31 136 LEU B N 1
ATOM 3580 C CA . LEU B 1 136 ? -5.105 37.062 15.641 1 98.31 136 LEU B CA 1
ATOM 3581 C C . LEU B 1 136 ? -4.496 37.531 16.953 1 98.31 136 LEU B C 1
ATOM 3583 O O . LEU B 1 136 ? -5.062 37.312 18.016 1 98.31 136 LEU B O 1
ATOM 3587 N N . GLY B 1 137 ? -3.318 38.094 16.859 1 98.12 137 GLY B N 1
ATOM 3588 C CA . GLY B 1 137 ? -2.666 38.656 18.047 1 98.12 137 GLY B CA 1
ATOM 3589 C C . GLY B 1 137 ? -1.926 37.594 18.859 1 98.12 137 GLY B C 1
ATOM 3590 O O . GLY B 1 137 ? -1.678 37.812 20.047 1 98.12 137 GLY B O 1
ATOM 3591 N N . VAL B 1 138 ? -1.609 36.531 18.281 1 98.56 138 VAL B N 1
ATOM 3592 C CA . VAL B 1 138 ? -0.905 35.469 18.953 1 98.56 138 VAL B CA 1
ATOM 3593 C C . VAL B 1 138 ? 0.603 35.656 18.812 1 98.56 138 VAL B C 1
ATOM 3595 O O . VAL B 1 138 ? 1.11 35.844 17.703 1 98.56 138 VAL B O 1
ATOM 3598 N N . ARG B 1 139 ? 1.357 35.531 19.938 1 97.69 139 ARG B N 1
ATOM 3599 C CA . ARG B 1 139 ? 2.787 35.812 19.922 1 97.69 139 ARG B CA 1
ATOM 3600 C C . ARG B 1 139 ? 3.607 34.562 20.188 1 97.69 139 ARG B C 1
ATOM 3602 O O . ARG B 1 139 ? 4.801 34.5 19.875 1 97.69 139 ARG B O 1
ATOM 3609 N N . ARG B 1 140 ? 2.963 33.656 20.844 1 98.12 140 ARG B N 1
ATOM 3610 C CA . ARG B 1 140 ? 3.598 32.375 21.141 1 98.12 140 ARG B CA 1
ATOM 3611 C C . ARG B 1 140 ? 2.619 31.234 20.953 1 98.12 140 ARG B C 1
ATOM 3613 O O . ARG B 1 140 ? 1.43 31.359 21.25 1 98.12 140 ARG B O 1
ATOM 3620 N N . VAL B 1 141 ? 3.213 30.016 20.5 1 98.31 141 VAL B N 1
ATOM 3621 C CA . VAL B 1 141 ? 2.264 28.953 20.219 1 98.31 141 VAL B CA 1
ATOM 3622 C C . VAL B 1 141 ? 2.867 27.609 20.625 1 98.31 141 VAL B C 1
ATOM 3624 O O . VAL B 1 141 ? 4.074 27.391 20.469 1 98.31 141 VAL B O 1
ATOM 3627 N N . SER B 1 142 ? 2.049 26.703 21.219 1 98.69 142 SER B N 1
ATOM 3628 C CA . SER B 1 142 ? 2.275 25.266 21.219 1 98.69 142 SER B CA 1
ATOM 3629 C C . SER B 1 142 ? 1.621 24.609 20 1 98.69 142 SER B C 1
ATOM 3631 O O . SER B 1 142 ? 0.479 24.922 19.656 1 98.69 142 SER B O 1
ATOM 3633 N N . VAL B 1 143 ? 2.354 23.734 19.391 1 98.75 143 VAL B N 1
ATOM 3634 C CA . VAL B 1 143 ? 1.867 23.156 18.141 1 98.75 143 VAL B CA 1
ATOM 3635 C C . VAL B 1 143 ? 1.548 21.672 18.359 1 98.75 143 VAL B C 1
ATOM 3637 O O . VAL B 1 143 ? 2.289 20.969 19.031 1 98.75 143 VAL B O 1
ATOM 3640 N N . ILE B 1 144 ? 0.404 21.203 17.812 1 98.81 144 ILE B N 1
ATOM 3641 C CA . ILE B 1 144 ? 0.073 19.781 17.797 1 98.81 144 ILE B CA 1
ATOM 3642 C C . ILE B 1 144 ? -0.442 19.391 16.422 1 98.81 144 ILE B C 1
ATOM 3644 O O . ILE B 1 144 ? -1.275 20.078 15.836 1 98.81 144 ILE B O 1
ATOM 3648 N N . GLY B 1 145 ? 0.086 18.375 15.859 1 98.5 145 GLY B N 1
ATOM 3649 C CA . GLY B 1 145 ? -0.326 17.891 14.547 1 98.5 145 GLY B CA 1
ATOM 3650 C C . GLY B 1 145 ? -0.105 16.406 14.359 1 98.5 145 GLY B C 1
ATOM 3651 O O . GLY B 1 145 ? 0.834 15.836 14.914 1 98.5 145 GLY B O 1
ATOM 3652 N N . ALA B 1 146 ? -0.977 15.789 13.602 1 98.19 146 ALA B N 1
ATOM 3653 C CA . ALA B 1 146 ? -0.874 14.375 13.258 1 98.19 146 ALA B CA 1
ATOM 3654 C C . ALA B 1 146 ? -0.742 14.188 11.75 1 98.19 146 ALA B C 1
ATOM 3656 O O . ALA B 1 146 ? -1.283 14.969 10.969 1 98.19 146 ALA B O 1
ATOM 3657 N N . SER B 1 147 ? 0.008 13.078 11.344 1 98.5 147 SER B N 1
ATOM 3658 C CA . SER B 1 147 ? 0.155 12.75 9.93 1 98.5 147 SER B CA 1
ATOM 3659 C C . SER B 1 147 ? 0.728 13.93 9.141 1 98.5 147 SER B C 1
ATOM 3661 O O . SER B 1 147 ? 1.779 14.469 9.5 1 98.5 147 SER B O 1
ATOM 3663 N N . MET B 1 148 ? 0.06 14.461 8.164 1 98.81 148 MET B N 1
ATOM 3664 C CA . MET B 1 148 ? 0.552 15.641 7.461 1 98.81 148 MET B CA 1
ATOM 3665 C C . MET B 1 148 ? 0.724 16.812 8.422 1 98.81 148 MET B C 1
ATOM 3667 O O . MET B 1 148 ? 1.675 17.594 8.297 1 98.81 148 MET B O 1
ATOM 3671 N N . GLY B 1 149 ? -0.217 16.938 9.367 1 98.81 149 GLY B N 1
ATOM 3672 C CA . GLY B 1 149 ? -0.095 17.969 10.383 1 98.81 149 GLY B CA 1
ATOM 3673 C C . GLY B 1 149 ? 1.15 17.812 11.234 1 98.81 149 GLY B C 1
ATOM 3674 O O . GLY B 1 149 ? 1.707 18.812 11.711 1 98.81 149 GLY B O 1
ATOM 3675 N N . GLY B 1 150 ? 1.554 16.578 11.453 1 98.94 150 GLY B N 1
ATOM 3676 C CA . GLY B 1 150 ? 2.809 16.344 12.148 1 98.94 150 GLY B CA 1
ATOM 3677 C C . GLY B 1 150 ? 4.023 16.797 11.367 1 98.94 150 GLY B C 1
ATOM 3678 O O . GLY B 1 150 ? 4.941 17.406 11.922 1 98.94 150 GLY B O 1
ATOM 3679 N N . MET B 1 151 ? 4.047 16.5 10.094 1 98.94 151 MET B N 1
ATOM 3680 C CA . MET B 1 151 ? 5.133 17 9.25 1 98.94 151 MET B CA 1
ATOM 3681 C C . MET B 1 151 ? 5.133 18.516 9.188 1 98.94 151 MET B C 1
ATOM 3683 O O . MET B 1 151 ? 6.191 19.141 9.195 1 98.94 151 MET B O 1
ATOM 3687 N N . LEU B 1 152 ? 3.945 19.047 9.109 1 98.94 152 LEU B N 1
ATOM 3688 C CA . LEU B 1 152 ? 3.814 20.5 9.109 1 98.94 152 LEU B CA 1
ATOM 3689 C C . LEU B 1 152 ? 4.324 21.078 10.422 1 98.94 152 LEU B C 1
ATOM 3691 O O . LEU B 1 152 ? 4.891 22.188 10.445 1 98.94 152 LEU B O 1
ATOM 3695 N N . ALA B 1 153 ? 4.184 20.391 11.508 1 98.94 153 ALA B N 1
ATOM 3696 C CA . ALA B 1 153 ? 4.738 20.828 12.789 1 98.94 153 ALA B CA 1
ATOM 3697 C C . ALA B 1 153 ? 6.258 20.969 12.711 1 98.94 153 ALA B C 1
ATOM 3699 O O . ALA B 1 153 ? 6.832 21.922 13.227 1 98.94 153 ALA B O 1
ATOM 3700 N N . TYR B 1 154 ? 6.895 20 12.055 1 98.94 154 TYR B N 1
ATOM 3701 C CA . TYR B 1 154 ? 8.328 20.125 11.836 1 98.94 154 TYR B CA 1
ATOM 3702 C C . TYR B 1 154 ? 8.656 21.391 11.047 1 98.94 154 TYR B C 1
ATOM 3704 O O . TYR B 1 154 ? 9.625 22.094 11.344 1 98.94 154 TYR B O 1
ATOM 3712 N N . ALA B 1 155 ? 7.883 21.656 10.055 1 98.94 155 ALA B N 1
ATOM 3713 C CA . ALA B 1 155 ? 8.086 22.875 9.273 1 98.94 155 ALA B CA 1
ATOM 3714 C C . ALA B 1 155 ? 7.941 24.125 10.148 1 98.94 155 ALA B C 1
ATOM 3716 O O . ALA B 1 155 ? 8.711 25.078 10.023 1 98.94 155 ALA B O 1
ATOM 3717 N N . TRP B 1 156 ? 6.961 24.109 11.023 1 98.88 156 TRP B N 1
ATOM 3718 C CA . TRP B 1 156 ? 6.766 25.219 11.953 1 98.88 156 TRP B CA 1
ATOM 3719 C C . TRP B 1 156 ? 7.977 25.391 12.859 1 98.88 156 TRP B C 1
ATOM 3721 O O . TRP B 1 156 ? 8.438 26.516 13.078 1 98.88 156 TRP B O 1
ATOM 3731 N N . LEU B 1 157 ? 8.461 24.328 13.383 1 98.88 157 LEU B N 1
ATOM 3732 C CA . LEU B 1 157 ? 9.609 24.359 14.289 1 98.88 157 LEU B CA 1
ATOM 3733 C C . LEU B 1 157 ? 10.828 24.969 13.602 1 98.88 157 LEU B C 1
ATOM 3735 O O . LEU B 1 157 ? 11.625 25.656 14.242 1 98.88 157 LEU B O 1
ATOM 3739 N N . LEU B 1 158 ? 10.93 24.75 12.312 1 98.69 158 LEU B N 1
ATOM 3740 C CA . LEU B 1 158 ? 12.094 25.203 11.57 1 98.69 158 LEU B CA 1
ATOM 3741 C C . LEU B 1 158 ? 11.883 26.609 11.023 1 98.69 158 LEU B C 1
ATOM 3743 O O . LEU B 1 158 ? 12.805 27.422 11.016 1 98.69 158 LEU B O 1
ATOM 3747 N N . GLU B 1 159 ? 10.688 26.906 10.586 1 97.75 159 GLU B N 1
ATOM 3748 C CA . GLU B 1 159 ? 10.375 28.156 9.906 1 97.75 159 GLU B CA 1
ATOM 3749 C C . GLU B 1 159 ? 10.047 29.25 10.906 1 97.75 159 GLU B C 1
ATOM 3751 O O . GLU B 1 159 ? 10.219 30.438 10.617 1 97.75 159 GLU B O 1
ATOM 3756 N N . CYS B 1 160 ? 9.531 28.859 12.07 1 97.75 160 CYS B N 1
ATOM 3757 C CA . CYS B 1 160 ? 9.07 29.828 13.062 1 97.75 160 CYS B CA 1
ATOM 3758 C C . CYS B 1 160 ? 9.617 29.5 14.445 1 97.75 160 CYS B C 1
ATOM 3760 O O . CYS B 1 160 ? 8.859 29.406 15.414 1 97.75 160 CYS B O 1
ATOM 3762 N N . PRO B 1 161 ? 10.922 29.344 14.609 1 97.44 161 PRO B N 1
ATOM 3763 C CA . PRO B 1 161 ? 11.484 28.938 15.898 1 97.44 161 PRO B CA 1
ATOM 3764 C C . PRO B 1 161 ? 11.234 29.953 17 1 97.44 161 PRO B C 1
ATOM 3766 O O . PRO B 1 161 ? 11.258 29.609 18.188 1 97.44 161 PRO B O 1
ATOM 3769 N N . ASP B 1 162 ? 11.016 31.172 16.625 1 97.38 162 ASP B N 1
ATOM 3770 C CA . ASP B 1 162 ? 10.781 32.25 17.594 1 97.38 162 ASP B CA 1
ATOM 3771 C C . ASP B 1 162 ? 9.367 32.156 18.156 1 97.38 162 ASP B C 1
ATOM 3773 O O . ASP B 1 162 ? 9.094 32.719 19.234 1 97.38 162 ASP B O 1
ATOM 3777 N N . LEU B 1 163 ? 8.445 31.5 17.516 1 97.69 163 LEU B N 1
ATOM 3778 C CA . LEU B 1 163 ? 7.039 31.484 17.891 1 97.69 163 LEU B CA 1
ATOM 3779 C C . LEU B 1 163 ? 6.68 30.203 18.641 1 97.69 163 LEU B C 1
ATOM 3781 O O . LEU B 1 163 ? 5.812 30.219 19.516 1 97.69 163 LEU B O 1
ATOM 3785 N N . VAL B 1 164 ? 7.309 29.094 18.344 1 98.62 164 VAL B N 1
ATOM 3786 C CA . VAL B 1 164 ? 6.867 27.797 18.828 1 98.62 164 VAL B CA 1
ATOM 3787 C C . VAL B 1 164 ? 7.574 27.453 20.141 1 98.62 164 VAL B C 1
ATOM 3789 O O . VAL B 1 164 ? 8.805 27.5 20.219 1 98.62 164 VAL B O 1
ATOM 3792 N N . ASP B 1 165 ? 6.844 27.141 21.156 1 97.88 165 ASP B N 1
ATOM 3793 C CA . ASP B 1 165 ? 7.469 26.875 22.453 1 97.88 165 ASP B CA 1
ATOM 3794 C C . ASP B 1 165 ? 7.555 25.375 22.719 1 97.88 165 ASP B C 1
ATOM 3796 O O . ASP B 1 165 ? 8.406 24.922 23.484 1 97.88 165 ASP B O 1
ATOM 3800 N N . ARG B 1 166 ? 6.656 24.547 22.156 1 98.31 166 ARG B N 1
ATOM 3801 C CA . ARG B 1 166 ? 6.684 23.078 22.219 1 98.31 166 ARG B CA 1
ATOM 3802 C C . ARG B 1 166 ? 5.805 22.469 21.141 1 98.31 166 ARG B C 1
ATOM 3804 O O . ARG B 1 166 ? 4.969 23.156 20.547 1 98.31 166 ARG B O 1
ATOM 3811 N N . ALA B 1 167 ? 6.016 21.203 20.844 1 98.81 167 ALA B N 1
ATOM 3812 C CA . ALA B 1 167 ? 5.242 20.562 19.781 1 98.81 167 ALA B CA 1
ATOM 3813 C C . ALA B 1 167 ? 4.934 19.109 20.141 1 98.81 167 ALA B C 1
ATOM 3815 O O . ALA B 1 167 ? 5.75 18.438 20.766 1 98.81 167 ALA B O 1
ATOM 3816 N N . VAL B 1 168 ? 3.729 18.703 19.781 1 98.88 168 VAL B N 1
ATOM 3817 C CA . VAL B 1 168 ? 3.33 17.297 19.781 1 98.88 168 VAL B CA 1
ATOM 3818 C C . VAL B 1 168 ? 3.135 16.812 18.344 1 98.88 168 VAL B C 1
ATOM 3820 O O . VAL B 1 168 ? 2.281 17.328 17.609 1 98.88 168 VAL B O 1
ATOM 3823 N N . ILE B 1 169 ? 3.926 15.867 17.953 1 98.88 169 ILE B N 1
ATOM 3824 C CA . ILE B 1 169 ? 3.896 15.328 16.609 1 98.88 169 ILE B CA 1
ATOM 3825 C C . ILE B 1 169 ? 3.443 13.867 16.641 1 98.88 169 ILE B C 1
ATOM 3827 O O . ILE B 1 169 ? 4.121 13.016 17.234 1 98.88 169 ILE B O 1
ATOM 3831 N N . ILE B 1 170 ? 2.334 13.562 15.977 1 98.69 170 ILE B N 1
ATOM 3832 C CA . ILE B 1 170 ? 1.726 12.242 16.094 1 98.69 170 ILE B CA 1
ATOM 3833 C C . ILE B 1 170 ? 1.737 11.555 14.727 1 98.69 170 ILE B C 1
ATOM 3835 O O . ILE B 1 170 ? 1.179 12.07 13.758 1 98.69 170 ILE B O 1
ATOM 3839 N N . GLY B 1 171 ? 2.322 10.391 14.664 1 98.5 171 GLY B N 1
ATOM 3840 C CA . GLY B 1 171 ? 2.281 9.586 13.453 1 98.5 171 GLY B CA 1
ATOM 3841 C C . GLY B 1 171 ? 2.902 10.273 12.258 1 98.5 171 GLY B C 1
ATOM 3842 O O . GLY B 1 171 ? 2.309 10.305 11.172 1 98.5 171 GLY B O 1
ATOM 3843 N N . ALA B 1 172 ? 4.055 10.914 12.414 1 98.81 172 ALA B N 1
ATOM 3844 C CA . ALA B 1 172 ? 4.672 11.617 11.297 1 98.81 172 ALA B CA 1
ATOM 3845 C C . ALA B 1 172 ? 6.191 11.539 11.359 1 98.81 172 ALA B C 1
ATOM 3847 O O . ALA B 1 172 ? 6.777 11.656 12.445 1 98.81 172 ALA B O 1
ATOM 3848 N N . PRO B 1 173 ? 6.816 11.258 10.281 1 98.75 173 PRO B N 1
ATOM 3849 C CA . PRO B 1 173 ? 8.266 11.43 10.172 1 98.75 173 PRO B CA 1
ATOM 3850 C C . PRO B 1 173 ? 8.68 12.875 9.906 1 98.75 173 PRO B C 1
ATOM 3852 O O . PRO B 1 173 ? 7.824 13.711 9.602 1 98.75 173 PRO B O 1
ATOM 3855 N N . ALA B 1 174 ? 9.945 13.156 10.078 1 98.81 174 ALA B N 1
ATOM 3856 C CA . ALA B 1 174 ? 10.43 14.492 9.758 1 98.81 174 ALA B CA 1
ATOM 3857 C C . ALA B 1 174 ? 10.5 14.703 8.242 1 98.81 174 ALA B C 1
ATOM 3859 O O . ALA B 1 174 ? 10.359 15.828 7.762 1 98.81 174 ALA B O 1
ATOM 3860 N N . ARG B 1 175 ? 10.758 13.648 7.566 1 98.62 175 ARG B N 1
ATOM 3861 C CA . ARG B 1 175 ? 10.766 13.656 6.105 1 98.62 175 ARG B CA 1
ATOM 3862 C C . ARG B 1 175 ? 10.312 12.312 5.547 1 98.62 175 ARG B C 1
ATOM 3864 O O . ARG B 1 175 ? 10.508 11.273 6.184 1 98.62 175 ARG B O 1
ATOM 3871 N N . HIS B 1 176 ? 9.75 12.359 4.375 1 98.75 176 HIS B N 1
ATOM 3872 C CA . HIS B 1 176 ? 9.266 11.125 3.76 1 98.75 176 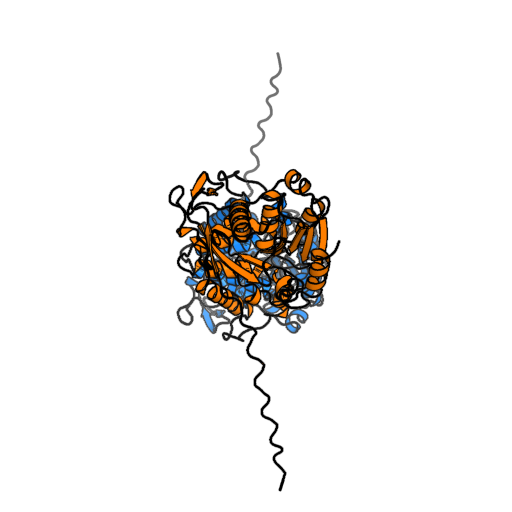HIS B CA 1
ATOM 3873 C C . HIS B 1 176 ? 10.422 10.242 3.311 1 98.75 176 HIS B C 1
ATOM 3875 O O . HIS B 1 176 ? 11.375 10.719 2.703 1 98.75 176 HIS B O 1
ATOM 3881 N N . SER B 1 177 ? 10.312 8.992 3.666 1 98.5 177 SER B N 1
ATOM 3882 C CA . SER B 1 177 ? 11.172 7.957 3.113 1 98.5 177 SER B CA 1
ATOM 3883 C C . SER B 1 177 ? 10.75 7.586 1.695 1 98.5 177 SER B C 1
ATOM 3885 O O . SER B 1 177 ? 9.688 7.992 1.231 1 98.5 177 SER B O 1
ATOM 3887 N N . PRO B 1 178 ? 11.602 6.82 1.01 1 98.69 178 PRO B N 1
ATOM 3888 C CA . PRO B 1 178 ? 11.164 6.324 -0.298 1 98.69 178 PRO B CA 1
ATOM 3889 C C . PRO B 1 178 ? 9.844 5.559 -0.229 1 98.69 178 PRO B C 1
ATOM 3891 O O . PRO B 1 178 ? 9.047 5.605 -1.172 1 98.69 178 PRO B O 1
ATOM 3894 N N . TRP B 1 179 ? 9.625 4.891 0.821 1 98.75 179 TRP B N 1
ATOM 3895 C CA . TRP B 1 179 ? 8.383 4.156 1.034 1 98.75 179 TRP B CA 1
ATOM 3896 C C . TRP B 1 179 ? 7.18 5.09 0.992 1 98.75 179 TRP B C 1
ATOM 3898 O O . TRP B 1 179 ? 6.258 4.895 0.194 1 98.75 179 TRP B O 1
ATOM 3908 N N . ALA B 1 180 ? 7.211 6.121 1.769 1 98.88 180 ALA B N 1
ATOM 3909 C CA . ALA B 1 180 ? 6.109 7.078 1.824 1 98.88 180 ALA B CA 1
ATOM 3910 C C . ALA B 1 180 ? 5.957 7.816 0.499 1 98.88 180 ALA B C 1
ATOM 3912 O O . ALA B 1 180 ? 4.84 8.039 0.027 1 98.88 180 ALA B O 1
ATOM 3913 N N . ILE B 1 181 ? 7.09 8.203 -0.104 1 98.94 181 ILE B N 1
ATOM 3914 C CA . ILE B 1 181 ? 7.047 8.859 -1.404 1 98.94 181 ILE B CA 1
ATOM 3915 C C . ILE B 1 181 ? 6.441 7.918 -2.441 1 98.94 181 ILE B C 1
ATOM 3917 O O . ILE B 1 181 ? 5.676 8.344 -3.309 1 98.94 181 ILE B O 1
ATOM 3921 N N . GLY B 1 182 ? 6.797 6.66 -2.338 1 98.94 182 GLY B N 1
ATOM 3922 C CA . GLY B 1 182 ? 6.246 5.676 -3.254 1 98.94 182 GLY B CA 1
ATOM 3923 C C . GLY B 1 182 ? 4.734 5.562 -3.172 1 98.94 182 GLY B C 1
ATOM 3924 O O . GLY B 1 182 ? 4.055 5.508 -4.199 1 98.94 182 GLY B O 1
ATOM 3925 N N . LEU B 1 183 ? 4.223 5.512 -1.969 1 98.94 183 LEU B N 1
ATOM 3926 C CA . LEU B 1 183 ? 2.779 5.469 -1.771 1 98.94 183 LEU B CA 1
ATOM 3927 C C . LEU B 1 183 ? 2.109 6.691 -2.391 1 98.94 183 LEU B C 1
ATOM 3929 O O . LEU B 1 183 ? 1.118 6.562 -3.111 1 98.94 183 LEU B O 1
ATOM 3933 N N . ASN B 1 184 ? 2.68 7.855 -2.17 1 98.94 184 ASN B N 1
ATOM 3934 C CA . ASN B 1 184 ? 2.152 9.086 -2.752 1 98.94 184 ASN B CA 1
ATOM 3935 C C . ASN B 1 184 ? 2.271 9.078 -4.273 1 98.94 184 ASN B C 1
ATOM 3937 O O . ASN B 1 184 ? 1.4 9.602 -4.969 1 98.94 184 ASN B O 1
ATOM 3941 N N . THR B 1 185 ? 3.35 8.547 -4.785 1 98.88 185 THR B N 1
ATOM 3942 C CA . THR B 1 185 ? 3.564 8.461 -6.227 1 98.88 185 THR B CA 1
ATOM 3943 C C . THR B 1 185 ? 2.455 7.648 -6.891 1 98.88 185 THR B C 1
ATOM 3945 O O . THR B 1 185 ? 1.861 8.094 -7.879 1 98.88 185 THR B O 1
ATOM 3948 N N . ALA B 1 186 ? 2.189 6.484 -6.332 1 98.94 186 ALA B N 1
ATOM 3949 C CA . ALA B 1 186 ? 1.128 5.652 -6.895 1 98.94 186 ALA B CA 1
ATOM 3950 C C . ALA B 1 186 ? -0.216 6.375 -6.852 1 98.94 186 ALA B C 1
ATOM 3952 O O . ALA B 1 186 ? -0.982 6.332 -7.816 1 98.94 186 ALA B O 1
ATOM 3953 N N . ALA B 1 187 ? -0.485 7.051 -5.758 1 98.94 187 ALA B N 1
ATOM 3954 C CA . ALA B 1 187 ? -1.736 7.789 -5.605 1 98.94 187 ALA B CA 1
ATOM 3955 C C . ALA B 1 187 ? -1.834 8.922 -6.625 1 98.94 187 ALA B C 1
ATOM 3957 O O . ALA B 1 187 ? -2.855 9.07 -7.301 1 98.94 187 ALA B O 1
ATOM 3958 N N . ARG B 1 188 ? -0.778 9.703 -6.738 1 98.88 188 ARG B N 1
ATOM 3959 C CA . ARG B 1 188 ? -0.792 10.82 -7.68 1 98.88 188 ARG B CA 1
ATOM 3960 C C . ARG B 1 188 ? -0.886 10.32 -9.117 1 98.88 188 ARG B C 1
ATOM 3962 O O . ARG B 1 188 ? -1.538 10.945 -9.953 1 98.88 188 ARG B O 1
ATOM 3969 N N . ASN B 1 189 ? -0.266 9.195 -9.445 1 98.88 189 ASN B N 1
ATOM 3970 C CA . ASN B 1 189 ? -0.34 8.648 -10.797 1 98.88 189 ASN B CA 1
ATOM 3971 C C . ASN B 1 189 ? -1.734 8.117 -11.109 1 98.88 189 ASN B C 1
ATOM 3973 O O . ASN B 1 189 ? -2.182 8.172 -12.258 1 98.88 189 ASN B O 1
ATOM 3977 N N . ALA B 1 190 ? -2.422 7.609 -10.102 1 98.94 190 ALA B N 1
ATOM 3978 C CA . ALA B 1 190 ? -3.816 7.23 -10.297 1 98.94 190 ALA B CA 1
ATOM 3979 C C . ALA B 1 190 ? -4.66 8.43 -10.719 1 98.94 190 ALA B C 1
ATOM 3981 O O . ALA B 1 190 ? -5.473 8.336 -11.641 1 98.94 190 ALA B O 1
ATOM 3982 N N . ILE B 1 191 ? -4.441 9.555 -10.055 1 98.88 191 ILE B N 1
ATOM 3983 C CA . ILE B 1 191 ? -5.18 10.773 -10.359 1 98.88 191 ILE B CA 1
ATOM 3984 C C . ILE B 1 191 ? -4.852 11.227 -11.781 1 98.88 191 ILE B C 1
ATOM 3986 O O . ILE B 1 191 ? -5.75 11.586 -12.547 1 98.88 191 ILE B O 1
ATOM 3990 N N . ARG B 1 192 ? -3.592 11.188 -12.141 1 98.5 192 ARG B N 1
ATOM 3991 C CA . ARG B 1 192 ? -3.178 11.617 -13.469 1 98.5 192 ARG B CA 1
ATOM 3992 C C . ARG B 1 192 ? -3.744 10.688 -14.539 1 98.5 192 ARG B C 1
ATOM 3994 O O . ARG B 1 192 ? -4.082 11.141 -15.641 1 98.5 192 ARG B O 1
ATOM 4001 N N . ALA B 1 193 ? -3.861 9.406 -14.242 1 98.69 193 ALA B N 1
ATOM 4002 C CA . ALA B 1 193 ? -4.344 8.422 -15.203 1 98.69 193 ALA B CA 1
ATOM 4003 C C . ALA B 1 193 ? -5.848 8.547 -15.414 1 98.69 193 ALA B C 1
ATOM 4005 O O . ALA B 1 193 ? -6.359 8.234 -16.484 1 98.69 193 ALA B O 1
ATOM 4006 N N . ALA B 1 194 ? -6.551 8.992 -14.414 1 98.62 194 ALA B N 1
ATOM 4007 C CA . ALA B 1 194 ? -8.008 9.102 -14.484 1 98.62 194 ALA B CA 1
ATOM 4008 C C . ALA B 1 194 ? -8.492 10.367 -13.789 1 98.62 194 ALA B C 1
ATOM 4010 O O . ALA B 1 194 ? -9.18 10.297 -12.766 1 98.62 194 ALA B O 1
ATOM 4011 N N . PRO B 1 195 ? -8.25 11.523 -14.391 1 97.56 195 PRO B N 1
ATOM 4012 C CA . PRO B 1 195 ? -8.711 12.781 -13.789 1 97.56 195 PRO B CA 1
ATOM 4013 C C . PRO B 1 195 ? -10.234 12.883 -13.75 1 97.56 195 PRO B C 1
ATOM 4015 O O . PRO B 1 195 ? -10.93 12.062 -14.344 1 97.56 195 PRO B O 1
ATOM 4018 N N . GLY B 1 196 ? -10.773 13.812 -13.008 1 97.06 196 GLY B N 1
ATOM 4019 C CA . GLY B 1 196 ? -12.211 14.016 -12.922 1 97.06 196 GLY B CA 1
ATOM 4020 C C . GLY B 1 196 ? -12.852 13.266 -11.773 1 97.06 196 GLY B C 1
ATOM 4021 O O . GLY B 1 196 ? -14.062 13.023 -11.781 1 97.06 196 GLY B O 1
ATOM 4022 N N . GLY B 1 197 ? -12.023 12.812 -10.922 1 97.88 197 GLY B N 1
ATOM 4023 C CA . GLY B 1 197 ? -12.562 12.234 -9.703 1 97.88 197 GLY B CA 1
ATOM 4024 C C . GLY B 1 197 ? -12.289 10.75 -9.57 1 97.88 197 GLY B C 1
ATOM 4025 O O . GLY B 1 197 ? -12.094 10.242 -8.461 1 97.88 197 GLY B O 1
ATOM 4026 N N . GLU B 1 198 ? -12.234 9.945 -10.664 1 98.5 198 GLU B N 1
ATOM 4027 C CA . GLU B 1 198 ? -12.055 8.5 -10.594 1 98.5 198 GLU B CA 1
ATOM 4028 C C . GLU B 1 198 ? -10.664 8.141 -10.07 1 98.5 198 GLU B C 1
ATOM 4030 O O . GLU B 1 198 ? -10.516 7.207 -9.281 1 98.5 198 GLU B O 1
ATOM 4035 N N . GLY B 1 199 ? -9.641 8.891 -10.508 1 98.81 199 GLY B N 1
ATOM 4036 C CA . GLY B 1 199 ? -8.289 8.672 -10.008 1 98.81 199 GLY B CA 1
ATOM 4037 C C . GLY B 1 199 ? -8.141 8.984 -8.531 1 98.81 199 GLY B C 1
ATOM 4038 O O . GLY B 1 199 ? -7.355 8.336 -7.836 1 98.81 199 GLY B O 1
ATOM 4039 N N . LEU B 1 200 ? -8.93 9.969 -8.078 1 98.94 200 LEU B N 1
ATOM 4040 C CA . LEU B 1 200 ? -8.891 10.328 -6.66 1 98.94 200 LEU B CA 1
ATOM 4041 C C . LEU B 1 200 ? -9.469 9.203 -5.801 1 98.94 200 LEU B C 1
ATOM 4043 O O . LEU B 1 200 ? -9 8.961 -4.688 1 98.94 200 LEU B O 1
ATOM 4047 N N . LYS B 1 201 ? -10.5 8.531 -6.328 1 98.94 201 LYS B N 1
ATOM 4048 C CA . LYS B 1 201 ? -11.07 7.395 -5.613 1 98.94 201 LYS B CA 1
ATOM 4049 C C . LYS B 1 201 ? -10.023 6.297 -5.414 1 98.94 201 LYS B C 1
ATOM 4051 O O . LYS B 1 201 ? -9.898 5.746 -4.32 1 98.94 201 LYS B O 1
ATOM 4056 N N . VAL B 1 202 ? -9.234 6.043 -6.465 1 98.94 202 VAL B N 1
ATOM 4057 C CA . VAL B 1 202 ? -8.188 5.027 -6.391 1 98.94 202 VAL B CA 1
ATOM 4058 C C . VAL B 1 202 ? -7.078 5.5 -5.449 1 98.94 202 VAL B C 1
ATOM 4060 O O . VAL B 1 202 ? -6.57 4.723 -4.641 1 98.94 202 VAL B O 1
ATOM 4063 N N . ALA B 1 203 ? -6.734 6.797 -5.555 1 98.94 203 ALA B N 1
ATOM 4064 C CA . ALA B 1 203 ? -5.73 7.363 -4.652 1 98.94 203 ALA B CA 1
ATOM 4065 C C . ALA B 1 203 ? -6.129 7.164 -3.195 1 98.94 203 ALA B C 1
ATOM 4067 O O . ALA B 1 203 ? -5.293 6.812 -2.359 1 98.94 203 ALA B O 1
ATOM 4068 N N . ARG B 1 204 ? -7.402 7.312 -2.92 1 98.94 204 ARG B N 1
ATOM 4069 C CA . ARG B 1 204 ? -7.906 7.137 -1.562 1 98.94 204 ARG B CA 1
ATOM 4070 C C . ARG B 1 204 ? -7.828 5.676 -1.136 1 98.94 204 ARG B C 1
ATOM 4072 O O . ARG B 1 204 ? -7.57 5.375 0.032 1 98.94 204 ARG B O 1
ATOM 4079 N N . GLN B 1 205 ? -8.094 4.785 -2.023 1 98.94 205 GLN B N 1
ATOM 4080 C CA . GLN B 1 205 ? -7.973 3.369 -1.699 1 98.94 205 GLN B CA 1
ATOM 4081 C C . GLN B 1 205 ? -6.535 3.01 -1.321 1 98.94 205 GLN B C 1
ATOM 4083 O O . GLN B 1 205 ? -6.305 2.326 -0.322 1 98.94 205 GLN B O 1
ATOM 4088 N N . ILE B 1 206 ? -5.57 3.496 -2.08 1 98.94 206 ILE B N 1
ATOM 4089 C CA . ILE B 1 206 ? -4.156 3.297 -1.785 1 98.94 206 ILE B CA 1
ATOM 4090 C C . ILE B 1 206 ? -3.83 3.873 -0.41 1 98.94 206 ILE B C 1
ATOM 4092 O O . ILE B 1 206 ? -3.184 3.217 0.409 1 98.94 206 ILE B O 1
ATOM 4096 N N . ALA B 1 207 ? -4.328 5.035 -0.176 1 98.81 207 ALA B N 1
ATOM 4097 C CA . ALA B 1 207 ? -4.07 5.715 1.093 1 98.81 207 ALA B CA 1
ATOM 4098 C C . ALA B 1 207 ? -4.664 4.934 2.262 1 98.81 207 ALA B C 1
ATOM 4100 O O . ALA B 1 207 ? -4.016 4.762 3.295 1 98.81 207 ALA B O 1
ATOM 4101 N N . MET B 1 208 ? -5.883 4.461 2.096 1 98.75 208 MET B N 1
ATOM 4102 C CA . MET B 1 208 ? -6.559 3.744 3.174 1 98.75 208 MET B CA 1
ATOM 4103 C C . MET B 1 208 ? -5.809 2.461 3.525 1 98.75 208 MET B C 1
ATOM 4105 O O . MET B 1 208 ? -5.77 2.061 4.691 1 98.75 208 MET B O 1
ATOM 4109 N N . LEU B 1 209 ? -5.246 1.826 2.539 1 98.69 209 LEU B N 1
ATOM 4110 C CA . LEU B 1 209 ? -4.434 0.645 2.811 1 98.69 209 LEU B CA 1
ATOM 4111 C C . LEU B 1 209 ? -3.246 0.993 3.701 1 98.69 209 LEU B C 1
ATOM 4113 O O . LEU B 1 209 ? -2.873 0.213 4.578 1 98.69 209 LEU B O 1
ATOM 4117 N N . SER B 1 210 ? -2.691 2.189 3.541 1 98.38 210 SER B N 1
ATOM 4118 C CA . SER B 1 210 ? -1.546 2.604 4.344 1 98.38 210 SER B CA 1
ATOM 4119 C C . SER B 1 210 ? -1.991 3.195 5.68 1 98.38 210 SER B C 1
ATOM 4121 O O . SER B 1 210 ? -1.206 3.262 6.629 1 98.38 210 SER B O 1
ATOM 4123 N N . TYR B 1 211 ? -3.293 3.66 5.801 1 98.5 211 TYR B N 1
ATOM 4124 C CA . TYR B 1 211 ? -3.781 4.328 7.004 1 98.5 211 TYR B CA 1
ATOM 4125 C C . TYR B 1 211 ? -4.219 3.314 8.055 1 98.5 211 TYR B C 1
ATOM 4127 O O . TYR B 1 211 ? -4.383 3.654 9.227 1 98.5 211 TYR B O 1
ATOM 4135 N N . ARG B 1 212 ? -4.449 2.148 7.578 1 98.25 212 ARG B N 1
ATOM 4136 C CA . ARG B 1 212 ? -4.777 1.053 8.484 1 98.25 212 ARG B CA 1
ATOM 4137 C C . ARG B 1 212 ? -3.631 0.052 8.57 1 98.25 212 ARG B C 1
ATOM 4139 O O . ARG B 1 212 ? -2.461 0.442 8.602 1 98.25 212 ARG B O 1
ATOM 4146 N N . SER B 1 213 ? -3.898 -1.199 8.938 1 97.88 213 SER B N 1
ATOM 4147 C CA . SER B 1 213 ? -2.91 -2.27 9.023 1 97.88 213 SER B CA 1
ATOM 4148 C C . SER B 1 213 ? -3.52 -3.615 8.641 1 97.88 213 SER B C 1
ATOM 4150 O O . SER B 1 213 ? -4.742 -3.766 8.625 1 97.88 213 SER B O 1
ATOM 4152 N N . PRO B 1 214 ? -2.631 -4.562 8.242 1 97.88 214 PRO B N 1
ATOM 4153 C CA . PRO B 1 214 ? -3.16 -5.906 8 1 97.88 214 PRO B CA 1
ATOM 4154 C C . PRO B 1 214 ? -4.008 -6.426 9.156 1 97.88 214 PRO B C 1
ATOM 4156 O O . PRO B 1 214 ? -5.086 -6.98 8.938 1 97.88 214 PRO B O 1
ATOM 4159 N N . GLU B 1 215 ? -3.578 -6.129 10.359 1 97.38 215 GLU B N 1
ATOM 4160 C CA . GLU B 1 215 ? -4.32 -6.578 11.531 1 97.38 215 GLU B CA 1
ATOM 4161 C C . GLU B 1 215 ? -5.656 -5.852 11.656 1 97.38 215 GLU B C 1
ATOM 4163 O O . GLU B 1 215 ? -6.676 -6.469 11.977 1 97.38 215 GLU B O 1
ATOM 4168 N N . SER B 1 216 ? -5.621 -4.582 11.398 1 98.25 216 SER B N 1
ATOM 4169 C CA . SER B 1 216 ? -6.844 -3.793 11.469 1 98.25 216 SER B CA 1
ATOM 4170 C C . SER B 1 216 ? -7.895 -4.309 10.492 1 98.25 216 SER B C 1
ATOM 4172 O O . SER B 1 216 ? -9.062 -4.461 10.844 1 98.25 216 SER B O 1
ATOM 4174 N N . PHE B 1 217 ? -7.488 -4.59 9.273 1 98.5 217 PHE B N 1
ATOM 4175 C CA . PHE B 1 217 ? -8.422 -5.055 8.258 1 98.5 217 PHE B CA 1
ATOM 4176 C C . PHE B 1 217 ? -8.922 -6.453 8.578 1 98.5 217 PHE B C 1
ATOM 4178 O O . PHE B 1 217 ? -10.078 -6.785 8.297 1 98.5 217 PHE B O 1
ATOM 4185 N N . ALA B 1 218 ? -8.047 -7.285 9.102 1 97.81 218 ALA B N 1
ATOM 4186 C CA . ALA B 1 218 ? -8.484 -8.617 9.523 1 97.81 218 ALA B CA 1
ATOM 4187 C C . ALA B 1 218 ? -9.578 -8.523 10.578 1 97.81 218 ALA B C 1
ATOM 4189 O O . ALA B 1 218 ? -10.523 -9.328 10.578 1 97.81 218 ALA B O 1
ATOM 4190 N N . LEU B 1 219 ? -9.461 -7.523 11.438 1 97.31 219 LEU B N 1
ATOM 4191 C CA . LEU B 1 219 ? -10.398 -7.359 12.539 1 97.31 219 LEU B CA 1
ATOM 4192 C C . LEU B 1 219 ? -11.695 -6.719 12.062 1 97.31 219 LEU B C 1
ATOM 4194 O O . LEU B 1 219 ? -12.766 -6.969 12.625 1 97.31 219 LEU B O 1
ATOM 4198 N N . THR B 1 220 ? -11.688 -5.938 10.953 1 97.5 220 THR B N 1
ATOM 4199 C CA . THR B 1 220 ? -12.828 -5.062 10.688 1 97.5 220 THR B CA 1
ATOM 4200 C C . THR B 1 220 ? -13.461 -5.398 9.344 1 97.5 220 THR B C 1
ATOM 4202 O O . THR B 1 220 ? -14.617 -5.055 9.094 1 97.5 220 THR B O 1
ATOM 4205 N N . GLN B 1 221 ? -12.68 -6.035 8.453 1 98 221 GLN B N 1
ATOM 4206 C CA . GLN B 1 221 ? -13.156 -6.191 7.078 1 98 221 GLN B CA 1
ATOM 4207 C C . GLN B 1 221 ? -12.992 -7.629 6.602 1 98 221 GLN B C 1
ATOM 4209 O O . GLN B 1 221 ? -12.68 -7.871 5.434 1 98 221 GLN B O 1
ATOM 4214 N N . SER B 1 222 ? -13.117 -8.625 7.41 1 96.19 222 SER B N 1
ATOM 4215 C CA . SER B 1 222 ? -12.82 -10.016 7.082 1 96.19 222 SER B CA 1
ATOM 4216 C C . SER B 1 222 ? -14.008 -10.688 6.402 1 96.19 222 SER B C 1
ATOM 4218 O O . SER B 1 222 ? -13.867 -11.773 5.832 1 96.19 222 SER B O 1
ATOM 4220 N N . GLY B 1 223 ? -15.133 -10.062 6.27 1 95.44 223 GLY B N 1
ATOM 4221 C CA . GLY B 1 223 ? -16.344 -10.703 5.762 1 95.44 223 GLY B CA 1
ATOM 4222 C C . GLY B 1 223 ? -16.484 -10.586 4.258 1 95.44 223 GLY B C 1
ATOM 4223 O O . GLY B 1 223 ? -15.625 -10.008 3.586 1 95.44 223 GLY B O 1
ATOM 4224 N N . TRP B 1 224 ? -17.531 -11.266 3.742 1 96.62 224 TRP B N 1
ATOM 4225 C CA . TRP B 1 224 ? -17.922 -11.234 2.338 1 96.62 224 TRP B CA 1
ATOM 4226 C C . TRP B 1 224 ? -19.422 -10.953 2.195 1 96.62 224 TRP B C 1
ATOM 4228 O O . TRP B 1 224 ? -20.234 -11.461 2.975 1 96.62 224 TRP B O 1
ATOM 4238 N N . GLY B 1 225 ? -19.812 -10.156 1.221 1 94.56 225 GLY B N 1
ATOM 4239 C CA . GLY B 1 225 ? -21.188 -10.055 0.763 1 94.56 225 GLY B CA 1
ATOM 4240 C C . GLY B 1 225 ? -22.047 -9.164 1.647 1 94.56 225 GLY B C 1
ATOM 4241 O O . GLY B 1 225 ? -23.266 -9.102 1.474 1 94.56 225 GLY B O 1
ATOM 4242 N N . THR B 1 226 ? -21.453 -8.445 2.607 1 94.06 226 THR B N 1
ATOM 4243 C CA . THR B 1 226 ? -22.25 -7.641 3.523 1 94.06 226 THR B CA 1
ATOM 4244 C C . THR B 1 226 ? -22.922 -6.492 2.783 1 94.06 226 THR B C 1
ATOM 4246 O O . THR B 1 226 ? -24.109 -6.242 2.973 1 94.06 226 THR B O 1
ATOM 4249 N N . ARG B 1 227 ? -22.172 -5.859 1.907 1 94.19 227 ARG B N 1
ATOM 4250 C CA . ARG B 1 227 ? -22.719 -4.711 1.197 1 94.19 227 ARG B CA 1
ATOM 4251 C C . ARG B 1 227 ? -23.125 -5.086 -0.229 1 94.19 227 ARG B C 1
ATOM 4253 O O . ARG B 1 227 ? -24.078 -4.543 -0.774 1 94.19 227 ARG B O 1
ATOM 4260 N N . ARG B 1 228 ? -22.375 -5.934 -0.857 1 95.56 228 ARG B N 1
ATOM 4261 C CA . ARG B 1 228 ? -22.578 -6.414 -2.221 1 95.56 228 ARG B CA 1
ATOM 4262 C C . ARG B 1 228 ? -22.344 -7.918 -2.311 1 95.56 228 ARG B C 1
ATOM 4264 O O . ARG B 1 228 ? -21.234 -8.398 -2.098 1 95.56 228 ARG B O 1
ATOM 4271 N N . PRO B 1 229 ? -23.406 -8.68 -2.664 1 94.25 229 PRO B N 1
ATOM 4272 C CA . PRO B 1 229 ? -23.297 -10.141 -2.676 1 94.25 229 PRO B CA 1
ATOM 4273 C C . PRO B 1 229 ? -22.078 -10.633 -3.469 1 94.25 229 PRO B C 1
ATOM 4275 O O . PRO B 1 229 ? -21.828 -10.164 -4.578 1 94.25 229 PRO B O 1
ATOM 4278 N N . GLY B 1 230 ? -21.328 -11.516 -2.828 1 93.88 230 GLY B N 1
ATOM 4279 C CA . GLY B 1 230 ? -20.219 -12.172 -3.506 1 93.88 230 GLY B CA 1
ATOM 4280 C C . GLY B 1 230 ? -18.953 -11.336 -3.533 1 93.88 230 GLY B C 1
ATOM 4281 O O . GLY B 1 230 ? -17.938 -11.758 -4.09 1 93.88 230 GLY B O 1
ATOM 4282 N N . THR B 1 231 ? -19.047 -10.18 -2.949 1 97.25 231 THR B N 1
ATOM 4283 C CA . THR B 1 231 ? -17.906 -9.273 -2.961 1 97.25 231 THR B CA 1
ATOM 4284 C C . THR B 1 231 ? -17.266 -9.188 -1.578 1 97.25 231 THR B C 1
ATOM 4286 O O . THR B 1 231 ? -17.969 -9.07 -0.571 1 97.25 231 THR B O 1
ATOM 4289 N N . PRO B 1 232 ? -15.922 -9.266 -1.528 1 98.5 232 PRO B N 1
ATOM 4290 C CA . PRO B 1 232 ? -15.273 -9.102 -0.223 1 98.5 232 PRO B CA 1
ATOM 4291 C C . PRO B 1 232 ? -15.609 -7.762 0.434 1 98.5 232 PRO B C 1
ATOM 4293 O O . PRO B 1 232 ? -15.68 -6.734 -0.248 1 98.5 232 PRO B O 1
ATOM 4296 N N . ASP B 1 233 ? -15.734 -7.762 1.73 1 98.75 233 ASP B N 1
ATOM 4297 C CA . ASP B 1 233 ? -16.094 -6.555 2.465 1 98.75 233 ASP B CA 1
ATOM 4298 C C . ASP B 1 233 ? -15 -5.488 2.324 1 98.75 233 ASP B C 1
ATOM 4300 O O . ASP B 1 233 ? -15.305 -4.297 2.215 1 98.75 233 ASP B O 1
ATOM 4304 N N . ILE B 1 234 ? -13.781 -5.895 2.299 1 98.88 234 ILE B N 1
ATOM 4305 C CA . ILE B 1 234 ? -12.68 -4.945 2.162 1 98.88 234 ILE B CA 1
ATOM 4306 C C . ILE B 1 234 ? -12.789 -4.219 0.824 1 98.88 234 ILE B C 1
ATOM 4308 O O . ILE B 1 234 ? -12.461 -3.035 0.723 1 98.88 234 ILE B O 1
ATOM 4312 N N . THR B 1 235 ? -13.258 -4.91 -0.204 1 98.88 235 THR B N 1
ATOM 4313 C CA . THR B 1 235 ? -13.422 -4.293 -1.516 1 98.88 235 THR B CA 1
ATOM 4314 C C . THR B 1 235 ? -14.469 -3.18 -1.461 1 98.88 235 THR B C 1
ATOM 4316 O O . THR B 1 235 ? -14.195 -2.051 -1.876 1 98.88 235 THR B O 1
ATOM 4319 N N . THR B 1 236 ? -15.633 -3.473 -0.889 1 98.75 236 THR B N 1
ATOM 4320 C CA . THR B 1 236 ? -16.688 -2.475 -0.817 1 98.75 236 THR B CA 1
ATOM 4321 C C . THR B 1 236 ? -16.312 -1.352 0.145 1 98.75 236 THR B C 1
ATOM 4323 O O . THR B 1 236 ? -16.688 -0.195 -0.065 1 98.75 236 THR B O 1
ATOM 4326 N N . TYR B 1 237 ? -15.57 -1.704 1.177 1 98.81 237 TYR B N 1
ATOM 4327 C CA . TYR B 1 237 ? -15.094 -0.7 2.121 1 98.81 237 TYR B CA 1
ATOM 4328 C C . TYR B 1 237 ? -14.18 0.307 1.43 1 98.81 237 TYR B C 1
ATOM 4330 O O . TYR B 1 237 ? -14.375 1.519 1.548 1 98.81 237 TYR B O 1
ATOM 4338 N N . LEU B 1 238 ? -13.195 -0.189 0.679 1 98.88 238 LEU B N 1
ATOM 4339 C CA . LEU B 1 238 ? -12.234 0.685 0.003 1 98.88 238 LEU B CA 1
ATOM 4340 C C . LEU B 1 238 ? -12.93 1.529 -1.06 1 98.88 238 LEU B C 1
ATOM 4342 O O . LEU B 1 238 ? -12.656 2.725 -1.188 1 98.88 238 LEU B O 1
ATOM 4346 N N . GLU B 1 239 ? -13.797 0.91 -1.812 1 98.81 239 GLU B N 1
ATOM 4347 C CA . GLU B 1 239 ? -14.555 1.647 -2.816 1 98.81 239 GLU B CA 1
ATOM 4348 C C . GLU B 1 239 ? -15.383 2.762 -2.176 1 98.81 239 GLU B C 1
ATOM 4350 O O . GLU B 1 239 ? -15.43 3.881 -2.693 1 98.81 239 GLU B O 1
ATOM 4355 N N . HIS B 1 240 ? -15.969 2.455 -1.071 1 98.69 240 HIS B N 1
ATOM 4356 C CA . HIS B 1 240 ? -16.766 3.438 -0.352 1 98.69 240 HIS B CA 1
ATOM 4357 C C . HIS B 1 240 ? -15.914 4.605 0.124 1 98.69 240 HIS B C 1
ATOM 4359 O O . HIS B 1 240 ? -16.312 5.766 0.004 1 98.69 240 HIS B O 1
ATOM 4365 N N . GLN B 1 241 ? -14.812 4.328 0.665 1 98.56 241 GLN B N 1
ATOM 4366 C CA . GLN B 1 241 ? -13.906 5.383 1.103 1 98.56 241 GLN B CA 1
ATOM 4367 C C . GLN B 1 241 ? -13.492 6.273 -0.065 1 98.56 241 GLN B C 1
ATOM 4369 O O . GLN B 1 241 ? -13.391 7.492 0.086 1 98.56 241 GLN B O 1
ATOM 4374 N N . GLY B 1 242 ? -13.203 5.648 -1.2 1 98.75 242 GLY B N 1
ATOM 4375 C CA . GLY B 1 242 ? -12.906 6.422 -2.395 1 98.75 242 GLY B CA 1
ATOM 4376 C C . GLY B 1 242 ? -14.031 7.359 -2.795 1 98.75 242 GLY B C 1
ATOM 4377 O O . GLY B 1 242 ? -13.797 8.531 -3.088 1 98.75 242 GLY B O 1
ATOM 4378 N N . GLU B 1 243 ? -15.281 6.863 -2.775 1 98.38 243 GLU B N 1
ATOM 4379 C CA . GLU B 1 243 ? -16.453 7.664 -3.127 1 98.38 243 GLU B CA 1
ATOM 4380 C C . GLU B 1 243 ? -16.641 8.828 -2.154 1 98.38 243 GLU B C 1
ATOM 4382 O O . GLU B 1 243 ? -16.922 9.953 -2.572 1 98.38 243 GLU B O 1
ATOM 4387 N N . LYS B 1 244 ? -16.484 8.539 -0.939 1 98.06 244 LYS B N 1
ATOM 4388 C CA . LYS B 1 244 ? -16.641 9.555 0.097 1 98.06 244 LYS B CA 1
ATOM 4389 C C . LYS B 1 244 ? -15.648 10.695 -0.093 1 98.06 244 LYS B C 1
ATOM 4391 O O . LYS B 1 244 ? -16.016 11.867 -0 1 98.06 244 LYS B O 1
ATOM 4396 N N . LEU B 1 245 ? -14.414 10.375 -0.354 1 98.31 245 LEU B N 1
ATOM 4397 C CA . LEU B 1 245 ? -13.414 11.422 -0.513 1 98.31 245 LEU B CA 1
ATOM 4398 C C . LEU B 1 245 ? -13.68 12.242 -1.773 1 98.31 245 LEU B C 1
ATOM 4400 O O . LEU B 1 245 ? -13.547 13.469 -1.763 1 98.31 245 LEU B O 1
ATOM 4404 N N . SER B 1 246 ? -14.031 11.531 -2.838 1 97.19 246 SER B N 1
ATOM 4405 C CA . SER B 1 246 ? -14.195 12.188 -4.129 1 97.19 246 SER B CA 1
ATOM 4406 C C . SER B 1 246 ? -15.297 13.242 -4.078 1 97.19 246 SER B C 1
ATOM 4408 O O . SER B 1 246 ? -15.281 14.195 -4.855 1 97.19 246 SER B O 1
ATOM 4410 N N . THR B 1 247 ? -16.219 13.148 -3.143 1 96.44 247 THR B N 1
ATOM 4411 C CA . THR B 1 247 ? -17.344 14.062 -3.059 1 96.44 247 THR B CA 1
ATOM 4412 C C . THR B 1 247 ? -16.969 15.328 -2.301 1 96.44 247 THR B C 1
ATOM 4414 O O . THR B 1 247 ? -17.609 16.359 -2.438 1 96.44 247 THR B O 1
ATOM 4417 N N . ARG B 1 248 ? -15.836 15.289 -1.581 1 96.38 248 ARG B N 1
ATOM 4418 C CA . ARG B 1 248 ? -15.625 16.422 -0.693 1 96.38 248 ARG B CA 1
ATOM 4419 C C . ARG B 1 248 ? -14.211 16.984 -0.842 1 96.38 248 ARG B C 1
ATOM 4421 O O . ARG B 1 248 ? -13.867 17.984 -0.218 1 96.38 248 ARG B O 1
ATOM 4428 N N . PHE B 1 249 ? -13.398 16.344 -1.612 1 98.31 249 PHE B N 1
ATOM 4429 C CA . PHE B 1 249 ? -12 16.766 -1.683 1 98.31 249 PHE B CA 1
ATOM 4430 C C . PHE B 1 249 ? -11.586 17.031 -3.123 1 98.31 249 PHE B C 1
ATOM 4432 O O . PHE B 1 249 ? -12.047 16.359 -4.047 1 98.31 249 PHE B O 1
ATOM 4439 N N . CYS B 1 250 ? -10.68 18 -3.291 1 98.12 250 CYS B N 1
ATOM 4440 C CA . CYS B 1 250 ? -10.211 18.406 -4.609 1 98.12 250 CYS B CA 1
ATOM 4441 C C . CYS B 1 250 ? -8.953 17.641 -5.004 1 98.12 250 CYS B C 1
ATOM 4443 O O . CYS B 1 250 ? -7.977 17.625 -4.254 1 98.12 250 CYS B O 1
ATOM 4445 N N . GLU B 1 251 ? -8.961 16.984 -6.184 1 98.06 251 GLU B N 1
ATOM 4446 C CA . GLU B 1 251 ? -7.812 16.188 -6.594 1 98.06 251 GLU B CA 1
ATOM 4447 C C . GLU B 1 251 ? -6.578 17.062 -6.797 1 98.06 251 GLU B C 1
ATOM 4449 O O . GLU B 1 251 ? -5.453 16.625 -6.547 1 98.06 251 GLU B O 1
ATOM 4454 N N . ARG B 1 252 ? -6.773 18.406 -7.195 1 98.06 252 ARG B N 1
ATOM 4455 C CA . ARG B 1 252 ? -5.629 19.297 -7.34 1 98.06 252 ARG B CA 1
ATOM 4456 C C . ARG B 1 252 ? -5 19.594 -5.984 1 98.06 252 ARG B C 1
ATOM 4458 O O . ARG B 1 252 ? -3.779 19.734 -5.875 1 98.06 252 ARG B O 1
ATOM 4465 N N . SER B 1 253 ? -5.828 19.75 -4.949 1 98.75 253 SER B N 1
ATOM 4466 C CA . SER B 1 253 ? -5.316 19.906 -3.59 1 98.75 253 SER B CA 1
ATOM 4467 C C . SER B 1 253 ? -4.555 18.656 -3.143 1 98.75 253 SER B C 1
ATOM 4469 O O . SER B 1 253 ? -3.51 18.766 -2.496 1 98.75 253 SER B O 1
ATOM 4471 N N . TYR B 1 254 ? -5.117 17.516 -3.516 1 98.88 254 TYR B N 1
ATOM 4472 C CA . TYR B 1 254 ? -4.445 16.266 -3.168 1 98.88 254 TYR B CA 1
ATOM 4473 C C . TYR B 1 254 ? -3.037 16.219 -3.754 1 98.88 254 TYR B C 1
ATOM 4475 O O . TYR B 1 254 ? -2.08 15.875 -3.061 1 98.88 254 TYR B O 1
ATOM 4483 N N . LEU B 1 255 ? -2.92 16.578 -5.035 1 98.69 255 LEU B N 1
ATOM 4484 C CA . LEU B 1 255 ? -1.627 16.609 -5.711 1 98.69 255 LEU B CA 1
ATOM 4485 C C . LEU B 1 255 ? -0.688 17.609 -5.051 1 98.69 255 LEU B C 1
ATOM 4487 O O . LEU B 1 255 ? 0.472 17.297 -4.777 1 98.69 255 LEU B O 1
ATOM 4491 N N . ALA B 1 256 ? -1.19 18.766 -4.727 1 98.62 256 ALA B N 1
ATOM 4492 C CA . ALA B 1 256 ? -0.372 19.844 -4.172 1 98.62 256 ALA B CA 1
ATOM 4493 C C . ALA B 1 256 ? 0.135 19.469 -2.777 1 98.62 256 ALA B C 1
ATOM 4495 O O . ALA B 1 256 ? 1.322 19.641 -2.482 1 98.62 256 ALA B O 1
ATOM 4496 N N . LEU B 1 257 ? -0.741 18.953 -1.97 1 98.88 257 LEU B N 1
ATOM 4497 C CA . LEU B 1 257 ? -0.398 18.703 -0.573 1 98.88 257 LEU B CA 1
ATOM 4498 C C . LEU B 1 257 ? 0.529 17.5 -0.443 1 98.88 257 LEU B C 1
ATOM 4500 O O . LEU B 1 257 ? 1.51 17.547 0.304 1 98.88 257 LEU B O 1
ATOM 4504 N N . THR B 1 258 ? 0.268 16.406 -1.156 1 98.88 258 THR B N 1
ATOM 4505 C CA . THR B 1 258 ? 1.153 15.258 -1.082 1 98.88 258 THR B CA 1
ATOM 4506 C C . THR B 1 258 ? 2.508 15.57 -1.71 1 98.88 258 THR B C 1
ATOM 4508 O O . THR B 1 258 ? 3.541 15.078 -1.251 1 98.88 258 THR B O 1
ATOM 4511 N N . GLY B 1 259 ? 2.49 16.406 -2.746 1 98.56 259 GLY B N 1
ATOM 4512 C CA . GLY B 1 259 ? 3.756 16.891 -3.281 1 98.56 259 GLY B CA 1
ATOM 4513 C C . GLY B 1 259 ? 4.559 17.688 -2.279 1 98.56 259 GLY B C 1
ATOM 4514 O O . GLY B 1 259 ? 5.773 17.516 -2.166 1 98.56 259 GLY B O 1
ATOM 4515 N N . ALA B 1 260 ? 3.893 18.578 -1.573 1 98.81 260 ALA B N 1
ATOM 4516 C CA . ALA B 1 260 ? 4.547 19.391 -0.556 1 98.81 260 ALA B CA 1
ATOM 4517 C C . ALA B 1 260 ? 5.168 18.516 0.533 1 98.81 260 ALA B C 1
ATOM 4519 O O . ALA B 1 260 ? 6.285 18.781 0.988 1 98.81 260 ALA B O 1
ATOM 4520 N N . MET B 1 261 ? 4.473 17.484 0.931 1 98.88 261 MET B N 1
ATOM 4521 C CA . MET B 1 261 ? 4.973 16.562 1.944 1 98.88 261 MET B CA 1
ATOM 4522 C C . MET B 1 261 ? 6.234 15.859 1.461 1 98.88 261 MET B C 1
ATOM 4524 O O . MET B 1 261 ? 7.219 15.758 2.199 1 98.88 261 MET B O 1
ATOM 4528 N N . ASP B 1 262 ? 6.184 15.398 0.205 1 98.69 262 ASP B N 1
ATOM 4529 C CA . ASP B 1 262 ? 7.328 14.68 -0.344 1 98.69 262 ASP B CA 1
ATOM 4530 C C . ASP B 1 262 ? 8.547 15.594 -0.457 1 98.69 262 ASP B C 1
ATOM 4532 O O . ASP B 1 262 ? 9.68 15.156 -0.259 1 98.69 262 ASP B O 1
ATOM 4536 N N . ARG B 1 263 ? 8.328 16.859 -0.77 1 97.5 263 ARG B N 1
ATOM 4537 C CA . ARG B 1 263 ? 9.414 17.812 -1.005 1 97.5 263 ARG B CA 1
ATOM 4538 C C . ARG B 1 263 ? 10.031 18.266 0.31 1 97.5 263 ARG B C 1
ATOM 4540 O O . ARG B 1 263 ? 11.148 18.797 0.328 1 97.5 263 ARG B O 1
ATOM 4547 N N . PHE B 1 264 ? 9.352 18.094 1.392 1 98.56 264 PHE B N 1
ATOM 4548 C CA . PHE B 1 264 ? 9.875 18.516 2.688 1 98.56 264 PHE B CA 1
ATOM 4549 C C . PHE B 1 264 ? 10.93 17.547 3.189 1 98.56 264 PHE B C 1
ATOM 4551 O O . PHE B 1 264 ? 10.594 16.484 3.721 1 98.56 264 PHE B O 1
ATOM 4558 N N . GLN B 1 265 ? 12.195 17.953 3.082 1 98.06 265 GLN B N 1
ATOM 4559 C CA . GLN B 1 265 ? 13.336 17.094 3.369 1 98.06 265 GLN B CA 1
ATOM 4560 C C . GLN B 1 265 ? 14.344 17.781 4.27 1 98.06 265 GLN B C 1
ATOM 4562 O O . GLN B 1 265 ? 15.484 18.016 3.861 1 98.06 265 GLN B O 1
ATOM 4567 N N . PRO B 1 266 ? 13.945 18.109 5.477 1 98.62 266 PRO B N 1
ATOM 4568 C CA . PRO B 1 266 ? 14.922 18.75 6.371 1 98.62 266 PRO B CA 1
ATOM 4569 C C . PRO B 1 266 ? 16.125 17.859 6.645 1 98.62 266 PRO B C 1
ATOM 4571 O O . PRO B 1 266 ? 16 16.641 6.746 1 98.62 266 PRO B O 1
ATOM 4574 N N . THR B 1 267 ? 17.312 18.484 6.84 1 98.38 267 THR B N 1
ATOM 4575 C CA . THR B 1 267 ? 18.531 17.75 7.145 1 98.38 267 THR B CA 1
ATOM 4576 C C . THR B 1 267 ? 18.594 17.391 8.625 1 98.38 267 THR B C 1
ATOM 4578 O O . THR B 1 267 ? 17.859 17.953 9.438 1 98.38 267 THR B O 1
ATOM 4581 N N . ASP B 1 268 ? 19.531 16.453 8.875 1 98.31 268 ASP B N 1
ATOM 4582 C CA . ASP B 1 268 ? 19.766 16.125 10.273 1 98.31 268 ASP B CA 1
ATOM 4583 C C . ASP B 1 268 ? 20.219 17.359 11.062 1 98.31 268 ASP B C 1
ATOM 4585 O O . ASP B 1 268 ? 19.844 17.531 12.219 1 98.31 268 ASP B O 1
ATOM 4589 N N . ALA B 1 269 ? 21 18.141 10.469 1 98.62 269 ALA B N 1
ATOM 4590 C CA . ALA B 1 269 ? 21.484 19.344 11.117 1 98.62 269 ALA B CA 1
ATOM 4591 C C . ALA B 1 269 ? 20.344 20.297 11.453 1 98.62 269 ALA B C 1
ATOM 4593 O O . ALA B 1 269 ? 20.328 20.922 12.516 1 98.62 269 ALA B O 1
ATOM 4594 N N . GLU B 1 270 ? 19.375 20.391 10.555 1 98.75 270 GLU B N 1
ATOM 4595 C CA . GLU B 1 270 ? 18.203 21.219 10.82 1 98.75 270 GLU B CA 1
ATOM 4596 C C . GLU B 1 270 ? 17.391 20.688 12 1 98.75 270 GLU B C 1
ATOM 4598 O O . GLU B 1 270 ? 16.969 21.453 12.867 1 98.75 270 GLU B O 1
ATOM 4603 N N . LEU B 1 271 ? 17.234 19.422 12.055 1 98.81 271 LEU B N 1
ATOM 4604 C CA . LEU B 1 271 ? 16.469 18.828 13.141 1 98.81 271 LEU B CA 1
ATOM 4605 C C . LEU B 1 271 ? 17.172 19.031 14.477 1 98.81 271 LEU B C 1
ATOM 4607 O O . LEU B 1 271 ? 16.531 19.312 15.484 1 98.81 271 LEU B O 1
ATOM 4611 N N . ARG B 1 272 ? 18.453 18.969 14.484 1 98.56 272 ARG B N 1
ATOM 4612 C CA . ARG B 1 272 ? 19.234 19.125 15.703 1 98.56 272 ARG B CA 1
ATOM 4613 C C . ARG B 1 272 ? 19.234 20.562 16.172 1 98.56 272 ARG B C 1
ATOM 4615 O O . ARG B 1 272 ? 19.562 20.844 17.328 1 98.56 272 ARG B O 1
ATOM 4622 N N . SER B 1 273 ? 18.875 21.406 15.242 1 98.5 273 SER B N 1
ATOM 4623 C CA . SER B 1 273 ? 18.844 22.828 15.602 1 98.5 273 SER B CA 1
ATOM 4624 C C . SER B 1 273 ? 17.578 23.188 16.359 1 98.5 273 SER B C 1
ATOM 4626 O O . SER B 1 273 ? 17.484 24.266 16.953 1 98.5 273 SER B O 1
ATOM 4628 N N . ILE B 1 274 ? 16.578 22.297 16.391 1 98.62 274 ILE B N 1
ATOM 4629 C CA . ILE B 1 274 ? 15.328 22.516 17.109 1 98.62 274 ILE B CA 1
ATOM 4630 C C . ILE B 1 274 ? 15.578 22.406 18.609 1 98.62 274 ILE B C 1
ATOM 4632 O O . ILE B 1 274 ? 15.961 21.344 19.109 1 98.62 274 ILE B O 1
ATOM 4636 N N . ARG B 1 275 ? 15.234 23.5 19.375 1 96.94 275 ARG B N 1
ATOM 4637 C CA . ARG B 1 275 ? 15.695 23.531 20.75 1 96.94 275 ARG B CA 1
ATOM 4638 C C . ARG B 1 275 ? 14.516 23.453 21.719 1 96.94 275 ARG B C 1
ATOM 4640 O O . ARG B 1 275 ? 14.711 23.359 22.938 1 96.94 275 ARG B O 1
ATOM 4647 N N . VAL B 1 276 ? 13.336 23.438 21.25 1 98.19 276 VAL B N 1
ATOM 4648 C CA . VAL B 1 276 ? 12.164 23.391 22.125 1 98.19 276 VAL B CA 1
ATOM 4649 C C . VAL B 1 276 ? 11.773 21.938 22.391 1 98.19 276 VAL B C 1
ATOM 4651 O O . VAL B 1 276 ? 12.18 21.047 21.641 1 98.19 276 VAL B O 1
ATOM 4654 N N . PRO B 1 277 ? 10.984 21.641 23.484 1 98.5 277 PRO B N 1
ATOM 4655 C CA . PRO B 1 277 ? 10.516 20.281 23.734 1 98.5 277 PRO B CA 1
ATOM 4656 C C . PRO B 1 277 ? 9.562 19.781 22.641 1 98.5 277 PRO B C 1
ATOM 4658 O O . PRO B 1 277 ? 8.68 20.516 22.203 1 98.5 277 PRO B O 1
ATOM 4661 N N . VAL B 1 278 ? 9.789 18.562 22.203 1 98.88 278 VAL B N 1
ATOM 4662 C CA . VAL B 1 278 ? 8.922 17.938 21.203 1 98.88 278 VAL B CA 1
ATOM 4663 C C . VAL B 1 278 ? 8.555 16.516 21.656 1 98.88 278 VAL B C 1
ATOM 4665 O O . VAL B 1 278 ? 9.438 15.727 22 1 98.88 278 VAL B O 1
ATOM 4668 N N . LEU B 1 279 ? 7.293 16.219 21.766 1 98.88 279 LEU B N 1
ATOM 4669 C CA . LEU B 1 279 ? 6.816 14.844 21.938 1 98.88 279 LEU B CA 1
ATOM 4670 C C . LEU B 1 279 ? 6.477 14.219 20.594 1 98.88 279 LEU B C 1
ATOM 4672 O O . LEU B 1 279 ? 5.613 14.727 19.859 1 98.88 279 LEU B O 1
ATOM 4676 N N . VAL B 1 280 ? 7.18 13.18 20.25 1 98.94 280 VAL B N 1
ATOM 4677 C CA . VAL B 1 280 ? 6.93 12.453 19.016 1 98.94 280 VAL B CA 1
ATOM 4678 C C . VAL B 1 280 ? 6.246 11.125 19.328 1 98.94 280 VAL B C 1
ATOM 4680 O O . VAL B 1 280 ? 6.73 10.352 20.156 1 98.94 280 VAL B O 1
ATOM 4683 N N . VAL B 1 281 ? 5.137 10.875 18.641 1 98.81 281 VAL B N 1
ATOM 4684 C CA . VAL B 1 281 ? 4.348 9.672 18.906 1 98.81 281 VAL B CA 1
ATOM 4685 C C . VAL B 1 281 ? 4.348 8.773 17.672 1 98.81 281 VAL B C 1
ATOM 4687 O O . VAL B 1 281 ? 3.92 9.188 16.594 1 98.81 281 VAL B O 1
ATOM 4690 N N . GLY B 1 282 ? 4.883 7.617 17.828 1 98.62 282 GLY B N 1
ATOM 4691 C CA . GLY B 1 282 ? 4.715 6.582 16.828 1 98.62 282 GLY B CA 1
ATOM 4692 C C . GLY B 1 282 ? 3.572 5.633 17.125 1 98.62 282 GLY B C 1
ATOM 4693 O O . GLY B 1 282 ? 3.02 5.648 18.219 1 98.62 282 GLY B O 1
ATOM 4694 N N . ILE B 1 283 ? 3.154 4.914 16.172 1 98.69 283 ILE B N 1
ATOM 4695 C CA . ILE B 1 283 ? 2.104 3.912 16.328 1 98.69 283 ILE B CA 1
ATOM 4696 C C . ILE B 1 283 ? 2.633 2.543 15.898 1 98.69 283 ILE B C 1
ATOM 4698 O O . ILE B 1 283 ? 3.182 2.391 14.805 1 98.69 283 ILE B O 1
ATOM 4702 N N . SER B 1 284 ? 2.404 1.529 16.656 1 98.12 284 SER B N 1
ATOM 4703 C CA . SER B 1 284 ? 3.08 0.24 16.547 1 98.12 284 SER B CA 1
ATOM 4704 C C . SER B 1 284 ? 2.773 -0.435 15.211 1 98.12 284 SER B C 1
ATOM 4706 O O . SER B 1 284 ? 3.635 -1.107 14.641 1 98.12 284 SER B O 1
ATOM 4708 N N . SER B 1 285 ? 1.572 -0.221 14.68 1 97.69 285 SER B N 1
ATOM 4709 C CA . SER B 1 285 ? 1.14 -0.938 13.484 1 97.69 285 SER B CA 1
ATOM 4710 C C . SER B 1 285 ? 1.058 -0.005 12.281 1 97.69 285 SER B C 1
ATOM 4712 O O . SER B 1 285 ? 0.413 -0.328 11.281 1 97.69 285 SER B O 1
ATOM 4714 N N . ASP B 1 286 ? 1.684 1.204 12.391 1 98.56 286 ASP B N 1
ATOM 4715 C CA . ASP B 1 286 ? 1.624 2.199 11.328 1 98.56 286 ASP B CA 1
ATOM 4716 C C . ASP B 1 286 ? 2.332 1.702 10.07 1 98.56 286 ASP B C 1
ATOM 4718 O O . ASP B 1 286 ? 3.557 1.557 10.055 1 98.56 286 ASP B O 1
ATOM 4722 N N . VAL B 1 287 ? 1.525 1.481 9.031 1 98.38 287 VAL B N 1
ATOM 4723 C CA . VAL B 1 287 ? 2.061 1.013 7.758 1 98.38 287 VAL B CA 1
ATOM 4724 C C . VAL B 1 287 ? 2.607 2.195 6.961 1 98.38 287 VAL B C 1
ATOM 4726 O O . VAL B 1 287 ? 3.625 2.07 6.277 1 98.38 287 VAL B O 1
ATOM 4729 N N . LEU B 1 288 ? 2.021 3.336 7.059 1 98.69 288 LEU B N 1
ATOM 4730 C CA . LEU B 1 288 ? 2.398 4.527 6.305 1 98.69 288 LEU B CA 1
ATOM 4731 C C . LEU B 1 288 ? 3.74 5.07 6.785 1 98.69 288 LEU B C 1
ATOM 4733 O O . LEU B 1 288 ? 4.629 5.344 5.973 1 98.69 288 LEU B O 1
ATOM 4737 N N . TYR B 1 289 ? 3.828 5.238 8.031 1 98.75 289 TYR B N 1
ATOM 4738 C CA . TYR B 1 289 ? 5.047 5.691 8.695 1 98.75 289 TYR B CA 1
ATOM 4739 C C . TYR B 1 289 ? 5.488 4.699 9.766 1 98.75 289 TYR B C 1
ATOM 4741 O O . TYR B 1 289 ? 5.164 4.863 10.945 1 98.75 289 TYR B O 1
ATOM 4749 N N . PRO B 1 290 ? 6.316 3.748 9.375 1 98.06 290 PRO B N 1
ATOM 4750 C CA . PRO B 1 290 ? 6.754 2.74 10.344 1 98.06 290 PRO B CA 1
ATOM 4751 C C . PRO B 1 290 ? 7.32 3.355 11.617 1 98.06 290 PRO B C 1
ATOM 4753 O O . PRO B 1 290 ? 8.07 4.332 11.555 1 98.06 290 PRO B O 1
ATOM 4756 N N . PRO B 1 291 ? 6.969 2.729 12.766 1 98.25 291 PRO B N 1
ATOM 4757 C CA . PRO B 1 291 ? 7.332 3.344 14.047 1 98.25 291 PRO B CA 1
ATOM 4758 C C . PRO B 1 291 ? 8.844 3.502 14.219 1 98.25 291 PRO B C 1
ATOM 4760 O O . PRO B 1 291 ? 9.297 4.461 14.844 1 98.25 291 PRO B O 1
ATOM 4763 N N . ALA B 1 292 ? 9.594 2.586 13.641 1 97.62 292 ALA B N 1
ATOM 4764 C CA . ALA B 1 292 ? 11.047 2.697 13.742 1 97.62 292 ALA B CA 1
ATOM 4765 C C . ALA B 1 292 ? 11.547 3.98 13.086 1 97.62 292 ALA B C 1
ATOM 4767 O O . ALA B 1 292 ? 12.477 4.617 13.578 1 97.62 292 ALA B O 1
ATOM 4768 N N . GLU B 1 293 ? 10.938 4.301 12 1 97.56 293 GLU B N 1
ATOM 4769 C CA . GLU B 1 293 ? 11.289 5.535 11.297 1 97.56 293 GLU B CA 1
ATOM 4770 C C . GLU B 1 293 ? 10.945 6.762 12.141 1 97.56 293 GLU B C 1
ATOM 4772 O O . GLU B 1 293 ? 11.758 7.676 12.273 1 97.56 293 GLU B O 1
ATOM 4777 N N . VAL B 1 294 ? 9.789 6.797 12.664 1 98.75 294 VAL B N 1
ATOM 4778 C CA . VAL B 1 294 ? 9.32 7.918 13.477 1 98.75 294 VAL B CA 1
ATOM 4779 C C . VAL B 1 294 ? 10.211 8.078 14.703 1 98.75 294 VAL B C 1
ATOM 4781 O O . VAL B 1 294 ? 10.609 9.195 15.047 1 98.75 294 VAL B O 1
ATOM 4784 N N . ARG B 1 295 ? 10.578 6.98 15.336 1 98.69 295 ARG B N 1
ATOM 4785 C CA . ARG B 1 295 ? 11.43 6.969 16.516 1 98.69 295 ARG B CA 1
ATOM 4786 C C . ARG B 1 295 ? 12.805 7.551 16.203 1 98.69 295 ARG B C 1
ATOM 4788 O O . ARG B 1 295 ? 13.391 8.258 17.031 1 98.69 295 ARG B O 1
ATOM 4795 N N . THR B 1 296 ? 13.312 7.23 15.047 1 98.25 296 THR B N 1
ATOM 4796 C CA . THR B 1 296 ? 14.625 7.719 14.641 1 98.25 296 THR B CA 1
ATOM 4797 C C . THR B 1 296 ? 14.656 9.242 14.633 1 98.25 296 THR B C 1
ATOM 4799 O O . THR B 1 296 ? 15.625 9.852 15.094 1 98.25 296 THR B O 1
ATOM 4802 N N . TYR B 1 297 ? 13.633 9.82 14.156 1 98.56 297 TYR B N 1
ATOM 4803 C CA . TYR B 1 297 ? 13.617 11.281 14.062 1 98.56 297 TYR B CA 1
ATOM 4804 C C . TYR B 1 297 ? 13.469 11.914 15.438 1 98.56 297 TYR B C 1
ATOM 4806 O O . TYR B 1 297 ? 14.008 12.992 15.688 1 98.56 297 TYR B O 1
ATOM 4814 N N . ALA B 1 298 ? 12.719 11.297 16.328 1 98.69 298 ALA B N 1
ATOM 4815 C CA . ALA B 1 298 ? 12.664 11.773 17.703 1 98.69 298 ALA B CA 1
ATOM 4816 C C . ALA B 1 298 ? 14.062 11.844 18.312 1 98.69 298 ALA B C 1
ATOM 4818 O O . ALA B 1 298 ? 14.367 12.773 19.078 1 98.69 298 ALA B O 1
ATOM 4819 N N . GLY B 1 299 ? 14.867 10.922 17.969 1 98.5 299 GLY B N 1
ATOM 4820 C CA . GLY B 1 299 ? 16.219 10.844 18.5 1 98.5 299 GLY B CA 1
ATOM 4821 C C . GLY B 1 299 ? 17.125 11.945 17.984 1 98.5 299 GLY B C 1
ATOM 4822 O O . GLY B 1 299 ? 18.156 12.234 18.578 1 98.5 299 GLY B O 1
ATOM 4823 N N . LEU B 1 300 ? 16.766 12.547 16.891 1 98.56 300 LEU B N 1
ATOM 4824 C CA . LEU B 1 300 ? 17.578 13.609 16.297 1 98.56 300 LEU B CA 1
ATOM 4825 C C . LEU B 1 300 ? 17.281 14.953 16.953 1 98.56 300 LEU B C 1
ATOM 4827 O O . LEU B 1 300 ? 18.031 15.922 16.781 1 98.56 300 LEU B O 1
ATOM 4831 N N . LEU B 1 301 ? 16.156 15.031 17.719 1 98.81 301 LEU B N 1
ATOM 4832 C CA . LEU B 1 301 ? 15.75 16.266 18.391 1 98.81 301 LEU B CA 1
ATOM 4833 C C . LEU B 1 301 ? 16.375 16.359 19.781 1 98.81 301 LEU B C 1
ATOM 4835 O O . LEU B 1 301 ? 16.156 15.492 20.625 1 98.81 301 LEU B O 1
ATOM 4839 N N . PRO B 1 302 ? 17.125 17.391 20.062 1 98.62 302 PRO B N 1
ATOM 4840 C CA . PRO B 1 302 ? 17.844 17.484 21.344 1 98.62 302 PRO B CA 1
ATOM 4841 C C . PRO B 1 302 ? 16.922 17.344 22.547 1 98.62 302 PRO B C 1
ATOM 4843 O O . PRO B 1 302 ? 17.328 16.766 23.562 1 98.62 302 PRO B O 1
ATOM 4846 N N . ARG B 1 303 ? 15.695 17.828 22.469 1 98.38 303 ARG B N 1
ATOM 4847 C CA . ARG B 1 303 ? 14.742 17.719 23.578 1 98.38 303 ARG B CA 1
ATOM 4848 C C . ARG B 1 303 ? 13.531 16.891 23.156 1 98.38 303 ARG B C 1
ATOM 4850 O O . ARG B 1 303 ? 12.398 17.188 23.547 1 98.38 303 ARG B O 1
ATOM 4857 N N . GLY B 1 304 ? 13.773 15.953 22.312 1 98.5 304 GLY B N 1
ATOM 4858 C CA . GLY B 1 304 ? 12.719 15.07 21.844 1 98.5 304 GLY B CA 1
ATOM 4859 C C . GLY B 1 304 ? 12.383 13.961 22.828 1 98.5 304 GLY B C 1
ATOM 4860 O O . GLY B 1 304 ? 13.273 13.406 23.484 1 98.5 304 GLY B O 1
ATOM 4861 N N . GLN B 1 305 ? 11.133 13.656 22.938 1 98.44 305 GLN B N 1
ATOM 4862 C CA . GLN B 1 305 ? 10.594 12.492 23.625 1 98.44 305 GLN B CA 1
ATOM 4863 C C . GLN B 1 305 ? 9.805 11.602 22.672 1 98.44 305 GLN B C 1
ATOM 4865 O O . GLN B 1 305 ? 9.164 12.102 21.734 1 98.44 305 GLN B O 1
ATOM 4870 N N . TYR B 1 306 ? 9.914 10.312 22.969 1 98.69 306 TYR B N 1
ATOM 4871 C CA . TYR B 1 306 ? 9.211 9.375 22.094 1 98.69 306 TYR B CA 1
ATOM 4872 C C . TYR B 1 306 ? 8.219 8.539 22.891 1 98.69 306 TYR B C 1
ATOM 4874 O O . TYR B 1 306 ? 8.531 8.055 23.984 1 98.69 306 TYR B O 1
ATOM 4882 N N . LEU B 1 307 ? 7.047 8.469 22.359 1 98.44 307 LEU B N 1
ATOM 4883 C CA . LEU B 1 307 ? 5.992 7.586 22.859 1 98.44 307 LEU B CA 1
ATOM 4884 C C . LEU B 1 307 ? 5.445 6.719 21.734 1 98.44 307 LEU B C 1
ATOM 4886 O O . LEU B 1 307 ? 5.195 7.207 20.625 1 98.44 307 LEU B O 1
ATOM 4890 N N . GLU B 1 308 ? 5.297 5.426 21.969 1 98.19 308 GLU B N 1
ATOM 4891 C CA . GLU B 1 308 ? 4.707 4.551 20.953 1 98.19 308 GLU B CA 1
ATOM 4892 C C . GLU B 1 308 ? 3.311 4.102 21.359 1 98.19 308 GLU B C 1
ATOM 4894 O O . GLU B 1 308 ? 3.141 3.438 22.391 1 98.19 308 GLU B O 1
ATOM 4899 N N . LEU B 1 309 ? 2.377 4.523 20.641 1 98.12 309 LEU B N 1
ATOM 4900 C CA . LEU B 1 309 ? 1.004 4.066 20.828 1 98.12 309 LEU B CA 1
ATOM 4901 C C . LEU B 1 309 ? 0.836 2.633 20.344 1 98.12 309 LEU B C 1
ATOM 4903 O O . LEU B 1 309 ? 1.117 2.33 19.188 1 98.12 309 LEU B O 1
ATOM 4907 N N . GLN B 1 310 ? 0.419 1.759 21.281 1 97.38 310 GLN B N 1
ATOM 4908 C CA . GLN B 1 310 ? 0.147 0.375 20.906 1 97.38 310 GLN B CA 1
ATOM 4909 C C . GLN B 1 310 ? -1.277 0.216 20.375 1 97.38 310 GLN B C 1
ATOM 4911 O O . GLN B 1 310 ? -2.242 0.425 21.125 1 97.38 310 GLN B O 1
ATOM 4916 N N . SER B 1 311 ? -1.418 -0.11 19.109 1 97.75 311 SER B N 1
ATOM 4917 C CA . SER B 1 311 ? -2.723 -0.293 18.484 1 97.75 311 SER B CA 1
ATOM 4918 C C . SER B 1 311 ? -2.627 -1.188 17.25 1 97.75 311 SER B C 1
ATOM 4920 O O . SER B 1 311 ? -1.643 -1.129 16.5 1 97.75 311 SER B O 1
ATOM 4922 N N . PRO B 1 312 ? -3.648 -1.987 17.016 1 97.31 312 PRO B N 1
ATOM 4923 C CA . PRO B 1 312 ? -3.666 -2.762 15.766 1 97.31 312 PRO B CA 1
ATOM 4924 C C . PRO B 1 312 ? -4.168 -1.952 14.57 1 97.31 312 PRO B C 1
ATOM 4926 O O . PRO B 1 312 ? -4.176 -2.449 13.445 1 97.31 312 PRO B O 1
ATOM 4929 N N . HIS B 1 313 ? -4.496 -0.673 14.734 1 97.81 313 HIS B N 1
ATOM 4930 C CA . HIS B 1 313 ? -5.324 0.012 13.75 1 97.81 313 HIS B CA 1
ATOM 4931 C C . HIS B 1 313 ? -4.488 0.933 12.867 1 97.81 313 HIS B C 1
ATOM 4933 O O . HIS B 1 313 ? -5.031 1.794 12.172 1 97.81 313 HIS B O 1
ATOM 4939 N N . GLY B 1 314 ? -3.215 0.769 12.883 1 98.06 314 GLY B N 1
ATOM 4940 C CA . GLY B 1 314 ? -2.35 1.447 11.938 1 98.06 314 GLY B CA 1
ATOM 4941 C C . GLY B 1 314 ? -2.273 2.945 12.156 1 98.06 314 GLY B C 1
ATOM 4942 O O . GLY B 1 314 ? -2.432 3.418 13.289 1 98.06 314 GLY B O 1
ATOM 4943 N N . HIS B 1 315 ? -1.985 3.664 11.133 1 98.38 315 HIS B N 1
ATOM 4944 C CA . HIS B 1 315 ? -1.729 5.102 11.117 1 98.38 315 HIS B CA 1
ATOM 4945 C C . HIS B 1 315 ? -2.887 5.875 11.734 1 98.38 315 HIS B C 1
ATOM 4947 O O . HIS B 1 315 ? -2.67 6.84 12.477 1 98.38 315 HIS B O 1
ATOM 4953 N N . ASP B 1 316 ? -4.09 5.422 11.508 1 96.75 316 ASP B N 1
ATOM 4954 C CA . ASP B 1 316 ? -5.281 6.156 11.93 1 96.75 316 ASP B CA 1
ATOM 4955 C C . ASP B 1 316 ? -5.609 5.875 13.391 1 96.75 316 ASP B C 1
ATOM 4957 O O . ASP B 1 316 ? -6.613 6.367 13.914 1 96.75 316 ASP B O 1
ATOM 4961 N N . ALA B 1 317 ? -4.82 5.137 14.039 1 96.5 317 ALA B N 1
ATOM 4962 C CA . ALA B 1 317 ? -5.102 4.816 15.438 1 96.5 317 ALA B CA 1
ATOM 4963 C C . ALA B 1 317 ? -5.285 6.082 16.266 1 96.5 317 ALA B C 1
ATOM 4965 O O . ALA B 1 317 ? -6.082 6.109 17.203 1 96.5 317 ALA B O 1
ATOM 4966 N N . PHE B 1 318 ? -4.598 7.145 15.914 1 93.94 318 PHE B N 1
ATOM 4967 C CA . PHE B 1 318 ? -4.691 8.367 16.703 1 93.94 318 PHE B CA 1
ATOM 4968 C C . PHE B 1 318 ? -6.082 8.977 16.594 1 93.94 318 PHE B C 1
ATOM 4970 O O . PHE B 1 318 ? -6.477 9.789 17.438 1 93.94 318 PHE B O 1
ATOM 4977 N N . LEU B 1 319 ? -6.852 8.555 15.555 1 93.06 319 LEU B N 1
ATOM 4978 C CA . LEU B 1 319 ? -8.211 9.031 15.359 1 93.06 319 LEU B CA 1
ATOM 4979 C C . LEU B 1 319 ? -9.227 8.047 15.938 1 93.06 319 LEU B C 1
ATOM 4981 O O . LEU B 1 319 ? -10.203 8.445 16.578 1 93.06 319 LEU B O 1
ATOM 4985 N N . ILE B 1 320 ? -8.977 6.656 15.797 1 91.56 320 ILE B N 1
ATOM 4986 C CA . ILE B 1 320 ? -10.078 5.719 15.984 1 91.56 320 ILE B CA 1
ATOM 4987 C C . ILE B 1 320 ? -9.852 4.902 17.25 1 91.56 320 ILE B C 1
ATOM 4989 O O . ILE B 1 320 ? -10.773 4.246 17.75 1 91.56 320 ILE B O 1
ATOM 4993 N N . ASP B 1 321 ? -8.656 4.934 17.75 1 89.75 321 ASP B N 1
ATOM 4994 C CA . ASP B 1 321 ? -8.281 4.223 18.969 1 89.75 321 ASP B CA 1
ATOM 4995 C C . ASP B 1 321 ? -7.164 4.953 19.719 1 89.75 321 ASP B C 1
ATOM 4997 O O . ASP B 1 321 ? -6.059 4.422 19.859 1 89.75 321 ASP B O 1
ATOM 5001 N N . PRO B 1 322 ? -7.453 6.117 20.266 1 91.44 322 PRO B N 1
ATOM 5002 C CA . PRO B 1 322 ? -6.359 6.941 20.781 1 91.44 322 PRO B CA 1
ATOM 5003 C C . PRO B 1 322 ? -5.832 6.441 22.125 1 91.44 322 PRO B C 1
ATOM 5005 O O . PRO B 1 322 ? -4.754 6.855 22.562 1 91.44 322 PRO B O 1
ATOM 5008 N N . GLN B 1 323 ? -6.574 5.637 22.797 1 93.81 323 GLN B N 1
ATOM 5009 C CA . GLN B 1 323 ? -6.137 5.074 24.078 1 93.81 323 GLN B CA 1
ATOM 5010 C C . GLN B 1 323 ? -5.551 6.156 24.984 1 93.81 323 GLN B C 1
ATOM 5012 O O . GLN B 1 323 ? -6.203 7.168 25.25 1 93.81 323 GLN B O 1
ATOM 5017 N N . GLY B 1 324 ? -4.367 6.02 25.406 1 94.38 324 GLY B N 1
ATOM 5018 C CA . GLY B 1 324 ? -3.75 6.93 26.359 1 94.38 324 GLY B CA 1
ATOM 5019 C C . GLY B 1 324 ? -3.141 8.156 25.703 1 94.38 324 GLY B C 1
ATOM 5020 O O . GLY B 1 324 ? -2.555 9 26.375 1 94.38 324 GLY B O 1
ATOM 5021 N N . LEU B 1 325 ? -3.324 8.336 24.5 1 97.25 325 LEU B N 1
ATOM 5022 C CA . LEU B 1 325 ? -2.688 9.406 23.734 1 97.25 325 LEU B CA 1
ATOM 5023 C C . LEU B 1 325 ? -3.191 10.766 24.188 1 97.25 325 LEU B C 1
ATOM 5025 O O . LEU B 1 325 ? -2.4 11.695 24.375 1 97.25 325 LEU B O 1
ATOM 5029 N N . PRO B 1 326 ? -4.512 10.961 24.438 1 96.81 326 PRO B N 1
ATOM 5030 C CA . PRO B 1 326 ? -4.977 12.273 24.891 1 96.81 326 PRO B CA 1
ATOM 5031 C C . PRO B 1 326 ? -4.34 12.695 26.219 1 96.81 326 PRO B C 1
ATOM 5033 O O . PRO B 1 326 ? -3.93 13.852 26.359 1 96.81 326 PRO B O 1
ATOM 5036 N N . GLU B 1 327 ? -4.199 11.773 27.109 1 96.12 327 GLU B N 1
ATOM 5037 C CA . GLU B 1 327 ? -3.607 12.078 28.406 1 96.12 327 GLU B CA 1
ATOM 5038 C C . GLU B 1 327 ? -2.139 12.469 28.25 1 96.12 327 GLU B C 1
ATOM 5040 O O . GLU B 1 327 ? -1.679 13.422 28.875 1 96.12 327 GLU B O 1
ATOM 5045 N N . ALA B 1 328 ? -1.443 11.719 27.484 1 96.94 328 ALA B N 1
ATOM 5046 C CA . ALA B 1 328 ? -0.028 12 27.266 1 96.94 328 ALA B CA 1
ATOM 5047 C C . ALA B 1 328 ? 0.162 13.367 26.594 1 96.94 328 ALA B C 1
ATOM 5049 O O . ALA B 1 328 ? 1.057 14.125 26.984 1 96.94 328 ALA B O 1
ATOM 5050 N N . ALA B 1 329 ? -0.649 13.656 25.625 1 97.62 329 ALA B N 1
ATOM 5051 C CA . ALA B 1 329 ? -0.577 14.938 24.922 1 97.62 329 ALA B CA 1
ATOM 5052 C C . ALA B 1 329 ? -0.903 16.094 25.859 1 97.62 329 ALA B C 1
ATOM 5054 O O . ALA B 1 329 ? -0.231 17.125 25.844 1 97.62 329 ALA B O 1
ATOM 5055 N N . ALA B 1 330 ? -1.937 15.938 26.672 1 97.06 330 ALA B N 1
ATOM 5056 C CA . ALA B 1 330 ? -2.334 16.969 27.625 1 97.06 330 ALA B CA 1
ATOM 5057 C C . ALA B 1 330 ? -1.206 17.266 28.609 1 97.06 330 ALA B C 1
ATOM 5059 O O . ALA B 1 330 ? -0.903 18.438 28.875 1 97.06 330 ALA B O 1
ATOM 5060 N N . ALA B 1 331 ? -0.637 16.188 29.094 1 97 331 ALA B N 1
ATOM 5061 C CA . ALA B 1 331 ? 0.458 16.344 30.047 1 97 331 ALA B CA 1
ATOM 5062 C C . ALA B 1 331 ? 1.633 17.078 29.422 1 97 331 ALA B C 1
ATOM 5064 O O . ALA B 1 331 ? 2.262 17.922 30.062 1 97 331 ALA B O 1
ATOM 5065 N N . PHE B 1 332 ? 1.912 16.797 28.25 1 98 332 PHE B N 1
ATOM 5066 C CA . PHE B 1 332 ? 3.053 17.406 27.578 1 98 332 PHE B CA 1
ATOM 5067 C C . PHE B 1 332 ? 2.775 18.875 27.25 1 98 332 PHE B C 1
ATOM 5069 O O . PHE B 1 332 ? 3.643 19.734 27.422 1 98 332 PHE B O 1
ATOM 5076 N N . LEU B 1 333 ? 1.546 19.109 26.719 1 96.5 333 LEU B N 1
ATOM 5077 C CA . LEU B 1 333 ? 1.178 20.453 26.297 1 96.5 333 LEU B CA 1
ATOM 5078 C C . LEU B 1 333 ? 1.114 21.406 27.484 1 96.5 333 LEU B C 1
ATOM 5080 O O . LEU B 1 333 ? 1.38 22.609 27.344 1 96.5 333 LEU B O 1
ATOM 5084 N N . HIS B 1 334 ? 0.802 20.875 28.672 1 91.25 334 HIS B N 1
ATOM 5085 C CA . HIS B 1 334 ? 0.582 21.75 29.828 1 91.25 334 HIS B CA 1
ATOM 5086 C C . HIS B 1 334 ? 1.664 21.531 30.875 1 91.25 334 HIS B C 1
ATOM 5088 O O . HIS B 1 334 ? 1.665 22.203 31.906 1 91.25 334 HIS B O 1
ATOM 5094 N N . GLY B 1 335 ? 2.449 20.5 30.594 1 78.06 335 GLY B N 1
ATOM 5095 C CA . GLY B 1 335 ? 3.488 20.234 31.578 1 78.06 335 GLY B CA 1
ATOM 5096 C C . GLY B 1 335 ? 4.688 21.156 31.453 1 78.06 335 GLY B C 1
ATOM 5097 O O . GLY B 1 335 ? 4.871 21.797 30.406 1 78.06 335 GLY B O 1
ATOM 5098 N N . ALA B 1 336 ? 5.359 21.484 32.688 1 61.31 336 ALA B N 1
ATOM 5099 C CA . ALA B 1 336 ? 6.543 22.328 32.812 1 61.31 336 ALA B CA 1
ATOM 5100 C C . ALA B 1 336 ? 7.754 21.688 32.156 1 61.31 336 ALA B C 1
ATOM 5102 O O . ALA B 1 336 ? 7.859 20.453 32.094 1 61.31 336 ALA B O 1
#

Sequence (672 aa):
MTALISQPDLLPPPAPERCPPQQTARLFRETPLLLDCGQVVQDVRVAYHTYGTPSDHAILVLHALTGTSAVHEWWPDFLGEGKPLDPTRDYIVCANVLGGCAGSTGPAELPRVNGEDPPLTLRDMARVGRALLEELGVRRVSVIGASMGGMLAYAWLLECPDLVDRAVIIGAPARHSPWAIGLNTAARNAIRAAPGGEGLKVARQIAMLSYRSPESFALTQSGWGTRRPGTPDITTYLEHQGEKLSTRFCERSYLALTGAMDRFQPTDAELRSIRVPVLVVGISSDVLYPPAEVRTYAGLLPRGQYLELQSPHGHDAFLIDPQGLPEAAAAFLHGAMTALISQPDLLPPPAPERCPPQQTARLFRETPLLLDCGQVVQDVRVAYHTYGTPSDHAILVLHALTGTSAVHEWWPDFLGEGKPLDPTRDYIVCANVLGGCAGSTGPAELPRVNGEDPPLTLRDMARVGRALLEELGVRRVSVIGASMGGMLAYAWLLECPDLVDRAVIIGAPARHSPWAIGLNTAARNAIRAAPGGEGLKVARQIAMLSYRSPESFALTQSGWGTRRPGTPDITTYLEHQGEKLSTRFCERSYLALTGAMDRFQPTDAELRSIRVPVLVVGISSDVLYPPAEVRTYAGLLPRGQYLELQSPHGHDAFLIDPQGLPEAAAAFLHGA

Nearest PDB structures (foldseek):
  4q3l-assembly2_F  TM=8.849E-01  e=1.172E-18  unidentified
  3v48-assembly1_B  TM=8.260E-01  e=3.402E-12  Escherichia coli SE11
  3nwo-assembly1_A  TM=6.401E-01  e=2.105E-13  Mycolicibacterium smegmatis MC2 155
  6y9g-assembly2_B  TM=6.647E-01  e=8.956E-12  synthetic construct
  8sdc-assembly1_A  TM=6.084E-01  e=8.398E-11  Dechloromonas aromatica RCB

Secondary structure (DSSP, 8-state):
-------------------PPPEEEEE-SSS-EE-TTS-EE-SEEEEEEEES---SEEEEEE--TT--S-HHHH-TTTBSTTSSB-TTT--EEEEPPTT-SSSS--GGGSPPBTTB-----HHHHHHHHHHHHHHTT--EEEEEEETHHHHHHHHHHHH-TTTEEEEEEES--SS--HHHHHHHHHHHHHHHHSTTTHHHHHHHHHHHHHHS-HHHHHHHS--BSSSSTTSBHHHHHHHHHHHHHHHH--HHHHHHHHHHHHH----HHHHHT--S-EEEEEETT-SSS-HHHHHHHHHHSTTEEEEEE--SSGGGHHHH--TTHHHHHHHHHH--/-------------------PPPEEEEE-SSS-EE-TTS-EE-SEEEEEEEES---SEEEEEE--TT--S-HHHH-TTTBSTTSSB-TTT--EEEEPPTT-SSSS--GGGSPPBTTB-----HHHHHHHHHHHHHHTT--EEEEEEETHHHHHHHHHHHH-TTTEEEEEEES--SS--HHHHHHHHHHHHHHHHSTTTHHHHHHHHHHHHHHS-HHHHHHHS--BSSSSTTSBHHHHHHHHHHHHHHHH--HHHHHHHHHHHHH----HHHHHT--S-EEEEEETT-SSS-HHHHHHHHHHSTTEEEEEE--SSGGGHHHH--TTHHHHHHHHHH--

GO terms:
  GO:0004414 homoserine O-acetyltransferase activity (F, EXP)

Foldseek 3Di:
DPPPPPPPDPPPDPDPPDQDDKDKDFFCAPHWDQFPLGDTDGRWIKIKDKAADQDQEAAEEFEALQDARRCCVQPVQQEDPPWLHHNPPGIYMYIDFEQWDHTTPHQVNGDDDPNHRDQGALLSRLVVVVRVCVVSNHQAYEYEYEHLSLLSVLSNLLNPVRHYQEYEHELYFVADDPLLLVLLVCLLVLCVVPPPQRSQLVNQLSVQPQQWFPLQCVVPFVDACPPHHPGGSNVVVSSVRSVVCSVRGDSSSSNNSSSNRNPRDDDLVSQQVRAHAYEFEAEPRRNNQHRVNSVVSQVSHPRGDYHYHYDNTHRCCVRPPVDCVRVVSSCRSPPD/DPPPPPPPPPPPDPDPPDQDDKDKDFFCAPHWDQFPLGDTDHRWIKIKDKAADQDQEAAEEFEALQDARRCCVQPVQQDDPPWLHHNPPGIYMYIDFEQWDHTTPHQVNGDDDPNHRDQGALLSRLVVVVRVCVVSNHQAYEYEYEHLSLLSVLSNLLNPVRHYQEYEHELYFVADDPLLLVLLVCLLVLCVVPPDQRSQLVNQLSVQPQQWFPLQCVVPFVDACPPHHPGGSNVVVSSVRSVVCSVRGDSSSSNNSSSNRNPRDDDLVSQQVRAHAYEFEAEPRRNNQHRVNSVVSQVSHPRGDYHYHYDNTHRCCVRPPVDCVRVVSSCVSPPD

Solvent-accessible surface area (backbone atoms only — not comparable to full-atom values): 34382 Å² total; per-residue (Å²): 137,79,78,74,73,72,70,74,77,74,73,71,76,78,73,79,79,79,74,72,70,80,43,77,46,78,38,37,74,90,57,62,44,74,40,90,75,68,49,76,47,60,57,43,38,35,17,27,28,67,38,48,58,88,42,47,50,31,40,38,45,34,46,36,86,90,53,49,26,57,49,76,76,76,40,51,84,35,48,36,84,90,33,52,43,20,38,89,81,36,19,35,39,19,49,25,44,68,28,29,71,63,66,12,41,29,38,88,76,45,72,62,49,97,87,34,64,49,75,51,41,41,54,48,34,34,53,51,49,51,53,52,34,52,75,66,52,35,65,34,31,36,38,38,13,35,37,52,7,13,32,38,45,51,29,32,50,70,74,36,55,88,34,46,62,33,35,39,29,31,48,38,40,74,43,60,49,32,44,42,40,35,56,50,39,35,24,48,46,26,26,70,52,16,66,92,44,55,7,41,20,37,21,39,27,53,46,50,62,29,33,24,22,60,60,29,30,50,74,73,23,62,51,65,30,80,87,45,81,88,34,50,30,30,44,56,49,37,52,46,52,6,54,57,45,45,75,69,51,49,65,64,25,50,50,38,51,55,49,12,50,53,67,36,66,73,50,70,67,58,44,46,64,38,78,45,47,31,43,31,32,25,25,69,34,13,58,52,54,41,29,69,59,28,50,53,48,26,70,46,26,78,44,40,37,75,45,71,45,84,45,58,37,8,49,42,19,73,73,80,57,41,78,66,47,44,60,54,50,28,48,59,76,71,47,133,135,79,78,74,74,73,70,72,78,74,70,72,75,78,75,78,77,78,75,72,70,80,42,76,47,75,38,37,72,88,58,64,43,75,38,89,76,68,50,74,46,61,58,44,38,36,16,27,28,67,39,50,58,88,43,46,52,32,40,38,44,34,45,36,85,88,52,50,24,55,48,77,76,74,40,51,84,36,49,36,82,91,33,52,43,21,40,87,80,34,19,36,40,20,48,24,44,67,28,29,70,65,65,12,40,30,35,88,77,45,73,62,49,96,88,32,64,50,75,52,42,42,54,48,35,37,54,52,50,52,52,51,35,51,76,66,53,35,65,35,30,36,38,38,14,34,38,52,7,13,31,39,44,52,28,32,48,68,75,36,57,88,34,45,60,33,37,39,29,32,49,37,41,74,43,59,49,31,45,42,40,35,56,48,41,36,24,49,47,27,26,71,52,14,65,92,43,53,7,42,20,37,21,39,26,54,47,49,62,28,34,24,22,59,61,28,30,50,74,73,24,65,52,62,30,80,89,45,81,88,33,49,31,30,46,55,50,36,52,47,52,6,54,58,46,45,75,70,54,49,63,63,24,51,50,36,50,54,47,11,51,54,67,36,66,73,48,71,68,58,43,46,64,37,78,46,48,31,42,31,32,23,26,69,34,13,58,54,54,40,30,71,58,28,49,53,49,26,69,46,25,78,43,40,38,76,45,72,45,84,45,58,38,8,49,42,19,74,73,80,57,40,78,66,48,45,60,54,52,29,47,58,74,70,47,134